Protein AF-A0AAE1CTD1-F1 (afdb_monomer)

pLDDT: mean 84.08, std 19.26, range [23.89, 98.5]

Solvent-accessible surface area (backbone atoms only — not comparable to full-atom values): 28276 Å² total; per-residue (Å²): 136,89,81,87,86,78,93,83,85,94,83,77,92,78,87,76,82,73,85,70,83,92,69,71,84,84,66,64,70,60,66,80,65,58,83,54,72,67,53,49,54,55,51,49,51,62,49,58,56,68,46,86,71,47,72,70,63,34,48,55,36,36,52,50,51,52,53,52,61,71,68,50,53,79,83,51,48,58,60,49,51,47,52,48,40,70,77,32,35,44,50,62,70,61,28,52,52,38,53,61,50,50,77,68,56,92,43,70,73,59,37,52,55,38,51,50,55,32,56,60,32,64,46,35,54,53,55,55,53,56,62,54,25,50,77,40,92,60,24,53,61,48,53,34,51,52,40,31,50,39,56,54,58,40,69,77,49,57,89,87,39,69,68,32,51,43,34,48,51,54,43,51,56,51,49,55,56,48,48,65,66,58,34,72,93,46,48,47,80,43,80,46,44,81,88,46,63,64,72,55,55,50,49,53,53,73,44,44,72,79,67,72,67,86,44,76,68,48,52,48,52,52,26,32,71,54,24,44,23,39,34,31,30,38,77,83,41,76,90,45,63,45,34,42,36,35,31,38,51,30,66,55,85,72,64,39,52,58,58,71,72,77,53,80,84,80,72,90,70,93,71,79,95,74,90,81,76,85,80,75,77,66,76,72,59,70,94,55,37,28,14,43,30,40,57,34,79,28,71,55,48,72,36,51,65,95,51,88,53,58,67,52,51,59,53,53,52,51,50,59,46,39,77,76,32,74,81,44,78,43,40,29,31,42,35,71,42,67,55,46,38,59,49,49,52,51,52,49,51,51,38,62,74,65,72,53,61,66,63,61,90,79,38,50,70,68,54,43,52,54,45,55,74,63,62,90,50,101,80,69,50,45,63,54,51,49,49,50,41,70,71,67,52,60,37,80,79,36,70,72,42,40,66,60,44,48,62,53,52,51,27,50,47,38,40,46,59,72,68,39,59,49,95,71,37,44,52,35,65,60,57,36,51,43,33,61,48,9,20,26,48,44,44,82,24,80,70,13,31,83,48,72,66,29,40,66,26,26,69,9,33,26,32,31,37,32,45,48,80,92,47,18,67,62,35,19,48,36,28,72,78,67,55,42,80,52,60,30,71,73,42,54,56,44,69,109

Mean predicted aligned error: 9.98 Å

Secondary structure (DSSP, 8-state):
------------------------TTSGGGTTT--SHHHHHHHHHHHHTTTTS-HHHHHHHHHHHHHHHHHS-HHHHHHHHHHHHHHSS--HHHHHHHHHHHTT---HHHHHHHHHHHHHHTS-THHHHHHHHTTSTTHHHHHHHHHHHHHHHHHTS-TTSHHHHHHHHHHHHHHHHHHHHT-GGGEEEEEE-TTS-HHHHHHHHHH--SS----HHHHHHHTSTTEEEEEEEETTSTT-EEEEEEEEEESS--S-HHHHHS---------------S-------GGG--EEEEEEEEE--GGGTT---HHHHHHHHHHHHHHH-TT--EEEE-EE-TTHHHHHHHHHHHHHHTT--TTTTTS-HHHHHHHHTT-SSTT--HHHHHHHHHHH-GGGT-HHHHHHHHHHHHHHHHHHHHT-EETTEESSHHHHHHHHTT-EEEEEETTS--SHHHHHHHTT-EEEEE--TTTHHHHHHHHHHH-PPPB-HHHHHTT-

Foldseek 3Di:
DDDDDDDDDPDDDDDDDDDDDDDDPPPLVPLVPPDDLVSLVVLVCCLLVPCPPDLVSVQVSLVVVLSSLVPDDLVVLLSSLLSCLVVQAADPVQLVVLVVVLVPDPDPVVNVVSVVSNVVRRGGRCLSSLVSLLVYQCSLVSLLVSLLSLVVSLVVDDPPDPSNVSSVVSNVSSLVVVLVQLEPVQKDKDKDAPPPPPLLLVLVQVFFDQDHQPDPVQSNLCRAAQKIKMFIDGPSGPSHTQKIWIKGFFLDADQAVCCRRVDVPPDPPPDDDDDDDDDPRPPHDLVSTQEIEGATMTGRGSSCPPNPPQLVPLVVVVVVVCVVRVNHQWYKYFAAQFCLLVVLLVVLVVCVVVVHDCCPPQDPPVLQVLLVVPDPDDDDHSSNSVNVCLVPVVLVVDPSSCVSVVLNLLLSVLCQQAPDDDVLARPGPVSSSLQLNQWAQEDKRAQNDPDPVSSVGRNNIITMTIDRPVRRVVSNCCCVPVVHGHYDPVSVVSND

Sequence (496 aa):
MYILSNARLFQTHFSLHGTRPTWTESKTQGAEKMAGEDDFKDFLRIIFADLDSNLLASEARCEKFINFYGVLAPDKRGPFLCELAETYGFDTKKSQALAAESAKGDNDAALLGIADKLRVSLQPCYRMLFTLIVRVNGGLQFLVNLRADVLGLTRQRSNTDLQAALFQELNVCLRELLTQWFTPGFLDVQRITWDSPCALVQQVCKFEAVHPVASWQDIKRRVGSNRRCFVFTHRSMAGVPVVVLHVGLAPEISSSLHSLLEKPSLCESECDAKGADLAREENEDPSNIHAAVFYSITSTQKGLQAIEMGKHLIKAAVTRLLEEFPDMDQFSSLSPVPGFRDWLLSTIKQKISSGSDPVSPLLRVEEVAALASFKKSGQATPLDTLADLVTSHDWCRSQTLREIMKPILLHLCAHYLYKEKRRNFALNPVANFHLGNGAELWRINFLADTSQQGLDQACSLMVNYRYFLQRKDTNCQNYQQRQQIAASQSVLELLK

Nearest PDB structures (foldseek):
  4f0x-assembly1_C  TM=9.007E-01  e=9.078E-39  Homo sapiens
  4f0x-assembly1_A  TM=8.884E-01  e=1.946E-38  Homo sapiens
  4f0x-assembly2_E  TM=9.022E-01  e=9.834E-38  Homo sapiens
  4f0x-assembly1_D  TM=8.926E-01  e=8.127E-38  Homo sapiens
  4f0x-assembly2_G  TM=8.928E-01  e=2.010E-37  Homo sapiens

Organism: NCBI:txid231223

Structure (mmCIF, N/CA/C/O backbone):
data_AF-A0AAE1CTD1-F1
#
_entry.id   AF-A0AAE1CTD1-F1
#
loop_
_atom_site.group_PDB
_atom_site.id
_atom_site.type_symbol
_atom_site.label_atom_id
_atom_site.label_alt_id
_atom_site.label_comp_id
_atom_site.label_asym_id
_atom_site.label_entity_id
_atom_site.label_seq_id
_atom_site.pdbx_PDB_ins_code
_atom_site.Cartn_x
_atom_site.Cartn_y
_atom_site.Cartn_z
_atom_site.occupancy
_atom_site.B_iso_or_equiv
_atom_site.auth_seq_id
_atom_site.auth_comp_id
_atom_site.auth_asym_id
_atom_site.auth_atom_id
_atom_site.pdbx_PDB_model_num
ATOM 1 N N . MET A 1 1 ? 14.013 -42.740 32.255 1.00 32.53 1 MET A N 1
ATOM 2 C CA . MET A 1 1 ? 15.443 -42.381 32.360 1.00 32.53 1 MET A CA 1
ATOM 3 C C . MET A 1 1 ? 15.542 -40.870 32.318 1.00 32.53 1 MET A C 1
ATOM 5 O O . MET A 1 1 ? 15.296 -40.277 31.280 1.00 32.53 1 MET A O 1
ATOM 9 N N . TYR A 1 2 ? 15.770 -40.267 33.481 1.00 24.11 2 TYR A N 1
ATOM 10 C CA . TYR A 1 2 ? 16.041 -38.840 33.637 1.00 24.11 2 TYR A CA 1
ATOM 11 C C . TYR A 1 2 ? 17.392 -38.485 33.004 1.00 24.11 2 TYR A C 1
ATOM 13 O O . TYR A 1 2 ? 18.324 -39.269 33.139 1.00 24.11 2 TYR A O 1
ATOM 21 N N . ILE A 1 3 ? 17.492 -37.300 32.398 1.00 24.20 3 ILE A N 1
ATOM 22 C CA . ILE A 1 3 ? 18.406 -36.222 32.819 1.00 24.20 3 ILE A CA 1
ATOM 23 C C . ILE A 1 3 ? 17.876 -34.907 32.220 1.00 24.20 3 ILE A C 1
ATOM 25 O O . ILE A 1 3 ? 17.821 -34.713 31.009 1.00 24.20 3 ILE A O 1
ATOM 29 N N . LEU A 1 4 ? 17.452 -34.019 33.119 1.00 26.38 4 LEU A N 1
ATOM 30 C CA . LEU A 1 4 ? 17.341 -32.576 32.920 1.00 26.38 4 LEU A CA 1
ATOM 31 C C . LEU A 1 4 ? 18.751 -31.971 32.989 1.00 26.38 4 LEU A C 1
ATOM 33 O O . LEU A 1 4 ? 19.516 -32.365 33.866 1.00 26.38 4 LEU A O 1
ATOM 37 N N . SER A 1 5 ? 19.072 -30.970 32.165 1.00 24.22 5 SER A N 1
ATOM 38 C CA . SER A 1 5 ? 19.641 -29.687 32.630 1.00 24.22 5 SER A CA 1
ATOM 39 C C . SER A 1 5 ? 20.127 -28.789 31.484 1.00 24.22 5 SER A C 1
ATOM 41 O O . SER A 1 5 ? 20.618 -29.250 30.459 1.00 24.22 5 SER A O 1
ATOM 43 N N . ASN A 1 6 ? 20.036 -27.486 31.762 1.00 23.89 6 ASN A N 1
ATOM 44 C CA . ASN A 1 6 ? 20.754 -26.357 31.164 1.00 23.89 6 ASN A CA 1
ATOM 45 C C . ASN A 1 6 ? 20.127 -25.627 29.969 1.00 23.89 6 ASN A C 1
ATOM 47 O O . ASN A 1 6 ? 20.595 -25.640 28.835 1.00 23.89 6 ASN A O 1
ATOM 51 N N . ALA A 1 7 ? 19.145 -24.801 30.335 1.00 28.42 7 ALA A N 1
ATOM 52 C CA . ALA A 1 7 ? 19.028 -23.444 29.827 1.00 28.42 7 ALA A CA 1
ATOM 53 C C . ALA A 1 7 ? 20.310 -22.633 30.124 1.00 28.42 7 ALA A C 1
ATOM 55 O O . ALA A 1 7 ? 20.646 -22.428 31.288 1.00 28.42 7 ALA A O 1
ATOM 56 N N . ARG A 1 8 ? 20.993 -22.182 29.063 1.00 26.84 8 ARG A N 1
ATOM 57 C CA . ARG A 1 8 ? 21.804 -20.950 28.905 1.00 26.84 8 ARG A CA 1
ATOM 58 C C . ARG A 1 8 ? 22.810 -21.195 27.782 1.00 26.84 8 ARG A C 1
ATOM 60 O O . ARG A 1 8 ? 23.803 -21.863 28.017 1.00 26.84 8 ARG A O 1
ATOM 67 N N . LEU A 1 9 ? 22.532 -20.650 26.596 1.00 24.45 9 LEU A N 1
ATOM 68 C CA . LEU A 1 9 ? 23.496 -20.237 25.559 1.00 24.45 9 LEU A CA 1
ATOM 69 C C . LEU A 1 9 ? 22.692 -19.668 24.371 1.00 24.45 9 LEU A C 1
ATOM 71 O O . LEU A 1 9 ? 22.545 -20.293 23.329 1.00 24.45 9 LEU A O 1
ATOM 75 N N . PHE A 1 10 ? 22.115 -18.478 24.551 1.00 29.08 10 PHE A N 1
ATOM 76 C CA . PHE A 1 10 ? 21.649 -17.637 23.443 1.00 29.08 10 PHE A CA 1
ATOM 77 C C . PHE A 1 10 ? 22.606 -16.454 23.345 1.00 29.08 10 PHE A C 1
ATOM 79 O O . PHE A 1 10 ? 22.368 -15.411 23.941 1.00 29.08 10 PHE A O 1
ATOM 86 N N . GLN A 1 11 ? 23.733 -16.671 22.671 1.00 31.05 11 GLN A N 1
ATOM 87 C CA . GLN A 1 11 ? 24.569 -15.646 22.043 1.00 31.05 11 GLN A CA 1
ATOM 88 C C . GLN A 1 11 ? 25.745 -16.349 21.361 1.00 31.05 11 GLN A C 1
ATOM 90 O O . GLN A 1 11 ? 26.820 -16.483 21.930 1.00 31.05 11 GLN A O 1
ATOM 95 N N . THR A 1 12 ? 25.541 -16.795 20.126 1.00 25.27 12 THR A N 1
ATOM 96 C CA . THR A 1 12 ? 26.642 -17.000 19.182 1.00 25.27 12 THR A CA 1
ATOM 97 C C . THR A 1 12 ? 26.145 -16.733 17.768 1.00 25.27 12 THR A C 1
ATOM 99 O O . THR A 1 12 ? 25.129 -17.258 17.318 1.00 25.27 12 THR A O 1
ATOM 102 N N . HIS A 1 13 ? 26.872 -15.839 17.103 1.00 32.38 13 HIS A N 1
ATOM 103 C CA . HIS A 1 13 ? 26.760 -15.487 15.699 1.00 32.38 13 HIS A CA 1
ATOM 104 C C . HIS A 1 13 ? 26.639 -16.724 14.802 1.00 32.38 13 HIS A C 1
ATOM 106 O O . HIS A 1 13 ? 27.567 -17.522 14.730 1.00 32.38 13 HIS A O 1
ATOM 112 N N . PHE A 1 14 ? 25.551 -16.815 14.039 1.00 24.95 14 PHE A N 1
ATOM 113 C CA . PHE A 1 14 ? 25.498 -17.647 12.840 1.00 24.95 14 PHE A CA 1
ATOM 114 C C . PHE A 1 14 ? 25.217 -16.760 11.630 1.00 24.95 14 PHE A C 1
ATOM 116 O O . PHE A 1 14 ? 24.078 -16.491 11.257 1.00 24.95 14 PHE A O 1
ATOM 123 N N . SER A 1 15 ? 26.311 -16.283 11.034 1.00 30.50 15 SER A N 1
ATOM 124 C CA . SER A 1 15 ? 26.358 -15.955 9.614 1.00 30.50 15 SER A CA 1
ATOM 125 C C . SER A 1 15 ? 26.253 -17.274 8.854 1.00 30.50 15 SER A C 1
ATOM 127 O O . SER A 1 15 ? 27.145 -18.113 8.957 1.00 30.50 15 SER A O 1
ATOM 129 N N . LEU A 1 16 ? 25.161 -17.483 8.122 1.00 27.98 16 LEU A N 1
ATOM 130 C CA . LEU A 1 16 ? 25.068 -18.567 7.152 1.00 27.98 16 LEU A CA 1
ATOM 131 C C . LEU A 1 16 ? 24.878 -17.954 5.771 1.00 27.98 16 LEU A C 1
ATOM 133 O O . LEU A 1 16 ? 23.797 -17.513 5.384 1.00 27.98 16 LEU A O 1
ATOM 137 N N . HIS A 1 17 ? 26.003 -17.907 5.060 1.00 27.61 17 HIS A N 1
ATOM 138 C CA . HIS A 1 17 ? 26.090 -17.712 3.627 1.00 27.61 17 HIS A CA 1
ATOM 139 C C . HIS A 1 17 ? 25.173 -18.707 2.909 1.00 27.61 17 HIS A C 1
ATOM 141 O O . HIS A 1 17 ? 25.478 -19.893 2.809 1.00 27.61 17 HIS A O 1
ATOM 147 N N . GLY A 1 18 ? 24.066 -18.199 2.366 1.00 27.55 18 GLY A N 1
ATOM 148 C CA . GLY A 1 18 ? 23.432 -18.821 1.212 1.00 27.55 18 GLY A CA 1
ATOM 149 C C . GLY A 1 18 ? 24.438 -18.832 0.063 1.00 27.55 18 GLY A C 1
ATOM 150 O O . GLY A 1 18 ? 25.101 -17.826 -0.200 1.00 27.55 18 GLY A O 1
ATOM 151 N N . THR A 1 19 ? 24.589 -19.993 -0.558 1.00 26.52 19 THR A N 1
ATOM 152 C CA . THR A 1 19 ? 25.511 -20.301 -1.650 1.00 26.52 19 THR A CA 1
ATOM 153 C C . THR A 1 19 ? 25.487 -19.229 -2.742 1.00 26.52 19 THR A C 1
ATOM 155 O O . THR A 1 19 ? 24.573 -19.152 -3.562 1.00 26.52 19 THR A O 1
ATOM 158 N N . ARG A 1 20 ? 26.526 -18.384 -2.751 1.00 26.94 20 ARG A N 1
ATOM 159 C CA . ARG A 1 20 ? 26.879 -17.544 -3.899 1.00 26.94 20 ARG A CA 1
ATOM 160 C C . ARG A 1 20 ? 27.285 -18.465 -5.056 1.00 26.94 20 ARG A C 1
ATOM 162 O O . ARG A 1 20 ? 28.003 -19.435 -4.806 1.00 26.94 20 ARG A O 1
ATOM 169 N N . PRO A 1 21 ? 26.897 -18.175 -6.307 1.00 27.89 21 PRO A N 1
ATOM 170 C CA . PRO A 1 21 ? 27.499 -18.853 -7.444 1.00 27.89 2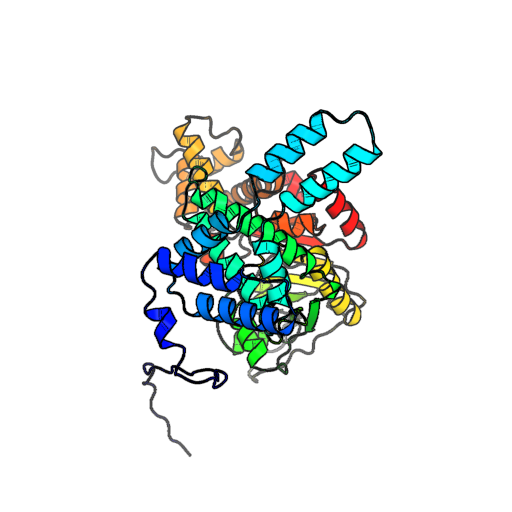1 PRO A CA 1
ATOM 171 C C . PRO A 1 21 ? 28.996 -18.508 -7.456 1.00 27.89 21 PRO A C 1
ATOM 173 O O . PRO A 1 21 ? 29.372 -17.336 -7.408 1.00 27.89 21 PRO A O 1
ATOM 176 N N . THR A 1 22 ? 29.853 -19.526 -7.448 1.00 26.27 22 THR A N 1
ATOM 177 C CA . THR A 1 22 ? 31.312 -19.380 -7.493 1.00 26.27 22 THR A CA 1
ATOM 178 C C . THR A 1 22 ? 31.733 -18.842 -8.858 1.00 26.27 22 THR A C 1
ATOM 180 O O . THR A 1 22 ? 31.973 -19.606 -9.788 1.00 26.27 22 THR A O 1
ATOM 183 N N . TRP A 1 23 ? 31.826 -17.518 -8.972 1.00 31.89 23 TRP A N 1
ATOM 184 C CA . TRP A 1 23 ? 32.475 -16.826 -10.082 1.00 31.89 23 TRP A CA 1
ATOM 185 C C . TRP A 1 23 ? 33.693 -16.077 -9.535 1.00 31.89 23 TRP A C 1
ATOM 187 O O . TRP A 1 23 ? 33.556 -15.110 -8.795 1.00 31.89 23 TRP A O 1
ATOM 197 N N . THR A 1 24 ? 34.875 -16.603 -9.867 1.00 28.61 24 THR A N 1
ATOM 198 C CA . THR A 1 24 ? 36.233 -16.031 -9.754 1.00 28.61 24 THR A CA 1
ATOM 199 C C . THR A 1 24 ? 36.395 -14.729 -8.944 1.00 28.61 24 THR A C 1
ATOM 201 O O . THR A 1 24 ? 36.082 -13.640 -9.427 1.00 28.61 24 THR A O 1
ATOM 204 N N . GLU A 1 25 ? 37.039 -14.837 -7.776 1.00 28.16 25 GLU A N 1
ATOM 205 C CA . GLU A 1 25 ? 37.411 -13.768 -6.819 1.00 28.16 25 GLU A CA 1
ATOM 206 C C . GLU A 1 25 ? 38.335 -12.657 -7.370 1.00 28.16 25 GLU A C 1
ATOM 208 O O . GLU A 1 25 ? 38.674 -11.712 -6.665 1.00 28.16 25 GLU A O 1
ATOM 213 N N . SER A 1 26 ? 38.735 -12.713 -8.642 1.00 30.39 26 SER A N 1
ATOM 214 C CA . SER A 1 26 ? 39.701 -11.775 -9.231 1.00 30.39 26 SER A CA 1
ATOM 215 C C . SER A 1 26 ? 39.088 -10.461 -9.753 1.00 30.39 26 SER A C 1
ATOM 217 O O . SER A 1 26 ? 39.838 -9.522 -10.019 1.00 30.39 26 SER A O 1
ATOM 219 N N . LYS A 1 27 ? 37.756 -10.344 -9.892 1.00 37.94 27 LYS A N 1
ATOM 220 C CA . LYS A 1 27 ? 37.095 -9.128 -10.431 1.00 37.94 27 LYS A CA 1
ATOM 221 C C . LYS A 1 27 ? 36.355 -8.273 -9.395 1.00 37.94 27 LYS A C 1
ATOM 223 O O . LYS A 1 27 ? 35.958 -7.154 -9.710 1.00 37.94 27 LYS A O 1
ATOM 228 N N . THR A 1 28 ? 36.190 -8.754 -8.167 1.00 37.88 28 THR A N 1
ATOM 229 C CA . THR A 1 28 ? 35.447 -8.065 -7.096 1.00 37.88 28 THR A CA 1
ATOM 230 C C . THR A 1 28 ? 36.228 -6.918 -6.442 1.00 37.88 28 THR A C 1
ATOM 232 O O . THR A 1 28 ? 35.611 -5.976 -5.959 1.00 37.88 28 THR A O 1
ATOM 235 N N . GLN A 1 29 ? 37.566 -6.910 -6.509 1.00 37.03 29 GLN A N 1
ATOM 236 C CA . GLN A 1 29 ? 38.399 -5.852 -5.905 1.00 37.03 29 GLN A CA 1
ATOM 237 C C . GLN A 1 29 ? 38.354 -4.488 -6.628 1.00 37.03 29 GLN A C 1
ATOM 239 O O . GLN A 1 29 ? 38.818 -3.493 -6.075 1.00 37.03 29 GLN A O 1
ATOM 244 N N . GLY A 1 30 ? 37.825 -4.416 -7.855 1.00 41.56 30 GLY A N 1
ATOM 245 C CA . GLY A 1 30 ? 37.772 -3.167 -8.629 1.00 41.56 30 GLY A CA 1
ATOM 246 C C . GLY A 1 30 ? 36.621 -2.235 -8.240 1.00 41.56 30 GLY A C 1
ATOM 247 O O . GLY A 1 30 ? 36.783 -1.021 -8.277 1.00 41.56 30 GLY A O 1
ATOM 248 N N . ALA A 1 31 ? 35.474 -2.788 -7.834 1.00 47.50 31 ALA A N 1
ATOM 249 C CA . ALA A 1 31 ? 34.275 -1.998 -7.546 1.00 47.50 31 ALA A CA 1
ATOM 250 C C . ALA A 1 31 ? 34.316 -1.319 -6.165 1.00 47.50 31 ALA A C 1
ATOM 252 O O . ALA A 1 31 ? 33.812 -0.212 -6.022 1.00 47.50 31 ALA A O 1
ATOM 253 N N . GLU A 1 32 ? 34.973 -1.930 -5.172 1.00 44.59 32 GLU A N 1
ATOM 254 C CA . GLU A 1 32 ? 35.181 -1.317 -3.846 1.00 44.59 32 GLU A CA 1
ATOM 255 C C . GLU A 1 32 ? 36.210 -0.170 -3.868 1.00 44.59 32 GLU A C 1
ATOM 257 O O . GLU A 1 32 ? 36.230 0.655 -2.958 1.00 44.59 32 GLU A O 1
ATOM 262 N N . LYS A 1 33 ? 37.057 -0.097 -4.908 1.00 50.09 33 LYS A N 1
ATOM 263 C CA . LYS A 1 33 ? 38.082 0.949 -5.078 1.00 50.09 33 LYS A CA 1
ATOM 264 C C . LYS A 1 33 ? 37.634 2.153 -5.914 1.00 50.09 33 LYS A C 1
ATOM 266 O O . LYS A 1 33 ? 38.376 3.131 -5.955 1.00 50.09 33 LYS A O 1
ATOM 271 N N . MET A 1 34 ? 36.469 2.102 -6.565 1.00 56.03 34 MET A N 1
ATOM 272 C CA . MET A 1 34 ? 35.929 3.246 -7.310 1.00 56.03 34 MET A CA 1
ATOM 273 C C . MET A 1 34 ? 35.340 4.260 -6.326 1.00 56.03 34 MET A C 1
ATOM 275 O O . MET A 1 34 ? 34.353 3.989 -5.641 1.00 56.03 34 MET A O 1
ATOM 279 N N . ALA A 1 35 ? 36.002 5.409 -6.205 1.00 53.19 35 ALA A N 1
ATOM 280 C CA . ALA A 1 35 ? 35.783 6.366 -5.124 1.00 53.19 35 ALA A CA 1
ATOM 281 C C . ALA A 1 35 ? 35.199 7.706 -5.606 1.00 53.19 35 ALA A C 1
ATOM 283 O O . ALA A 1 35 ? 34.620 8.421 -4.776 1.00 53.19 35 ALA A O 1
ATOM 284 N N . GLY A 1 36 ? 35.302 8.027 -6.907 1.00 61.97 36 GLY A N 1
ATOM 285 C CA . GLY A 1 36 ? 34.936 9.330 -7.484 1.00 61.97 36 GLY A CA 1
ATOM 286 C C . GLY A 1 36 ? 33.794 9.302 -8.511 1.00 61.97 36 GLY A C 1
ATOM 287 O O . GLY A 1 36 ? 33.431 8.255 -9.032 1.00 61.97 36 GLY A O 1
ATOM 288 N N . GLU A 1 37 ? 33.224 10.471 -8.821 1.00 63.53 37 GLU A N 1
ATOM 289 C CA . GLU A 1 37 ? 32.177 10.631 -9.852 1.00 63.53 37 GLU A CA 1
ATOM 290 C C . GLU A 1 37 ? 32.676 10.277 -11.264 1.00 63.53 37 GLU A C 1
ATOM 292 O O . GLU A 1 37 ? 31.930 9.709 -12.063 1.00 63.53 37 GLU A O 1
ATOM 297 N N . ASP A 1 38 ? 33.953 10.537 -11.556 1.00 74.06 38 ASP A N 1
ATOM 298 C CA . ASP A 1 38 ? 34.569 10.202 -12.845 1.00 74.06 38 ASP A CA 1
ATOM 299 C C . ASP A 1 38 ? 34.603 8.682 -13.096 1.00 74.06 38 ASP A C 1
ATOM 301 O O . ASP A 1 38 ? 34.408 8.230 -14.226 1.00 74.06 38 ASP A O 1
ATOM 305 N N . ASP A 1 39 ? 34.716 7.882 -12.031 1.00 85.88 39 ASP A N 1
ATOM 306 C CA . ASP A 1 39 ? 34.667 6.420 -12.108 1.00 85.88 39 ASP A CA 1
ATOM 307 C C . ASP A 1 39 ? 33.286 5.919 -12.577 1.00 85.88 39 ASP A C 1
ATOM 309 O O . ASP A 1 39 ? 33.185 4.953 -13.341 1.00 85.88 39 ASP A O 1
ATOM 313 N N . PHE A 1 40 ? 32.203 6.587 -12.156 1.00 93.19 40 PHE A N 1
ATOM 314 C CA . PHE A 1 40 ? 30.839 6.243 -12.573 1.00 93.19 40 PHE A CA 1
ATOM 315 C C . PHE A 1 40 ? 30.579 6.611 -14.029 1.00 93.19 40 PHE A C 1
ATOM 317 O O . PHE A 1 40 ? 29.987 5.810 -14.758 1.00 93.19 40 PHE A O 1
ATOM 324 N N . LYS A 1 41 ? 31.065 7.776 -14.469 1.00 92.44 41 LYS A N 1
ATOM 325 C CA . LYS A 1 41 ? 30.983 8.218 -15.867 1.00 92.44 41 LYS A CA 1
ATOM 326 C C . LYS A 1 41 ? 31.636 7.218 -16.803 1.00 92.44 41 LYS A C 1
ATOM 328 O O . LYS A 1 41 ? 31.011 6.767 -17.766 1.00 92.44 41 LYS A O 1
ATOM 333 N N . ASP A 1 42 ? 32.869 6.826 -16.497 1.00 92.06 42 ASP A N 1
ATOM 334 C CA . ASP A 1 42 ? 33.605 5.860 -17.306 1.00 92.06 42 ASP A CA 1
ATOM 335 C C . ASP A 1 42 ? 32.945 4.484 -17.306 1.00 92.06 42 ASP A C 1
ATOM 337 O O . ASP A 1 42 ? 32.810 3.859 -18.364 1.00 92.06 42 ASP A O 1
ATOM 341 N N . PHE A 1 43 ? 32.466 4.025 -16.148 1.00 94.25 43 PHE A N 1
ATOM 342 C CA . PHE A 1 43 ? 31.730 2.772 -16.060 1.00 94.25 43 PHE A CA 1
ATOM 343 C C . PHE A 1 43 ? 30.475 2.789 -16.938 1.00 94.25 43 PHE A C 1
ATOM 345 O O . PHE A 1 43 ? 30.288 1.894 -17.766 1.00 94.25 43 PHE A O 1
ATOM 352 N N . LEU A 1 44 ? 29.625 3.808 -16.794 1.00 94.50 44 LEU A N 1
ATOM 353 C CA . LEU A 1 44 ? 28.381 3.904 -17.549 1.00 94.50 44 LEU A CA 1
ATOM 354 C C . LEU A 1 44 ? 28.645 4.074 -19.046 1.00 94.50 44 LEU A C 1
ATOM 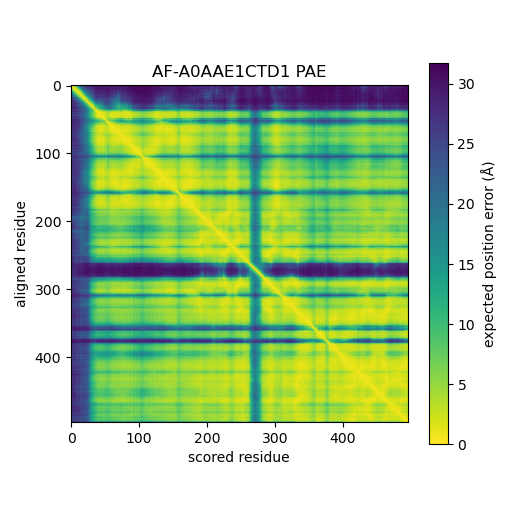356 O O . LEU A 1 44 ? 27.959 3.445 -19.847 1.00 94.50 44 LEU A O 1
ATOM 360 N N . ARG A 1 45 ? 29.693 4.810 -19.438 1.00 93.62 45 ARG A N 1
ATOM 361 C CA . ARG A 1 45 ? 30.124 4.903 -20.841 1.00 93.62 45 ARG A CA 1
ATOM 362 C C . ARG A 1 45 ? 30.398 3.528 -21.441 1.00 93.62 45 ARG A C 1
ATOM 364 O O . ARG A 1 45 ? 29.978 3.261 -22.560 1.00 93.62 45 ARG A O 1
ATOM 371 N N . ILE A 1 46 ? 31.034 2.630 -20.691 1.00 91.25 46 ILE A N 1
ATOM 372 C CA . ILE A 1 46 ? 31.279 1.248 -21.132 1.00 91.25 46 ILE A CA 1
ATOM 373 C C . ILE A 1 46 ? 29.977 0.434 -21.211 1.00 91.25 46 ILE A C 1
ATOM 375 O O . ILE A 1 46 ? 29.836 -0.406 -22.100 1.00 91.25 46 ILE A O 1
ATOM 379 N N . ILE A 1 47 ? 29.035 0.650 -20.287 1.00 93.06 47 ILE A N 1
ATOM 380 C CA . ILE A 1 47 ? 27.740 -0.049 -20.284 1.00 93.06 47 ILE A CA 1
ATOM 381 C C . ILE A 1 47 ? 26.871 0.372 -21.472 1.00 93.06 47 ILE A C 1
ATOM 383 O O . ILE A 1 47 ? 26.230 -0.477 -22.083 1.00 93.06 47 ILE A O 1
ATOM 387 N N . PHE A 1 48 ? 26.850 1.657 -21.812 1.00 91.88 48 PHE A N 1
ATOM 388 C CA . PHE A 1 48 ? 26.000 2.174 -22.882 1.00 91.88 48 PHE A CA 1
ATOM 389 C C . PHE A 1 48 ? 26.663 2.152 -24.264 1.00 91.88 48 PHE A C 1
ATOM 391 O O . PHE A 1 48 ? 25.948 2.203 -25.265 1.00 91.88 48 PHE A O 1
ATOM 398 N N . ALA A 1 49 ? 27.992 2.020 -24.345 1.00 88.00 49 ALA A N 1
ATOM 399 C CA . ALA A 1 49 ? 28.691 1.818 -25.611 1.00 88.00 49 ALA A CA 1
ATOM 400 C C . ALA A 1 49 ? 28.156 0.563 -26.314 1.00 88.00 49 ALA A C 1
ATOM 402 O O . ALA A 1 49 ? 28.322 -0.550 -25.814 1.00 88.00 49 ALA A O 1
ATOM 403 N N . ASP A 1 50 ? 27.517 0.750 -27.470 1.00 74.00 50 ASP A N 1
ATOM 404 C CA . ASP A 1 50 ? 26.943 -0.304 -28.310 1.00 74.00 50 ASP A CA 1
ATOM 405 C C . ASP A 1 50 ? 25.964 -1.238 -27.578 1.00 74.00 50 ASP A C 1
ATOM 407 O O . ASP A 1 50 ? 25.946 -2.450 -27.837 1.00 74.00 50 ASP A O 1
ATOM 411 N N . LEU A 1 51 ? 25.156 -0.697 -26.655 1.00 79.38 51 LEU A N 1
ATOM 412 C CA . LEU A 1 51 ? 24.168 -1.456 -25.871 1.00 79.38 51 LEU A CA 1
ATOM 413 C C . LEU A 1 51 ? 23.219 -2.296 -26.754 1.00 79.38 51 LEU A C 1
ATOM 415 O O . LEU A 1 51 ? 22.829 -3.388 -26.341 1.00 79.38 51 LEU A O 1
ATOM 419 N N . ASP A 1 52 ? 22.958 -1.844 -27.985 1.00 70.88 52 ASP A N 1
ATOM 420 C CA . ASP A 1 52 ? 22.058 -2.475 -28.964 1.00 70.88 52 ASP A CA 1
ATOM 421 C C . ASP A 1 52 ? 22.774 -3.294 -30.065 1.00 70.88 52 ASP A C 1
ATOM 423 O O . ASP A 1 52 ? 22.148 -3.701 -31.041 1.00 70.88 52 ASP A O 1
ATOM 427 N N . SER A 1 53 ? 24.085 -3.548 -29.953 1.00 72.25 53 SER A N 1
ATOM 428 C CA . SER A 1 53 ? 24.865 -4.198 -31.029 1.00 72.25 53 SER A CA 1
ATOM 429 C C . SER A 1 53 ? 24.558 -5.685 -31.252 1.00 72.25 53 SER A C 1
ATOM 431 O O . SER A 1 53 ? 24.274 -6.087 -32.378 1.00 72.25 53 SER A O 1
ATOM 433 N N . ASN A 1 54 ? 24.655 -6.528 -30.217 1.00 76.75 54 ASN A N 1
ATOM 434 C CA . ASN A 1 54 ? 24.326 -7.956 -30.289 1.00 76.75 54 ASN A CA 1
ATOM 435 C C . ASN A 1 54 ? 23.861 -8.505 -28.926 1.00 76.75 54 ASN A C 1
ATOM 437 O O . ASN A 1 54 ? 24.293 -8.026 -27.880 1.00 76.75 54 ASN A O 1
ATOM 441 N N . LEU A 1 55 ? 22.995 -9.530 -28.941 1.00 75.69 55 LEU A N 1
ATOM 442 C CA . LEU A 1 55 ? 22.283 -10.021 -27.750 1.00 75.69 55 LEU A CA 1
ATOM 443 C C . LEU A 1 55 ? 23.216 -10.472 -26.611 1.00 75.69 55 LEU A C 1
ATOM 445 O O . LEU A 1 55 ? 23.003 -10.085 -25.465 1.00 75.69 55 LEU A O 1
ATOM 449 N N . LEU A 1 56 ? 24.264 -11.243 -26.922 1.00 74.50 56 LEU A N 1
ATOM 450 C CA . LEU A 1 56 ? 25.202 -11.766 -25.918 1.00 74.50 56 LEU A CA 1
ATOM 451 C C . LEU A 1 56 ? 26.018 -10.647 -25.254 1.00 74.50 56 LEU A C 1
ATOM 453 O O . LEU A 1 56 ? 26.229 -10.662 -24.041 1.00 74.50 56 LEU A O 1
ATOM 457 N N . ALA A 1 57 ? 26.459 -9.651 -26.027 1.00 80.19 57 ALA A N 1
ATOM 458 C CA . ALA A 1 57 ? 27.146 -8.488 -25.479 1.00 80.19 57 ALA A CA 1
ATOM 459 C C . ALA A 1 57 ? 26.202 -7.647 -24.609 1.00 80.19 57 ALA A C 1
ATOM 461 O O . ALA A 1 57 ? 26.617 -7.160 -23.557 1.00 80.19 57 ALA A O 1
ATOM 462 N N . SER A 1 58 ? 24.933 -7.499 -25.002 1.00 85.31 58 SER A N 1
ATOM 463 C CA . SER A 1 58 ? 23.922 -6.798 -24.205 1.00 85.31 58 SER A CA 1
ATOM 464 C C . SER A 1 58 ? 23.663 -7.488 -22.858 1.00 85.31 58 SER A C 1
ATOM 466 O O . SER A 1 58 ? 23.624 -6.808 -21.832 1.00 85.31 58 SER A O 1
ATOM 468 N N . GLU A 1 59 ? 23.552 -8.820 -22.824 1.00 89.06 59 GLU A N 1
ATOM 469 C CA . GLU A 1 59 ? 23.370 -9.591 -21.582 1.00 89.06 59 GLU A CA 1
ATOM 470 C C . GLU A 1 59 ? 24.578 -9.460 -20.646 1.00 89.06 59 GLU A C 1
ATOM 472 O O . GLU A 1 59 ? 24.413 -9.100 -19.479 1.00 89.06 59 GLU A O 1
ATOM 477 N N . ALA A 1 60 ? 25.798 -9.626 -21.168 1.00 90.12 60 ALA A N 1
ATOM 478 C CA . ALA A 1 60 ? 27.023 -9.469 -20.381 1.00 90.12 60 ALA A CA 1
ATOM 479 C C . ALA A 1 60 ? 27.166 -8.054 -19.786 1.00 90.12 60 ALA A C 1
ATOM 481 O O . ALA A 1 60 ? 27.642 -7.883 -18.659 1.00 90.12 60 ALA A O 1
ATOM 482 N N . ARG A 1 61 ? 26.733 -7.015 -20.515 1.00 91.69 61 ARG A N 1
ATOM 483 C CA . ARG A 1 61 ? 26.696 -5.637 -19.996 1.00 91.69 61 ARG A CA 1
ATOM 484 C C . ARG A 1 61 ? 25.639 -5.464 -18.907 1.00 91.69 61 ARG A C 1
ATOM 486 O O . ARG A 1 61 ? 25.928 -4.826 -17.897 1.00 91.69 61 ARG A O 1
ATOM 493 N N . CYS A 1 62 ? 24.458 -6.055 -19.069 1.00 94.31 62 CYS A N 1
ATOM 494 C CA . CYS A 1 62 ? 23.420 -6.041 -18.038 1.00 94.31 62 CYS A CA 1
ATOM 495 C C . CYS A 1 62 ? 23.905 -6.722 -16.752 1.00 94.31 62 CYS A C 1
ATOM 497 O O . CYS A 1 62 ? 23.782 -6.144 -15.674 1.00 94.31 62 CYS A O 1
ATOM 499 N N . GLU A 1 63 ? 24.536 -7.893 -16.851 1.00 94.25 63 GLU A N 1
ATOM 500 C CA . GLU A 1 63 ? 25.153 -8.574 -15.705 1.00 94.25 63 GLU A CA 1
ATOM 501 C C . GLU A 1 63 ? 26.234 -7.715 -15.047 1.00 94.25 63 GLU A C 1
ATOM 503 O O . GLU A 1 63 ? 26.282 -7.599 -13.822 1.00 94.25 63 GLU A O 1
ATOM 508 N N . LYS A 1 64 ? 27.085 -7.058 -15.846 1.00 94.50 64 LYS A N 1
ATOM 509 C CA . LYS A 1 64 ? 28.105 -6.138 -15.332 1.00 94.50 64 LYS A CA 1
ATOM 510 C C . LYS A 1 64 ? 27.478 -4.967 -14.569 1.00 94.50 64 LYS A C 1
ATOM 512 O O . LYS A 1 64 ? 27.974 -4.631 -13.497 1.00 94.50 64 LYS A O 1
ATOM 517 N N . PHE A 1 65 ? 26.393 -4.381 -15.080 1.00 96.00 65 PHE A N 1
ATOM 518 C CA . PHE A 1 65 ? 25.642 -3.321 -14.401 1.00 96.00 65 PHE A CA 1
ATOM 519 C C . PHE A 1 65 ? 25.036 -3.806 -13.078 1.00 96.00 65 PHE A C 1
ATOM 521 O O . PHE A 1 65 ? 25.233 -3.167 -12.045 1.00 96.00 65 PHE A O 1
ATOM 528 N N . ILE A 1 66 ? 24.353 -4.957 -13.092 1.00 96.25 66 ILE A N 1
ATOM 529 C CA . ILE A 1 66 ? 23.734 -5.566 -11.904 1.00 96.25 66 ILE A CA 1
ATOM 530 C C . ILE A 1 66 ? 24.789 -5.830 -10.826 1.00 96.25 66 ILE A C 1
ATOM 532 O O . ILE A 1 66 ? 24.601 -5.450 -9.671 1.00 96.25 66 ILE A O 1
ATOM 536 N N . ASN A 1 67 ? 25.910 -6.450 -11.205 1.00 95.00 67 ASN A N 1
ATOM 537 C CA . ASN A 1 67 ? 26.991 -6.784 -10.283 1.00 95.00 67 ASN A CA 1
ATOM 538 C C . ASN A 1 67 ? 27.643 -5.532 -9.701 1.00 95.00 67 ASN A C 1
ATOM 540 O O . ASN A 1 67 ? 27.843 -5.468 -8.491 1.00 95.00 67 ASN A O 1
ATOM 544 N N . PHE A 1 68 ? 27.929 -4.532 -10.541 1.00 95.06 68 PHE A N 1
ATOM 545 C CA . PHE A 1 68 ? 28.502 -3.266 -10.095 1.00 95.06 68 PHE A CA 1
ATOM 546 C C . PHE A 1 68 ? 27.587 -2.572 -9.084 1.00 95.06 68 PHE A C 1
ATOM 548 O O . PHE A 1 68 ? 28.011 -2.292 -7.968 1.00 95.06 68 PHE A O 1
ATOM 555 N N . TYR A 1 69 ? 26.308 -2.383 -9.420 1.00 95.94 69 TYR A N 1
ATOM 556 C CA . TYR A 1 69 ? 25.350 -1.756 -8.510 1.00 95.94 69 TYR A CA 1
ATOM 557 C C . TYR A 1 69 ? 25.140 -2.568 -7.223 1.00 95.94 69 TYR A C 1
ATOM 559 O O . TYR A 1 69 ? 25.000 -2.004 -6.139 1.00 95.94 69 TYR A O 1
ATOM 567 N N . GLY A 1 70 ? 25.142 -3.900 -7.325 1.00 93.31 70 GLY A N 1
ATOM 568 C CA . GLY A 1 70 ? 24.938 -4.808 -6.198 1.00 93.31 70 GLY A CA 1
ATOM 569 C C . GLY A 1 70 ? 26.014 -4.713 -5.114 1.00 93.31 70 GLY A C 1
ATOM 570 O O . GLY A 1 70 ? 25.700 -4.924 -3.942 1.00 93.31 70 GLY A O 1
ATOM 571 N N . VAL A 1 71 ? 27.251 -4.365 -5.483 1.00 93.88 71 VAL A N 1
ATOM 572 C CA . VAL A 1 71 ? 28.374 -4.197 -4.542 1.00 93.88 71 VAL A CA 1
ATOM 573 C C . VAL A 1 71 ? 28.608 -2.744 -4.120 1.00 93.88 71 VAL A C 1
ATOM 575 O O . VAL A 1 71 ? 29.401 -2.507 -3.212 1.00 93.88 71 VAL A O 1
ATOM 578 N N . LEU A 1 72 ? 27.913 -1.769 -4.724 1.00 93.69 72 LEU A N 1
ATOM 579 C CA . LEU A 1 72 ? 28.014 -0.369 -4.308 1.00 93.69 72 LEU A CA 1
ATOM 580 C C . LEU A 1 72 ? 27.518 -0.179 -2.871 1.00 93.69 72 LEU A C 1
ATOM 582 O O . LEU A 1 72 ? 26.410 -0.602 -2.504 1.00 93.69 72 LEU A O 1
ATOM 586 N N . ALA A 1 73 ? 28.321 0.550 -2.093 1.00 91.94 73 ALA A N 1
ATOM 587 C CA . ALA A 1 73 ? 27.956 0.999 -0.760 1.00 91.94 73 ALA A CA 1
ATOM 588 C C . ALA A 1 73 ? 26.684 1.880 -0.801 1.00 91.94 73 ALA A C 1
ATOM 590 O O . ALA A 1 73 ? 26.473 2.605 -1.782 1.00 91.94 73 ALA A O 1
ATOM 591 N N . PRO A 1 74 ? 25.813 1.837 0.229 1.00 90.38 74 PRO A N 1
ATOM 592 C CA . PRO A 1 74 ? 24.530 2.547 0.211 1.00 90.38 74 PRO A CA 1
ATOM 593 C C . PRO A 1 74 ? 24.634 4.058 -0.046 1.00 90.38 74 PRO A C 1
ATOM 595 O O . PRO A 1 74 ? 23.787 4.619 -0.736 1.00 90.38 74 PRO A O 1
ATOM 598 N N . ASP A 1 75 ? 25.683 4.708 0.459 1.00 89.56 75 ASP A N 1
ATOM 599 C CA . ASP A 1 75 ? 25.976 6.134 0.270 1.00 89.56 75 ASP A CA 1
ATOM 600 C C . ASP A 1 75 ? 26.382 6.478 -1.174 1.00 89.56 75 ASP A C 1
ATOM 602 O O . ASP A 1 75 ? 26.136 7.590 -1.641 1.00 89.56 75 ASP A O 1
ATOM 606 N N . LYS A 1 76 ? 26.933 5.511 -1.917 1.00 92.31 76 LYS A N 1
ATOM 607 C CA . LYS A 1 76 ? 27.354 5.672 -3.317 1.00 92.31 76 LYS A CA 1
ATOM 608 C C . LYS A 1 76 ? 26.238 5.424 -4.332 1.00 92.31 76 LYS A C 1
ATOM 610 O O . LYS A 1 76 ? 26.343 5.875 -5.472 1.00 92.31 76 LYS A O 1
ATOM 615 N N . ARG A 1 77 ? 25.140 4.768 -3.937 1.00 93.44 77 ARG A N 1
ATOM 616 C CA . ARG A 1 77 ? 24.002 4.484 -4.835 1.00 93.44 77 ARG A CA 1
ATOM 617 C C . ARG A 1 77 ? 23.294 5.747 -5.317 1.00 93.44 77 ARG A C 1
ATOM 619 O O . ARG A 1 77 ? 22.884 5.795 -6.471 1.00 93.44 77 ARG A O 1
ATOM 626 N N . GLY A 1 78 ? 23.158 6.754 -4.454 1.00 93.38 78 GLY A N 1
ATOM 627 C CA . GLY A 1 78 ? 22.544 8.038 -4.807 1.00 93.38 78 GLY A CA 1
ATOM 628 C C . GLY A 1 78 ? 23.308 8.764 -5.919 1.00 93.38 78 GLY A C 1
ATOM 629 O O . GLY A 1 78 ? 22.726 8.973 -6.981 1.00 93.38 78 GLY A O 1
ATOM 630 N N . PRO A 1 79 ? 24.602 9.083 -5.720 1.00 93.62 79 PRO A N 1
ATOM 631 C CA . PRO A 1 79 ? 25.440 9.697 -6.751 1.00 93.62 79 PRO A CA 1
ATOM 632 C C . PRO A 1 79 ? 25.484 8.902 -8.062 1.00 93.62 79 PRO A C 1
ATOM 634 O O . PRO A 1 79 ? 25.328 9.483 -9.130 1.00 93.62 79 PRO A O 1
ATOM 637 N N . PHE A 1 80 ? 25.600 7.570 -7.995 1.00 95.62 80 PHE A N 1
ATOM 638 C CA . PHE A 1 80 ? 25.573 6.720 -9.189 1.00 95.62 80 PHE A CA 1
ATOM 639 C C . PHE A 1 80 ? 24.257 6.836 -9.978 1.00 95.62 80 PHE A C 1
ATOM 641 O O . PHE A 1 80 ? 24.266 6.904 -11.205 1.00 95.62 80 PHE A O 1
ATOM 648 N N . LEU A 1 81 ? 23.112 6.859 -9.285 1.00 96.12 81 LEU A N 1
ATOM 649 C CA . LEU A 1 81 ? 21.804 7.015 -9.924 1.00 96.12 81 LEU A CA 1
ATOM 650 C C . LEU A 1 81 ? 21.585 8.425 -10.485 1.00 96.12 81 LEU A C 1
ATOM 652 O O . LEU A 1 81 ? 20.925 8.546 -11.515 1.00 96.12 81 LEU A O 1
ATOM 656 N N . CYS A 1 82 ? 22.130 9.465 -9.843 1.00 94.31 82 CYS A N 1
ATOM 657 C CA . CYS A 1 82 ? 22.134 10.816 -10.409 1.00 94.31 82 CYS A CA 1
ATOM 658 C C . CYS A 1 82 ? 22.902 10.832 -11.730 1.00 94.31 82 CYS A C 1
ATOM 660 O O . CYS A 1 82 ? 22.345 11.242 -12.739 1.00 94.31 82 CYS A O 1
ATOM 662 N N . GLU A 1 83 ? 24.123 10.294 -11.747 1.00 95.25 83 GLU A N 1
ATOM 663 C CA . GLU A 1 83 ? 24.948 10.227 -12.956 1.00 95.25 83 GLU A CA 1
ATOM 664 C C . GLU A 1 83 ? 24.252 9.438 -14.083 1.00 95.25 83 GLU A C 1
ATOM 666 O O . GLU A 1 83 ? 24.236 9.866 -15.236 1.00 95.25 83 GLU A O 1
ATOM 671 N N . LEU A 1 84 ? 23.598 8.315 -13.755 1.00 96.12 84 LEU A N 1
ATOM 672 C CA . LEU A 1 84 ? 22.791 7.558 -14.717 1.00 96.12 84 LEU A CA 1
ATOM 673 C C . LEU A 1 84 ? 21.656 8.406 -15.312 1.00 96.12 84 LEU A C 1
ATOM 675 O O . LEU A 1 84 ? 21.439 8.366 -16.523 1.00 96.12 84 LEU A O 1
ATOM 679 N N . ALA A 1 85 ? 20.917 9.136 -14.476 1.00 95.12 85 ALA A N 1
ATOM 680 C CA . ALA A 1 85 ? 19.781 9.940 -14.916 1.00 95.12 85 ALA A CA 1
ATOM 681 C C . ALA A 1 85 ? 20.209 11.185 -15.709 1.00 95.12 85 ALA A C 1
ATOM 683 O O . ALA A 1 85 ? 19.575 11.517 -16.705 1.00 95.12 85 ALA A O 1
ATOM 684 N N . GLU A 1 86 ? 21.289 11.851 -15.297 1.00 93.19 86 GLU A N 1
ATOM 685 C CA . GLU A 1 86 ? 21.805 13.060 -15.946 1.00 93.19 86 GLU A CA 1
ATOM 686 C C . GLU A 1 86 ? 22.420 12.747 -17.311 1.00 93.19 86 GLU A C 1
ATOM 688 O O . GLU A 1 86 ? 22.072 13.381 -18.308 1.00 93.19 86 GLU A O 1
ATOM 693 N N . THR A 1 87 ? 23.299 11.745 -17.378 1.00 93.50 87 THR A N 1
ATOM 694 C CA . THR A 1 87 ? 24.061 11.440 -18.597 1.00 93.50 87 THR A CA 1
ATOM 695 C C . THR A 1 87 ? 23.268 10.577 -19.582 1.00 93.50 87 THR A C 1
ATOM 697 O O . THR A 1 87 ? 23.446 10.709 -20.793 1.00 93.50 87 THR A O 1
ATOM 700 N N . TYR A 1 88 ? 22.360 9.721 -19.095 1.00 94.31 88 TYR A N 1
ATOM 701 C CA . TYR A 1 88 ? 21.583 8.779 -19.918 1.00 94.31 88 TYR A CA 1
ATOM 702 C C . TYR A 1 88 ? 20.064 8.986 -19.823 1.00 94.31 88 TYR A C 1
ATOM 704 O O . TYR A 1 88 ? 19.294 8.055 -20.085 1.00 94.31 88 TYR A O 1
ATOM 712 N N . GLY A 1 89 ? 19.634 10.203 -19.475 1.00 92.19 89 GLY A N 1
ATOM 713 C CA . GLY A 1 89 ? 18.255 10.670 -19.626 1.00 92.19 89 GLY A CA 1
ATOM 714 C C . GLY A 1 89 ? 17.840 10.828 -21.096 1.00 92.19 89 GLY A C 1
ATOM 715 O O . GLY A 1 89 ? 18.427 10.226 -21.999 1.00 92.19 89 GLY A O 1
ATOM 716 N N . PHE A 1 90 ? 16.794 11.611 -21.361 1.00 90.81 90 PHE A N 1
ATOM 717 C CA . PHE A 1 90 ? 16.346 11.892 -22.731 1.00 90.81 90 PHE A CA 1
ATOM 718 C C . PHE A 1 90 ? 17.146 13.043 -23.368 1.00 90.81 90 PHE A C 1
ATOM 720 O O . PHE A 1 90 ? 17.578 13.981 -22.692 1.00 90.81 90 PHE A O 1
ATOM 727 N N . ASP A 1 91 ? 17.314 13.018 -24.694 1.00 89.38 91 ASP A N 1
ATOM 728 C CA . ASP A 1 91 ? 18.030 14.079 -25.411 1.00 89.38 91 ASP A CA 1
ATOM 729 C C . ASP A 1 91 ? 17.174 15.351 -25.454 1.00 89.38 91 ASP A C 1
ATOM 731 O O . ASP A 1 91 ? 16.269 15.511 -26.282 1.00 89.38 91 ASP A O 1
ATOM 735 N N . THR A 1 92 ? 17.455 16.273 -24.534 1.00 90.19 92 THR A N 1
ATOM 736 C CA . THR A 1 92 ? 16.695 17.519 -24.388 1.00 90.19 92 THR A CA 1
ATOM 737 C C . THR A 1 92 ? 16.821 18.404 -25.628 1.00 90.19 92 THR A C 1
ATOM 739 O O . THR A 1 92 ? 15.825 18.973 -26.072 1.00 90.19 92 THR A O 1
ATOM 742 N N . LYS A 1 93 ? 18.012 18.490 -26.237 1.00 93.00 93 LYS A N 1
ATOM 743 C CA . LYS A 1 93 ? 18.257 19.350 -27.407 1.00 93.00 93 LYS A CA 1
ATOM 744 C C . LYS A 1 93 ? 17.508 18.829 -28.629 1.00 93.00 93 LYS A C 1
ATOM 746 O O . LYS A 1 93 ? 16.811 19.592 -29.298 1.00 93.00 93 LYS A O 1
ATOM 751 N N . LYS A 1 94 ? 17.604 17.524 -28.892 1.00 92.75 94 LYS A N 1
ATOM 752 C CA . LYS A 1 94 ? 16.887 16.875 -29.995 1.00 92.75 94 LYS A CA 1
ATOM 753 C C . LYS A 1 94 ? 15.374 16.942 -29.802 1.00 92.75 94 LYS A C 1
ATOM 755 O O . LYS A 1 94 ? 14.657 17.257 -30.750 1.00 92.75 94 LYS A O 1
ATOM 760 N N . SER A 1 95 ? 14.889 16.724 -28.579 1.00 92.38 95 SER A N 1
ATOM 761 C CA . SER A 1 95 ? 13.455 16.788 -28.269 1.00 92.38 95 SER A CA 1
ATOM 762 C C . SER A 1 95 ? 12.890 18.200 -28.452 1.00 92.38 95 SER A C 1
ATOM 764 O O . SER A 1 95 ? 11.817 18.358 -29.029 1.00 92.38 95 SER A O 1
ATOM 766 N N . GLN A 1 96 ? 13.624 19.238 -28.036 1.00 94.00 96 GLN A N 1
ATOM 767 C CA . GLN A 1 96 ? 13.233 20.636 -28.253 1.00 94.00 96 GLN A CA 1
ATOM 768 C C . GLN A 1 96 ? 13.189 21.004 -29.741 1.00 94.00 96 GLN A C 1
ATOM 770 O O . GLN A 1 96 ? 12.246 21.664 -30.179 1.00 94.00 96 GLN A O 1
ATOM 775 N N . ALA A 1 97 ? 14.168 20.550 -30.529 1.00 93.19 97 ALA A N 1
ATOM 776 C CA . ALA A 1 97 ? 14.190 20.782 -31.972 1.00 93.19 97 ALA A CA 1
ATOM 777 C C . ALA A 1 97 ? 12.984 20.132 -32.678 1.00 93.19 97 ALA A C 1
ATOM 779 O O . ALA A 1 97 ? 12.294 20.798 -33.448 1.00 93.19 97 ALA A O 1
ATOM 780 N N . LEU A 1 98 ? 12.682 18.867 -32.358 1.00 92.50 98 LEU A N 1
ATOM 781 C CA . LEU A 1 98 ? 11.536 18.138 -32.918 1.00 92.50 98 LEU A CA 1
ATOM 782 C C . LEU A 1 98 ? 10.190 18.742 -32.490 1.00 92.50 98 LEU A C 1
ATOM 784 O O . LEU A 1 98 ? 9.263 18.812 -33.295 1.00 92.50 98 LEU A O 1
ATOM 788 N N . ALA A 1 99 ? 10.075 19.221 -31.248 1.00 91.69 99 ALA A N 1
ATOM 789 C CA . ALA A 1 99 ? 8.875 19.914 -30.780 1.00 91.69 99 ALA A CA 1
ATOM 790 C C . ALA A 1 99 ? 8.637 21.229 -31.547 1.00 91.69 99 ALA A C 1
ATOM 792 O O . ALA A 1 99 ? 7.509 21.519 -31.944 1.00 91.69 99 ALA A O 1
ATOM 793 N N . ALA A 1 100 ? 9.700 22.000 -31.808 1.00 91.94 100 ALA A N 1
ATOM 794 C CA . ALA A 1 100 ? 9.619 23.226 -32.600 1.00 91.94 100 ALA A CA 1
ATOM 795 C C . ALA A 1 100 ? 9.285 22.961 -34.080 1.00 91.94 100 ALA A C 1
ATOM 797 O O . ALA A 1 100 ? 8.603 23.773 -34.704 1.00 91.94 100 ALA A O 1
ATOM 798 N N . GLU A 1 101 ? 9.749 21.841 -34.642 1.00 88.56 101 GLU A N 1
ATOM 799 C CA . GLU A 1 101 ? 9.395 21.390 -35.995 1.00 88.56 101 GLU A CA 1
ATOM 800 C C . GLU A 1 101 ? 7.914 20.992 -36.078 1.00 88.56 101 GLU A C 1
ATOM 802 O O . GLU A 1 101 ? 7.202 21.442 -36.975 1.00 88.56 101 GLU A O 1
ATOM 807 N N . SER A 1 102 ? 7.419 20.233 -35.093 1.00 87.62 102 SER A N 1
ATOM 808 C CA . SER A 1 102 ? 6.017 19.799 -35.032 1.00 87.62 102 SER A CA 1
ATOM 809 C C . SER A 1 102 ? 5.032 20.965 -34.970 1.00 87.62 102 SER A C 1
ATOM 811 O O . SER A 1 102 ? 3.918 20.838 -35.466 1.00 87.62 102 SER A O 1
ATOM 813 N N . ALA A 1 103 ? 5.418 22.094 -34.369 1.00 86.31 103 ALA A N 1
ATOM 814 C CA . ALA A 1 103 ? 4.564 23.276 -34.253 1.00 86.31 103 ALA A CA 1
ATOM 815 C C . ALA A 1 103 ? 4.364 24.031 -35.583 1.00 86.31 103 ALA A C 1
ATOM 817 O O . ALA A 1 103 ? 3.505 24.904 -35.657 1.00 86.31 103 ALA A O 1
ATOM 818 N N . LYS A 1 104 ? 5.166 23.727 -36.613 1.00 86.25 104 LYS A N 1
ATOM 819 C CA . LYS A 1 104 ? 5.151 24.403 -37.923 1.00 86.25 104 LYS A CA 1
ATOM 820 C C . LYS A 1 104 ? 4.530 23.563 -39.044 1.00 86.25 104 LYS A C 1
ATOM 822 O O . LYS A 1 104 ? 4.497 24.021 -40.179 1.00 86.25 104 LYS A O 1
ATOM 827 N N . GLY A 1 105 ? 4.158 22.312 -38.774 1.00 75.38 105 GLY A N 1
ATOM 828 C CA . GLY A 1 105 ? 3.714 21.387 -39.815 1.00 75.38 105 GLY A CA 1
ATOM 829 C C . GLY A 1 105 ? 2.257 21.611 -40.221 1.00 75.38 105 GLY A C 1
ATOM 830 O O . GLY A 1 105 ? 1.377 21.510 -39.376 1.00 75.38 105 GLY A O 1
ATOM 831 N N . ASP A 1 106 ? 2.013 21.816 -41.519 1.00 76.19 106 ASP A N 1
ATOM 832 C CA . ASP A 1 106 ? 0.663 21.958 -42.103 1.00 76.19 106 ASP A CA 1
ATOM 833 C C . ASP A 1 106 ? 0.122 20.646 -42.721 1.00 76.19 106 ASP A C 1
ATOM 835 O O . ASP A 1 106 ? -0.993 20.606 -43.236 1.00 76.19 106 ASP A O 1
ATOM 839 N N . ASN A 1 107 ? 0.914 19.562 -42.711 1.00 87.94 107 ASN A N 1
ATOM 840 C CA . ASN A 1 107 ? 0.565 18.267 -43.310 1.00 87.94 107 ASN A CA 1
ATOM 841 C C . ASN A 1 107 ? 0.525 17.150 -42.259 1.00 87.94 107 ASN A C 1
ATOM 843 O O . ASN A 1 107 ? 1.554 16.815 -41.666 1.00 87.94 107 ASN A O 1
ATOM 847 N N . ASP A 1 108 ? -0.632 16.502 -42.122 1.00 90.06 108 ASP A N 1
ATOM 848 C CA . ASP A 1 108 ? -0.890 15.416 -41.171 1.00 90.06 108 ASP A CA 1
ATOM 849 C C . ASP A 1 108 ? 0.118 14.259 -41.259 1.00 90.06 108 ASP A C 1
ATOM 851 O O . ASP A 1 108 ? 0.578 13.752 -40.234 1.00 90.06 108 ASP A O 1
ATOM 855 N N . ALA A 1 109 ? 0.528 13.853 -42.465 1.00 89.88 109 ALA A N 1
ATOM 856 C CA . ALA A 1 109 ? 1.482 12.752 -42.627 1.00 89.88 109 ALA A CA 1
ATOM 857 C C . ALA A 1 109 ? 2.882 13.117 -42.102 1.00 89.88 109 ALA A C 1
ATOM 859 O O . ALA A 1 109 ? 3.556 12.298 -41.471 1.00 89.88 109 ALA A O 1
ATOM 860 N N . ALA A 1 110 ? 3.310 14.362 -42.327 1.00 88.00 110 ALA A N 1
ATOM 861 C CA . ALA A 1 110 ? 4.575 14.871 -41.809 1.00 88.00 110 ALA A CA 1
ATOM 862 C C . ALA A 1 110 ? 4.516 15.040 -40.282 1.00 88.00 110 ALA A C 1
ATOM 864 O O . ALA A 1 110 ? 5.457 14.653 -39.588 1.00 88.00 110 ALA A O 1
ATOM 865 N N . LEU A 1 111 ? 3.387 15.534 -39.757 1.00 90.50 111 LEU A N 1
ATOM 866 C CA . LEU A 1 111 ? 3.150 15.674 -38.320 1.00 90.50 111 LEU A CA 1
ATOM 867 C C . LEU A 1 111 ? 3.229 14.331 -37.589 1.00 90.50 111 LEU A C 1
ATOM 869 O O . LEU A 1 111 ? 3.892 14.247 -36.558 1.00 90.50 111 LEU A O 1
ATOM 873 N N . LEU A 1 112 ? 2.633 13.264 -38.131 1.00 91.88 112 LEU A N 1
ATOM 874 C CA . LEU A 1 112 ? 2.734 11.924 -37.540 1.00 91.88 112 LEU A CA 1
ATOM 875 C C . LEU A 1 112 ? 4.181 11.405 -37.511 1.00 91.88 112 LEU A C 1
ATOM 877 O O . LEU A 1 112 ? 4.605 10.830 -36.507 1.00 91.88 112 LEU A O 1
ATOM 881 N N . GLY A 1 113 ? 4.959 11.647 -38.571 1.00 92.06 113 GLY A N 1
ATOM 882 C CA . GLY A 1 113 ? 6.378 11.286 -38.617 1.00 92.06 113 GLY A CA 1
ATOM 883 C C . GLY A 1 113 ? 7.232 12.055 -37.600 1.00 92.06 113 GLY A C 1
ATOM 884 O O . GLY A 1 113 ? 8.110 11.470 -36.963 1.00 92.06 113 GLY A O 1
ATOM 885 N N . ILE A 1 114 ? 6.969 13.352 -37.408 1.00 91.44 114 ILE A N 1
ATOM 886 C CA . ILE A 1 114 ? 7.641 14.168 -36.381 1.00 91.44 114 ILE A CA 1
ATOM 887 C C . ILE A 1 114 ? 7.218 13.716 -34.979 1.00 91.44 114 ILE A C 1
ATOM 889 O O . ILE A 1 114 ? 8.072 13.560 -34.106 1.00 91.44 114 ILE A O 1
ATOM 893 N N . ALA A 1 115 ? 5.928 13.446 -34.766 1.00 91.19 115 ALA A N 1
ATOM 894 C CA . ALA A 1 115 ? 5.401 12.978 -33.489 1.00 91.19 115 ALA A CA 1
ATOM 895 C C . ALA A 1 115 ? 6.032 11.646 -33.055 1.00 91.19 115 ALA A C 1
ATOM 897 O O . ALA A 1 115 ? 6.332 11.467 -31.875 1.00 91.19 115 ALA A O 1
ATOM 898 N N . ASP A 1 116 ? 6.278 10.724 -33.990 1.00 93.38 116 ASP A N 1
ATOM 899 C CA . ASP A 1 116 ? 6.970 9.467 -33.698 1.00 93.38 116 ASP A CA 1
ATOM 900 C C . ASP A 1 116 ? 8.434 9.692 -33.287 1.00 93.38 116 ASP A C 1
ATOM 902 O O . ASP A 1 116 ? 8.863 9.229 -32.228 1.00 93.38 116 ASP A O 1
ATOM 906 N N . LYS A 1 117 ? 9.177 10.507 -34.050 1.00 93.81 117 LYS A N 1
ATOM 907 C CA . LYS A 1 117 ? 10.555 10.893 -33.701 1.00 93.81 117 LYS A CA 1
ATOM 908 C C . LYS A 1 117 ? 10.626 11.578 -32.338 1.00 93.81 117 LYS A C 1
ATOM 910 O O . LYS A 1 117 ? 11.542 11.298 -31.566 1.00 93.81 117 LYS A O 1
ATOM 915 N N . LEU A 1 118 ? 9.671 12.460 -32.036 1.00 93.56 118 LEU A N 1
ATOM 916 C CA . LEU A 1 118 ? 9.582 13.146 -30.749 1.00 93.56 118 LEU A CA 1
ATOM 917 C C . LEU A 1 118 ? 9.305 12.151 -29.619 1.00 93.56 118 LEU A C 1
ATOM 919 O O . LEU A 1 118 ? 9.975 12.201 -28.591 1.00 93.56 118 LEU A O 1
ATOM 923 N N . ARG A 1 119 ? 8.380 11.203 -29.821 1.00 92.69 119 ARG A N 1
ATOM 924 C CA . ARG A 1 119 ? 8.084 10.144 -28.846 1.00 92.69 119 ARG A CA 1
ATOM 925 C C . ARG A 1 119 ? 9.324 9.318 -28.515 1.00 92.69 119 ARG A C 1
ATOM 927 O O . ARG A 1 119 ? 9.569 9.064 -27.342 1.00 92.69 119 ARG A O 1
ATOM 934 N N . VAL A 1 120 ? 10.101 8.923 -29.525 1.00 91.69 120 VAL A N 1
ATOM 935 C CA . VAL A 1 120 ? 11.359 8.182 -29.335 1.00 91.69 120 VAL A CA 1
ATOM 936 C C . VAL A 1 120 ? 12.408 9.051 -28.634 1.00 91.69 120 VAL A C 1
ATOM 938 O O . VAL A 1 120 ? 13.069 8.582 -27.717 1.00 91.69 120 VAL A O 1
ATOM 941 N N . SER A 1 121 ? 12.534 10.326 -29.015 1.00 93.44 121 SER A N 1
ATOM 942 C CA . SER A 1 121 ? 13.509 11.262 -28.433 1.00 93.44 121 SER A CA 1
ATOM 943 C C . SER A 1 121 ? 13.249 11.589 -26.958 1.00 93.44 121 SER A C 1
ATOM 945 O O . SER A 1 121 ? 14.193 11.898 -26.237 1.00 93.44 121 SER A O 1
ATOM 947 N N . LEU A 1 122 ? 11.989 11.522 -26.515 1.00 93.62 122 LEU A N 1
ATOM 948 C CA . LEU A 1 122 ? 11.583 11.743 -25.123 1.00 93.62 122 LEU A CA 1
ATOM 949 C C . LEU A 1 122 ? 11.781 10.514 -24.224 1.00 93.62 122 LEU A C 1
ATOM 951 O O . LEU A 1 122 ? 11.574 10.612 -23.016 1.00 93.62 122 LEU A O 1
ATOM 955 N N . GLN A 1 123 ? 12.149 9.355 -24.777 1.00 92.12 123 GLN A N 1
ATOM 956 C CA . GLN A 1 123 ? 12.474 8.193 -23.956 1.00 92.12 123 GLN A CA 1
ATOM 957 C C . GLN A 1 123 ? 13.913 8.300 -23.438 1.00 92.12 123 GLN A C 1
ATOM 959 O O . GLN A 1 123 ? 14.828 8.500 -24.238 1.00 92.12 123 GLN A O 1
ATOM 964 N N . PRO A 1 124 ? 14.146 8.128 -22.126 1.00 94.50 124 PRO A N 1
ATOM 965 C CA . PRO A 1 124 ? 15.499 8.125 -21.594 1.00 94.50 124 PRO A CA 1
ATOM 966 C C . PRO A 1 124 ? 16.265 6.877 -22.040 1.00 94.50 124 PRO A C 1
ATOM 968 O O . PRO A 1 124 ? 15.703 5.777 -22.090 1.00 94.50 124 PRO A O 1
ATOM 971 N N . CYS A 1 125 ? 17.565 7.016 -22.303 1.00 92.50 125 CYS A N 1
ATOM 972 C CA . CYS A 1 125 ? 18.419 5.919 -22.771 1.00 92.50 125 CYS A CA 1
ATOM 973 C C . CYS A 1 125 ? 18.442 4.737 -21.788 1.00 92.50 125 CYS A C 1
ATOM 975 O O . CYS A 1 125 ? 18.421 3.573 -22.197 1.00 92.50 125 CYS A O 1
ATOM 977 N N . TYR A 1 126 ? 18.408 5.007 -20.478 1.00 95.19 126 TYR A N 1
ATOM 978 C CA . TYR A 1 126 ? 18.364 3.956 -19.457 1.00 95.19 126 TYR A CA 1
ATOM 979 C C . TYR A 1 126 ? 17.090 3.086 -19.507 1.00 95.19 126 TYR A C 1
ATOM 981 O O . TYR A 1 126 ? 17.081 1.987 -18.951 1.00 95.19 126 TYR A O 1
ATOM 989 N N . ARG A 1 127 ? 16.022 3.504 -20.209 1.00 95.50 127 ARG A N 1
ATOM 990 C CA . ARG A 1 127 ? 14.831 2.663 -20.440 1.00 95.50 127 ARG A CA 1
ATOM 991 C C . ARG A 1 127 ? 15.179 1.397 -21.226 1.00 95.50 127 ARG A C 1
ATOM 993 O O . ARG A 1 127 ? 14.658 0.321 -20.917 1.00 95.50 127 ARG A O 1
ATOM 1000 N N . MET A 1 128 ? 16.067 1.516 -22.218 1.00 92.25 128 MET A N 1
ATOM 1001 C CA . MET A 1 128 ? 16.549 0.373 -22.996 1.00 92.25 128 MET A CA 1
ATOM 1002 C C . MET A 1 128 ? 17.323 -0.590 -22.097 1.00 92.25 128 MET A C 1
ATOM 1004 O O . MET A 1 128 ? 17.019 -1.781 -22.059 1.00 92.25 128 MET A O 1
ATOM 1008 N N . LEU A 1 129 ? 18.243 -0.056 -21.287 1.00 95.06 129 LEU A N 1
ATOM 1009 C CA . LEU A 1 129 ? 18.999 -0.838 -20.310 1.00 95.06 129 LEU A CA 1
ATOM 1010 C C . LEU A 1 129 ? 18.068 -1.622 -19.375 1.00 95.06 129 LEU A C 1
ATOM 1012 O O . LEU A 1 129 ? 18.234 -2.828 -19.225 1.00 95.06 129 LEU A O 1
ATOM 1016 N N . PHE A 1 130 ? 17.053 -0.981 -18.789 1.00 96.56 130 PHE A N 1
ATOM 1017 C CA . PHE A 1 130 ? 16.096 -1.670 -17.914 1.00 96.56 130 PHE A CA 1
ATOM 1018 C C . PHE A 1 130 ? 15.317 -2.769 -18.647 1.00 96.56 130 PHE A C 1
ATOM 1020 O O . PHE A 1 130 ? 15.084 -3.838 -18.088 1.00 96.56 130 PHE A O 1
ATOM 1027 N N . THR A 1 131 ? 14.956 -2.544 -19.910 1.00 94.75 131 THR A N 1
ATOM 1028 C CA . THR A 1 131 ? 14.265 -3.546 -20.737 1.00 94.75 131 THR A CA 1
ATOM 1029 C C . THR A 1 131 ? 15.153 -4.759 -21.030 1.00 94.75 131 THR A C 1
ATOM 1031 O O . THR A 1 131 ? 14.669 -5.891 -21.046 1.00 94.75 131 THR A O 1
ATOM 1034 N N . LEU A 1 132 ? 16.455 -4.544 -21.225 1.00 94.12 132 LEU A N 1
ATOM 1035 C CA . LEU A 1 132 ? 17.433 -5.612 -21.427 1.00 94.12 132 LEU A CA 1
ATOM 1036 C C . LEU A 1 132 ? 17.748 -6.358 -20.126 1.00 94.12 132 LEU A C 1
ATOM 1038 O O . LEU A 1 132 ? 17.829 -7.583 -20.141 1.00 94.12 132 LEU A O 1
ATOM 1042 N N . ILE A 1 133 ? 17.828 -5.653 -18.992 1.00 95.62 133 ILE A N 1
ATOM 1043 C CA . ILE A 1 133 ? 18.085 -6.255 -17.677 1.00 95.62 133 ILE A CA 1
ATOM 1044 C C . ILE A 1 133 ? 17.057 -7.341 -17.347 1.00 95.62 133 ILE A C 1
ATOM 1046 O O . ILE A 1 133 ? 17.439 -8.382 -16.825 1.00 95.62 133 ILE A O 1
ATOM 1050 N N . VAL A 1 134 ? 15.775 -7.162 -17.689 1.00 93.88 134 VAL A N 1
ATOM 1051 C CA . VAL A 1 134 ? 14.733 -8.181 -17.434 1.00 93.88 134 VAL A CA 1
ATOM 1052 C C . VAL A 1 134 ? 15.018 -9.526 -18.106 1.00 93.88 134 VAL A C 1
ATOM 1054 O O . VAL A 1 134 ? 14.542 -10.550 -17.620 1.00 93.88 134 VAL A O 1
ATOM 1057 N N . ARG A 1 135 ? 15.792 -9.545 -19.196 1.00 91.31 135 ARG A N 1
ATOM 1058 C CA . ARG A 1 135 ? 16.139 -10.774 -19.926 1.00 91.31 135 ARG A CA 1
ATOM 1059 C C . ARG A 1 135 ? 17.165 -11.630 -19.185 1.00 91.31 135 ARG A C 1
ATOM 1061 O O . ARG A 1 135 ? 17.227 -12.832 -19.412 1.00 91.31 135 ARG A O 1
ATOM 1068 N N . VAL A 1 136 ? 17.942 -11.022 -18.292 1.00 92.31 136 VAL A N 1
ATOM 1069 C CA . VAL A 1 136 ? 18.980 -11.698 -17.513 1.00 92.31 136 VAL A CA 1
ATOM 1070 C C . VAL A 1 136 ? 18.376 -12.358 -16.272 1.00 92.31 136 VAL A C 1
ATOM 1072 O O . VAL A 1 136 ? 17.442 -11.840 -15.650 1.00 92.31 136 VAL A O 1
ATOM 1075 N N . ASN A 1 137 ? 18.943 -13.495 -15.866 1.00 90.19 137 ASN A N 1
ATOM 1076 C CA . ASN A 1 137 ? 18.555 -14.195 -14.642 1.00 90.19 137 ASN A CA 1
ATOM 1077 C C . ASN A 1 137 ? 18.624 -13.271 -13.415 1.00 90.19 137 ASN A C 1
ATOM 1079 O O . ASN A 1 137 ? 19.648 -12.659 -13.125 1.00 90.19 137 ASN A O 1
ATOM 1083 N N . GLY A 1 138 ? 17.515 -13.167 -12.677 1.00 92.31 138 GLY A N 1
ATOM 1084 C CA . GLY A 1 138 ? 17.404 -12.284 -11.510 1.00 92.31 138 GLY A CA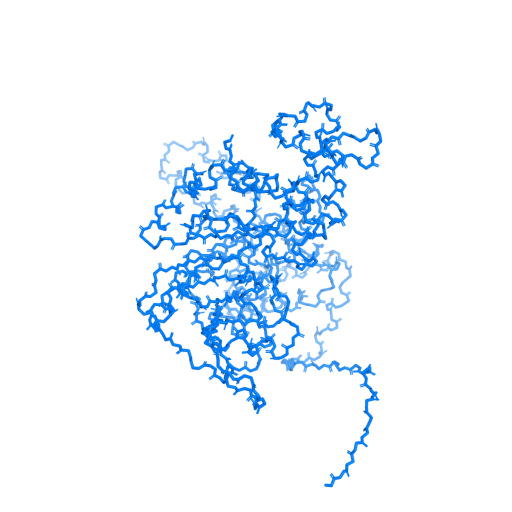 1
ATOM 1085 C C . GLY A 1 138 ? 17.242 -10.792 -11.835 1.00 92.31 138 GLY A C 1
ATOM 1086 O O . GLY A 1 138 ? 17.057 -9.992 -10.916 1.00 92.31 138 GLY A O 1
ATOM 1087 N N . GLY A 1 139 ? 17.233 -10.402 -13.113 1.00 95.31 139 GLY A N 1
ATOM 1088 C CA . GLY A 1 139 ? 17.138 -9.006 -13.537 1.00 95.31 139 GLY A CA 1
ATOM 1089 C C . GLY A 1 139 ? 15.840 -8.314 -13.119 1.00 95.31 139 GLY A C 1
ATOM 1090 O O . GLY A 1 139 ? 15.865 -7.173 -12.661 1.00 95.31 139 GLY A O 1
ATOM 1091 N N . LEU A 1 140 ? 14.700 -9.014 -13.168 1.00 95.62 140 LEU A N 1
ATOM 1092 C CA . LEU A 1 140 ? 13.426 -8.453 -12.701 1.00 95.62 140 LEU A CA 1
ATOM 1093 C C . LEU A 1 140 ? 13.461 -8.115 -11.200 1.00 95.62 140 LEU A C 1
ATOM 1095 O O . LEU A 1 140 ? 13.074 -7.017 -10.804 1.00 95.62 140 LEU A O 1
ATOM 1099 N N . GLN A 1 141 ? 13.977 -9.025 -10.365 1.00 95.00 141 GLN A N 1
ATOM 1100 C CA . GLN A 1 141 ? 14.145 -8.781 -8.926 1.00 95.00 141 GLN A CA 1
ATOM 1101 C C . GLN A 1 141 ? 15.116 -7.622 -8.668 1.00 95.00 141 GLN A C 1
ATOM 1103 O O . GLN A 1 141 ? 14.880 -6.813 -7.767 1.00 95.00 141 GLN A O 1
ATOM 1108 N N . PHE A 1 142 ? 16.186 -7.520 -9.459 1.00 96.38 142 PHE A N 1
ATOM 1109 C CA . PHE A 1 142 ? 17.109 -6.394 -9.390 1.00 96.38 142 PHE A CA 1
ATOM 1110 C C . PHE A 1 142 ? 16.396 -5.063 -9.656 1.00 96.38 142 PHE A C 1
ATOM 1112 O O . PHE A 1 142 ? 16.537 -4.151 -8.850 1.00 96.38 142 PHE A O 1
ATOM 1119 N N . LEU A 1 143 ? 15.578 -4.952 -10.708 1.00 97.56 143 LEU A N 1
ATOM 1120 C CA . LEU A 1 143 ? 14.855 -3.708 -11.020 1.00 97.56 143 LEU A CA 1
ATOM 1121 C C . LEU A 1 143 ? 13.823 -3.333 -9.953 1.00 97.56 143 LEU A C 1
ATOM 1123 O O . LEU A 1 143 ? 13.634 -2.152 -9.661 1.00 97.56 143 LEU A O 1
ATOM 1127 N N . VAL A 1 144 ? 13.185 -4.326 -9.327 1.00 96.38 144 VAL A N 1
ATOM 1128 C CA . VAL A 1 144 ? 12.329 -4.095 -8.157 1.00 96.38 144 VAL A CA 1
ATOM 1129 C C . VAL A 1 144 ? 13.147 -3.491 -7.011 1.00 96.38 144 VAL A C 1
ATOM 1131 O O . VAL A 1 144 ? 12.743 -2.483 -6.433 1.00 96.38 144 VAL A O 1
ATOM 1134 N N . ASN A 1 145 ? 14.319 -4.046 -6.703 1.00 95.94 145 ASN A N 1
ATOM 1135 C CA . ASN A 1 145 ? 15.187 -3.518 -5.647 1.00 95.94 145 ASN A CA 1
ATOM 1136 C C . ASN A 1 145 ? 15.740 -2.126 -5.996 1.00 95.94 145 ASN A C 1
ATOM 1138 O O . ASN A 1 145 ? 15.703 -1.231 -5.157 1.00 95.94 145 ASN A O 1
ATOM 1142 N N . LEU A 1 146 ? 16.146 -1.913 -7.249 1.00 97.81 146 LEU A N 1
ATOM 1143 C CA . LEU A 1 146 ? 16.595 -0.625 -7.775 1.00 97.81 146 LEU A CA 1
ATOM 1144 C C . LEU A 1 146 ? 15.523 0.452 -7.578 1.00 97.81 146 LEU A C 1
ATOM 1146 O O . LEU A 1 146 ? 15.803 1.535 -7.069 1.00 97.81 146 LEU A O 1
ATOM 1150 N N . ARG A 1 147 ? 14.261 0.143 -7.908 1.00 97.62 147 ARG A N 1
ATOM 1151 C CA . ARG A 1 147 ? 13.147 1.066 -7.670 1.00 97.62 147 ARG A CA 1
ATOM 1152 C C . ARG A 1 147 ? 12.922 1.326 -6.180 1.00 97.62 147 ARG A C 1
ATOM 1154 O O . ARG A 1 147 ? 12.560 2.443 -5.816 1.00 97.62 147 ARG A O 1
ATOM 1161 N N . ALA A 1 148 ? 13.120 0.332 -5.312 1.00 96.00 148 ALA A N 1
ATOM 1162 C CA . ALA A 1 148 ? 13.029 0.534 -3.866 1.00 96.00 148 ALA A CA 1
ATOM 1163 C C . ALA A 1 148 ? 14.073 1.549 -3.367 1.00 96.00 148 ALA A C 1
ATOM 1165 O O . ALA A 1 148 ? 13.727 2.422 -2.569 1.00 96.00 148 ALA A O 1
ATOM 1166 N N . ASP A 1 149 ? 15.301 1.479 -3.887 1.00 95.81 149 ASP A N 1
ATOM 1167 C CA . ASP A 1 149 ? 16.372 2.430 -3.576 1.00 95.81 149 ASP A CA 1
ATOM 1168 C C . ASP A 1 149 ? 16.027 3.839 -4.085 1.00 95.81 149 ASP A C 1
ATOM 1170 O O . ASP A 1 149 ? 16.074 4.798 -3.313 1.00 95.81 149 ASP A O 1
ATOM 1174 N N . VAL A 1 150 ? 15.559 3.968 -5.336 1.00 95.88 150 VAL A N 1
ATOM 1175 C CA . VAL A 1 150 ? 15.099 5.250 -5.912 1.00 95.88 150 VAL A CA 1
ATOM 1176 C C . VAL A 1 150 ? 13.981 5.874 -5.065 1.00 95.88 150 VAL A C 1
ATOM 1178 O O . VAL A 1 150 ? 14.022 7.067 -4.756 1.00 95.88 150 VAL A O 1
ATOM 1181 N N . LEU A 1 151 ? 12.993 5.081 -4.633 1.00 93.81 151 LEU A N 1
ATOM 1182 C CA . LEU A 1 151 ? 11.912 5.551 -3.757 1.00 93.81 151 LEU A CA 1
ATOM 1183 C C . LEU A 1 151 ? 12.433 6.015 -2.390 1.00 93.81 151 LEU A C 1
ATOM 1185 O O . LEU A 1 151 ? 11.915 6.989 -1.842 1.00 93.81 151 LEU A O 1
ATOM 1189 N N . GLY A 1 152 ? 13.431 5.324 -1.833 1.00 92.56 152 GLY A N 1
ATOM 1190 C CA . GLY A 1 152 ? 14.081 5.701 -0.579 1.00 92.56 152 GLY A CA 1
ATOM 1191 C C . GLY A 1 152 ? 14.801 7.045 -0.686 1.00 92.56 152 GLY A C 1
ATOM 1192 O O . GLY A 1 152 ? 14.547 7.939 0.119 1.00 92.56 152 GLY A O 1
ATOM 1193 N N . LEU A 1 153 ? 15.621 7.208 -1.725 1.00 91.12 153 LEU A N 1
ATOM 1194 C CA . LEU A 1 153 ? 16.390 8.427 -1.997 1.00 91.12 153 LEU A CA 1
ATOM 1195 C C . LEU A 1 153 ? 15.490 9.634 -2.289 1.00 91.12 153 LEU A C 1
ATOM 1197 O O . LEU A 1 153 ? 15.741 10.737 -1.812 1.00 91.12 153 LEU A O 1
ATOM 1201 N N . THR A 1 154 ? 14.386 9.412 -3.004 1.00 88.50 154 THR A N 1
ATOM 1202 C CA . THR A 1 154 ? 13.392 10.451 -3.305 1.00 88.50 154 THR A CA 1
ATOM 1203 C C . THR A 1 154 ? 12.764 11.042 -2.036 1.00 88.50 154 THR A C 1
ATOM 1205 O O . THR A 1 154 ? 12.500 12.238 -1.975 1.00 88.50 154 THR A O 1
ATOM 1208 N N . ARG A 1 155 ? 12.514 10.225 -1.001 1.00 84.75 155 ARG A N 1
ATOM 1209 C CA . ARG A 1 155 ? 11.871 10.680 0.250 1.00 84.75 155 ARG A CA 1
ATOM 1210 C C . ARG A 1 155 ? 12.768 11.546 1.125 1.00 84.75 155 ARG A C 1
ATOM 1212 O O . ARG A 1 155 ? 12.257 12.260 1.978 1.00 84.75 155 ARG A O 1
ATOM 1219 N N . GLN A 1 156 ? 14.081 11.450 0.949 1.00 81.38 156 GLN A N 1
ATOM 1220 C CA . GLN A 1 156 ? 15.062 12.153 1.775 1.00 81.38 156 GLN A CA 1
ATOM 1221 C C . GLN A 1 156 ? 15.298 13.598 1.312 1.00 81.38 156 GLN A C 1
ATOM 1223 O O . GLN A 1 156 ? 16.112 14.298 1.908 1.00 81.38 156 GLN A O 1
ATOM 1228 N N . ARG A 1 157 ? 14.626 14.048 0.242 1.00 79.38 157 ARG A N 1
ATOM 1229 C CA . ARG A 1 157 ? 14.954 15.293 -0.463 1.00 79.38 157 ARG A CA 1
ATOM 1230 C C . ARG A 1 157 ? 13.744 16.191 -0.684 1.00 79.38 157 ARG A C 1
ATOM 1232 O O . ARG A 1 157 ? 12.606 15.731 -0.743 1.00 79.38 157 ARG A O 1
ATOM 1239 N N . SER A 1 158 ? 14.014 17.491 -0.803 1.00 73.56 158 SER A N 1
ATOM 1240 C CA . SER A 1 158 ? 13.016 18.497 -1.176 1.00 73.56 158 SER A CA 1
ATOM 1241 C C . SER A 1 158 ? 12.624 18.349 -2.648 1.00 73.56 158 SER A C 1
ATOM 1243 O O . SER A 1 158 ? 13.469 18.067 -3.491 1.00 73.56 158 SER A O 1
ATOM 1245 N N . ASN A 1 159 ? 11.363 18.636 -2.980 1.00 65.38 159 ASN A N 1
ATOM 1246 C CA . ASN A 1 159 ? 10.858 18.611 -4.359 1.00 65.38 159 ASN A CA 1
ATOM 1247 C C . ASN A 1 159 ? 11.481 19.681 -5.281 1.00 65.38 159 ASN A C 1
ATOM 1249 O O . ASN A 1 159 ? 11.239 19.648 -6.482 1.00 65.38 159 ASN A O 1
ATOM 1253 N N . THR A 1 160 ? 12.232 20.643 -4.738 1.00 68.69 160 THR A N 1
ATOM 1254 C CA . THR A 1 160 ? 12.909 21.708 -5.504 1.00 68.69 160 THR A CA 1
ATOM 1255 C C . THR A 1 160 ? 14.353 21.367 -5.880 1.00 68.69 160 THR A C 1
ATOM 1257 O O . THR A 1 160 ? 15.005 22.157 -6.554 1.00 68.69 160 THR A O 1
ATOM 1260 N N . ASP A 1 161 ? 14.869 20.230 -5.418 1.00 84.44 161 ASP A N 1
ATOM 1261 C CA . ASP A 1 161 ? 16.217 19.755 -5.726 1.00 84.44 161 ASP A CA 1
ATOM 1262 C C . ASP A 1 161 ? 16.243 19.099 -7.119 1.00 84.44 161 ASP A C 1
ATOM 1264 O O . ASP A 1 161 ? 15.408 18.240 -7.419 1.00 84.44 161 ASP A O 1
ATOM 1268 N N . LEU A 1 162 ? 17.213 19.472 -7.964 1.00 85.44 162 LEU A N 1
ATOM 1269 C CA . LEU A 1 162 ? 17.434 18.849 -9.275 1.00 85.44 162 LEU A CA 1
ATOM 1270 C C . LEU A 1 162 ? 17.550 17.327 -9.140 1.00 85.44 162 LEU A C 1
ATOM 1272 O O . LEU A 1 162 ? 16.955 16.580 -9.915 1.00 85.44 162 LEU A O 1
ATOM 1276 N N . GLN A 1 163 ? 18.238 16.856 -8.100 1.00 88.50 163 GLN A N 1
ATOM 1277 C CA . GLN A 1 163 ? 18.420 15.427 -7.888 1.00 88.50 163 GLN A CA 1
ATOM 1278 C C . GLN A 1 163 ? 17.112 14.718 -7.504 1.00 88.50 163 GLN A C 1
ATOM 1280 O O . GLN A 1 163 ? 16.910 13.556 -7.854 1.00 88.50 163 GLN A O 1
ATOM 1285 N N . ALA A 1 164 ? 16.181 15.408 -6.837 1.00 87.88 164 ALA A N 1
ATOM 1286 C CA . ALA A 1 164 ? 14.848 14.863 -6.594 1.00 87.88 164 ALA A CA 1
ATOM 1287 C C . ALA A 1 164 ? 14.058 14.713 -7.904 1.00 87.88 164 ALA A C 1
ATOM 1289 O O . ALA A 1 164 ? 13.376 13.704 -8.082 1.00 87.88 164 ALA A O 1
ATOM 1290 N N . ALA A 1 165 ? 14.178 15.663 -8.838 1.00 90.06 165 ALA A N 1
ATOM 1291 C CA . ALA A 1 165 ? 13.546 15.562 -10.155 1.00 90.06 165 ALA A CA 1
ATOM 1292 C C . ALA A 1 165 ? 14.099 14.380 -10.975 1.00 90.06 165 ALA A C 1
ATOM 1294 O O . ALA A 1 165 ? 13.318 13.616 -11.541 1.00 90.06 165 ALA A O 1
ATOM 1295 N N . LEU A 1 166 ? 15.418 14.170 -10.958 1.00 93.25 166 LEU A N 1
ATOM 1296 C CA . LEU A 1 166 ? 16.081 13.040 -11.623 1.00 93.25 166 LEU A CA 1
ATOM 1297 C C . LEU A 1 166 ? 15.617 11.684 -11.070 1.00 93.25 166 LEU A C 1
ATOM 1299 O O . LEU A 1 166 ? 15.256 10.778 -11.822 1.00 93.25 166 LEU A O 1
ATOM 1303 N N . PHE A 1 167 ? 15.542 11.541 -9.743 1.00 94.12 167 PHE A N 1
ATOM 1304 C CA . PHE A 1 167 ? 15.020 10.315 -9.131 1.00 94.12 167 PHE A CA 1
ATOM 1305 C C . PHE A 1 167 ? 13.536 10.091 -9.421 1.00 94.12 167 PHE A C 1
ATOM 1307 O O . PHE A 1 167 ? 13.106 8.945 -9.576 1.00 94.12 167 PHE A O 1
ATOM 1314 N N . GLN A 1 168 ? 12.741 11.158 -9.525 1.00 92.50 168 GLN A N 1
ATOM 1315 C CA . GLN A 1 168 ? 11.346 11.033 -9.941 1.00 92.50 168 GLN A CA 1
ATOM 1316 C C . GLN A 1 168 ? 11.229 10.535 -11.380 1.00 92.50 168 GLN A C 1
ATOM 1318 O O . GLN A 1 168 ? 10.391 9.672 -11.636 1.00 92.50 168 GLN A O 1
ATOM 1323 N N . GLU A 1 169 ? 12.073 11.012 -12.294 1.00 93.56 169 GLU A N 1
ATOM 1324 C CA . GLU A 1 169 ? 12.097 10.541 -13.682 1.00 93.56 169 GLU A CA 1
ATOM 1325 C C . GLU A 1 169 ? 12.434 9.039 -13.757 1.00 93.56 169 GLU A C 1
ATOM 1327 O O . GLU A 1 169 ? 11.655 8.253 -14.309 1.00 93.56 169 GLU A O 1
ATOM 1332 N N . LEU A 1 170 ? 13.501 8.609 -13.067 1.00 96.19 170 LEU A N 1
ATOM 1333 C CA . LEU A 1 170 ? 13.862 7.192 -12.924 1.00 96.19 170 LEU A CA 1
ATOM 1334 C C . LEU A 1 170 ? 12.709 6.357 -12.350 1.00 96.19 170 LEU A C 1
ATOM 1336 O O . LEU A 1 170 ? 12.388 5.284 -12.866 1.00 96.19 170 LEU A O 1
ATOM 1340 N N . ASN A 1 171 ? 12.063 6.840 -11.284 1.00 96.25 171 ASN A N 1
ATOM 1341 C CA . ASN A 1 171 ? 10.931 6.157 -10.660 1.00 96.25 171 ASN A CA 1
ATOM 1342 C C . ASN A 1 171 ? 9.738 6.037 -11.614 1.00 96.25 171 ASN A C 1
ATOM 1344 O O . ASN A 1 171 ? 9.092 4.991 -11.628 1.00 96.25 171 ASN A O 1
ATOM 1348 N N . VAL A 1 172 ? 9.431 7.075 -12.398 1.00 94.94 172 VAL A N 1
ATOM 1349 C CA . VAL A 1 172 ? 8.350 7.034 -13.393 1.00 94.94 172 VAL A CA 1
ATOM 1350 C C . VAL A 1 172 ? 8.654 5.977 -14.450 1.00 94.94 172 VAL A C 1
ATOM 1352 O O . VAL A 1 172 ? 7.815 5.099 -14.655 1.00 94.94 172 VAL A O 1
ATOM 1355 N N . CYS A 1 173 ? 9.859 5.986 -15.025 1.00 96.25 173 CYS A N 1
ATOM 1356 C CA . CYS A 1 173 ? 10.280 5.006 -16.026 1.00 96.25 173 CYS A CA 1
ATOM 1357 C C . CYS A 1 173 ? 10.224 3.564 -15.482 1.00 96.25 173 CYS A C 1
ATOM 1359 O O . CYS A 1 173 ? 9.580 2.695 -16.074 1.00 96.25 173 CYS A O 1
ATOM 1361 N N . LEU A 1 174 ? 10.813 3.310 -14.306 1.00 97.12 174 LEU A N 1
ATOM 1362 C CA . LEU A 1 174 ? 10.775 1.991 -13.661 1.00 97.12 174 LEU A CA 1
ATOM 1363 C C . LEU A 1 174 ? 9.345 1.559 -13.323 1.00 97.12 174 LEU A C 1
ATOM 1365 O O . LEU A 1 174 ? 8.991 0.400 -13.526 1.00 97.12 174 LEU A O 1
ATOM 1369 N N . ARG A 1 175 ? 8.505 2.469 -12.815 1.00 96.06 175 ARG A N 1
ATOM 1370 C CA . ARG A 1 175 ? 7.107 2.168 -12.483 1.00 96.06 175 ARG A CA 1
ATOM 1371 C C . ARG A 1 175 ? 6.320 1.759 -13.722 1.00 96.06 175 ARG A C 1
ATOM 1373 O O . ARG A 1 175 ? 5.554 0.806 -13.631 1.00 96.06 175 ARG A O 1
ATOM 1380 N N . GLU A 1 176 ? 6.477 2.452 -14.847 1.00 94.56 176 GLU A N 1
ATOM 1381 C CA . GLU A 1 176 ? 5.796 2.099 -16.099 1.00 94.56 176 GLU A CA 1
ATOM 1382 C C . GLU A 1 176 ? 6.176 0.698 -16.572 1.00 94.56 176 GLU A C 1
ATOM 1384 O O . GLU A 1 176 ? 5.296 -0.123 -16.826 1.00 94.56 176 GLU A O 1
ATOM 1389 N N . LEU A 1 177 ? 7.479 0.412 -16.633 1.00 95.50 177 LEU A N 1
ATOM 1390 C CA . LEU A 1 177 ? 7.989 -0.888 -17.059 1.00 95.50 177 LEU A CA 1
ATOM 1391 C C . LEU A 1 177 ? 7.517 -2.011 -16.124 1.00 95.50 177 LEU A C 1
ATOM 1393 O O . LEU A 1 177 ? 6.933 -2.998 -16.568 1.00 95.50 177 LEU A O 1
ATOM 1397 N N . LEU A 1 178 ? 7.673 -1.828 -14.810 1.00 95.56 178 LEU A N 1
ATOM 1398 C CA . LEU A 1 178 ? 7.220 -2.805 -13.820 1.00 95.56 178 LEU A CA 1
ATOM 1399 C C . LEU A 1 178 ? 5.692 -2.971 -13.827 1.00 95.56 178 LEU A C 1
ATOM 1401 O O . LEU A 1 178 ? 5.212 -4.067 -13.575 1.00 95.56 178 LEU A O 1
ATOM 1405 N N . THR A 1 179 ? 4.913 -1.938 -14.157 1.00 92.75 179 THR A N 1
ATOM 1406 C CA . THR A 1 179 ? 3.450 -2.073 -14.302 1.00 92.75 179 THR A CA 1
ATOM 1407 C C . THR A 1 179 ? 3.084 -3.004 -15.458 1.00 92.75 179 THR A C 1
ATOM 1409 O O . THR A 1 179 ? 2.135 -3.772 -15.340 1.00 92.75 179 THR A O 1
ATOM 1412 N N . GLN A 1 180 ? 3.850 -2.985 -16.553 1.00 91.94 180 GLN A N 1
ATOM 1413 C CA . GLN A 1 180 ? 3.648 -3.906 -17.674 1.00 91.94 180 GLN A CA 1
ATOM 1414 C C . GLN A 1 180 ? 4.059 -5.338 -17.304 1.00 91.94 180 GLN A C 1
ATOM 1416 O O . GLN A 1 180 ? 3.341 -6.290 -17.617 1.00 91.94 180 GLN A O 1
ATOM 1421 N N . TRP A 1 181 ? 5.182 -5.501 -16.600 1.00 93.19 181 TRP A N 1
ATOM 1422 C CA . TRP A 1 181 ? 5.717 -6.820 -16.248 1.00 93.19 181 TRP A CA 1
ATOM 1423 C C . TRP A 1 181 ? 4.967 -7.501 -15.094 1.00 93.19 181 TRP A C 1
ATOM 1425 O O . TRP A 1 181 ? 4.773 -8.709 -15.133 1.00 93.19 181 TRP A O 1
ATOM 1435 N N . PHE A 1 182 ? 4.439 -6.752 -14.122 1.00 91.38 182 PHE A N 1
ATOM 1436 C CA . PHE A 1 182 ? 3.624 -7.284 -13.017 1.00 91.38 182 PHE A CA 1
ATOM 1437 C C . PHE A 1 182 ? 2.126 -7.321 -13.354 1.00 91.38 182 PHE A C 1
ATOM 1439 O O . PHE A 1 182 ? 1.259 -6.987 -12.543 1.00 91.38 182 PHE A O 1
ATOM 1446 N N . THR A 1 183 ? 1.817 -7.758 -14.573 1.00 87.25 183 THR A N 1
ATOM 1447 C CA . THR A 1 183 ? 0.444 -8.014 -15.014 1.00 87.25 183 THR A CA 1
ATOM 1448 C C . THR A 1 183 ? -0.049 -9.349 -14.428 1.00 87.25 183 THR A C 1
ATOM 1450 O O . THR A 1 183 ? 0.723 -10.304 -14.353 1.00 87.25 183 THR A O 1
ATOM 1453 N N . PRO A 1 184 ? -1.339 -9.479 -14.059 1.00 83.62 184 PRO A N 1
ATOM 1454 C CA . PRO A 1 184 ? -1.907 -10.695 -13.465 1.00 83.62 184 PRO A CA 1
ATOM 1455 C C . PRO A 1 184 ? -1.613 -12.006 -14.198 1.00 83.62 184 PRO A C 1
ATOM 1457 O O . PRO A 1 184 ? -1.500 -13.035 -13.549 1.00 83.62 184 PRO A O 1
ATOM 1460 N N . GLY A 1 185 ? -1.464 -11.984 -15.527 1.00 86.38 185 GLY A N 1
ATOM 1461 C CA . GLY A 1 185 ? -1.147 -13.182 -16.315 1.00 86.38 185 GLY A CA 1
ATOM 1462 C C . GLY A 1 185 ? 0.231 -13.796 -16.026 1.00 86.38 185 GLY A C 1
ATOM 1463 O O . GLY A 1 185 ? 0.462 -14.950 -16.378 1.00 86.38 185 GLY A O 1
ATOM 1464 N N . PHE A 1 186 ? 1.133 -13.052 -15.378 1.00 89.88 186 PHE A N 1
ATOM 1465 C CA . PHE A 1 186 ? 2.454 -13.530 -14.955 1.00 89.88 186 PHE A CA 1
ATOM 1466 C C . PHE A 1 186 ? 2.524 -13.907 -13.472 1.00 89.88 186 PHE A C 1
ATOM 1468 O O . PHE A 1 186 ? 3.584 -14.322 -12.994 1.00 89.88 186 PHE A O 1
ATOM 1475 N N . LEU A 1 187 ? 1.417 -13.737 -12.745 1.00 90.25 187 LEU A N 1
ATOM 1476 C CA . LEU A 1 187 ? 1.332 -14.025 -11.324 1.00 90.25 187 LEU A CA 1
ATOM 1477 C C . LEU A 1 187 ? 0.625 -15.355 -11.104 1.00 90.25 187 LEU A C 1
ATOM 1479 O O . LEU A 1 187 ? -0.510 -15.545 -11.538 1.00 90.25 187 LEU A O 1
ATOM 1483 N N . ASP A 1 188 ? 1.278 -16.240 -10.366 1.00 90.75 188 ASP A N 1
ATOM 14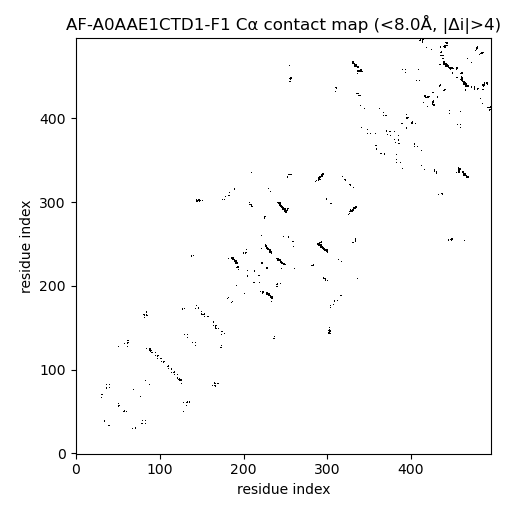84 C CA . ASP A 1 188 ? 0.693 -17.501 -9.944 1.00 90.75 188 ASP A CA 1
ATOM 1485 C C . ASP A 1 188 ? 0.240 -17.387 -8.485 1.00 90.75 188 ASP A C 1
ATOM 1487 O O . ASP A 1 188 ? 0.895 -16.752 -7.654 1.00 90.75 188 ASP A O 1
ATOM 1491 N N . VAL A 1 189 ? -0.907 -17.992 -8.175 1.00 91.81 189 VAL A N 1
ATOM 1492 C CA . VAL A 1 189 ? -1.477 -18.019 -6.821 1.00 91.81 189 VAL A CA 1
ATOM 1493 C C . VAL A 1 189 ? -1.271 -19.400 -6.231 1.00 91.81 189 VAL A C 1
ATOM 1495 O O . VAL A 1 189 ? -1.711 -20.393 -6.811 1.00 91.81 189 VAL A O 1
ATOM 1498 N N . GLN A 1 190 ? -0.628 -19.455 -5.071 1.00 91.81 190 GLN A N 1
ATOM 1499 C CA . GLN A 1 190 ? -0.331 -20.688 -4.352 1.00 91.81 190 GLN A CA 1
ATOM 1500 C C . GLN A 1 190 ? -0.946 -20.631 -2.956 1.00 91.81 190 GLN A C 1
ATOM 1502 O O . GLN A 1 190 ? -0.829 -19.622 -2.259 1.00 91.81 190 GLN A O 1
ATOM 1507 N N . ARG A 1 191 ? -1.606 -21.716 -2.540 1.00 94.81 191 ARG A N 1
ATOM 1508 C CA . ARG A 1 191 ? -2.048 -21.890 -1.154 1.00 94.81 191 ARG A CA 1
ATOM 1509 C C . ARG A 1 191 ? -0.860 -22.364 -0.321 1.00 94.81 191 ARG A C 1
ATOM 1511 O O . ARG A 1 191 ? -0.228 -23.355 -0.673 1.00 94.81 191 ARG A O 1
ATOM 1518 N N . ILE A 1 192 ? -0.598 -21.673 0.782 1.00 94.75 192 ILE A N 1
ATOM 1519 C CA . ILE A 1 192 ? 0.364 -22.083 1.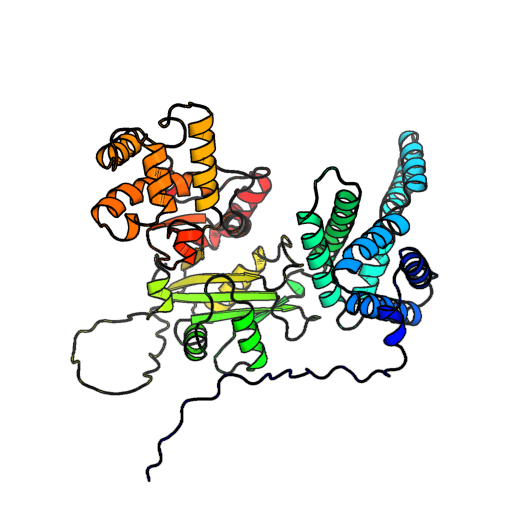802 1.00 94.75 192 ILE A CA 1
ATOM 1520 C C . ILE A 1 192 ? -0.373 -22.862 2.883 1.00 94.75 192 ILE A C 1
ATOM 1522 O O . ILE A 1 192 ? -1.406 -22.433 3.399 1.00 94.75 192 ILE A O 1
ATOM 1526 N N . THR A 1 193 ? 0.190 -24.012 3.211 1.00 94.81 193 THR A N 1
ATOM 1527 C CA . THR A 1 193 ? -0.268 -24.966 4.222 1.00 94.81 193 THR A CA 1
ATOM 1528 C C . THR A 1 193 ? 0.904 -25.350 5.118 1.00 94.81 193 THR A C 1
ATOM 1530 O O . THR A 1 193 ? 2.048 -24.967 4.859 1.00 94.81 193 THR A O 1
ATOM 1533 N N . TRP A 1 194 ? 0.641 -26.132 6.165 1.00 93.06 194 TRP A N 1
ATOM 1534 C CA . TRP A 1 194 ? 1.708 -26.643 7.027 1.00 93.06 194 TRP A CA 1
ATOM 1535 C C . TRP A 1 194 ? 2.706 -27.553 6.295 1.00 93.06 194 TRP A C 1
ATOM 1537 O O . TRP A 1 194 ? 3.879 -27.587 6.656 1.00 93.06 194 TRP A O 1
ATOM 1547 N N . ASP A 1 195 ? 2.262 -28.210 5.222 1.00 92.88 195 ASP A N 1
ATOM 1548 C CA . ASP A 1 195 ? 3.084 -29.111 4.404 1.00 92.88 195 ASP A CA 1
ATOM 1549 C C . ASP A 1 195 ? 3.884 -28.381 3.314 1.00 92.88 195 ASP A C 1
ATOM 1551 O O . ASP A 1 195 ? 4.641 -28.989 2.556 1.00 92.88 195 ASP A O 1
ATOM 1555 N N . SER A 1 196 ? 3.715 -27.062 3.200 1.00 93.69 196 SER A N 1
ATOM 1556 C CA . SER A 1 196 ? 4.442 -26.256 2.222 1.00 93.69 196 SER A CA 1
ATOM 1557 C C . SER A 1 196 ? 5.943 -26.192 2.549 1.00 93.69 196 SER A C 1
ATOM 1559 O O . SER A 1 196 ? 6.326 -26.257 3.720 1.00 93.69 196 SER A O 1
ATOM 1561 N N . PRO A 1 197 ? 6.828 -26.002 1.546 1.00 92.88 197 PRO A N 1
ATOM 1562 C CA . PRO A 1 197 ? 8.266 -25.925 1.784 1.00 92.88 197 PRO A CA 1
ATOM 1563 C C . PRO A 1 197 ? 8.621 -24.885 2.852 1.00 92.88 197 PRO A C 1
ATOM 1565 O O . PRO A 1 197 ? 8.222 -23.722 2.753 1.00 92.88 197 PRO A O 1
ATOM 1568 N N . CYS A 1 198 ? 9.434 -25.284 3.837 1.00 92.00 198 CYS A N 1
ATOM 1569 C CA . CYS A 1 198 ? 9.823 -24.430 4.967 1.00 92.00 198 CYS A CA 1
ATOM 1570 C C . CYS A 1 198 ? 10.403 -23.078 4.515 1.00 92.00 198 CYS A C 1
ATOM 1572 O O . CYS A 1 198 ? 10.097 -22.045 5.105 1.00 92.00 198 CYS A O 1
ATOM 1574 N N . ALA A 1 199 ? 11.157 -23.059 3.409 1.00 90.44 199 ALA A N 1
ATOM 1575 C CA . ALA A 1 199 ? 11.691 -21.831 2.825 1.00 90.44 199 ALA A CA 1
ATOM 1576 C C . ALA A 1 199 ? 10.595 -20.805 2.475 1.00 90.44 199 ALA A C 1
ATOM 1578 O O . ALA A 1 199 ? 10.776 -19.614 2.713 1.00 90.44 199 ALA A O 1
ATOM 1579 N N . LEU A 1 200 ? 9.447 -21.251 1.953 1.00 88.12 200 LEU A N 1
ATOM 1580 C CA . LEU A 1 200 ? 8.331 -20.379 1.580 1.00 88.12 200 LEU A CA 1
ATOM 1581 C C . LEU A 1 200 ? 7.579 -19.877 2.819 1.00 88.12 200 LEU A C 1
ATOM 1583 O O . LEU A 1 200 ? 7.295 -18.684 2.923 1.00 88.12 200 LEU A O 1
ATOM 1587 N N . VAL A 1 201 ? 7.345 -20.759 3.795 1.00 91.69 201 VAL A N 1
ATOM 1588 C CA . VAL A 1 201 ? 6.757 -20.400 5.099 1.00 91.69 201 VAL A CA 1
ATOM 1589 C C . VAL A 1 201 ? 7.639 -19.382 5.829 1.00 91.69 201 VAL A C 1
ATOM 1591 O O . VAL A 1 201 ? 7.143 -18.400 6.376 1.00 91.69 201 VAL A O 1
ATOM 1594 N N . GLN A 1 202 ? 8.963 -19.543 5.770 1.00 90.44 202 GLN A N 1
ATOM 1595 C CA . GLN A 1 202 ? 9.911 -18.588 6.336 1.00 90.44 202 GLN A CA 1
ATOM 1596 C C . GLN A 1 202 ? 9.808 -17.208 5.669 1.00 90.44 202 GLN A C 1
ATOM 1598 O O . GLN A 1 202 ? 9.870 -16.196 6.369 1.00 90.44 202 GLN A O 1
ATOM 1603 N N . GLN A 1 203 ? 9.619 -17.139 4.343 1.00 89.00 203 GLN A N 1
ATOM 1604 C CA . GLN A 1 203 ? 9.376 -15.857 3.670 1.00 89.00 203 GLN A CA 1
ATOM 1605 C C . GLN A 1 203 ? 8.053 -15.228 4.122 1.00 89.00 203 GLN A C 1
ATOM 1607 O O . GLN A 1 203 ? 8.023 -14.029 4.389 1.00 89.00 203 GLN A O 1
ATOM 1612 N N . VAL A 1 204 ? 6.982 -16.017 4.266 1.00 90.38 204 VAL A N 1
ATOM 1613 C CA . VAL A 1 204 ? 5.693 -15.536 4.798 1.00 90.38 204 VAL A CA 1
ATOM 1614 C C . VAL A 1 204 ? 5.875 -14.915 6.186 1.00 90.38 204 VAL A C 1
ATOM 1616 O O . VAL A 1 204 ? 5.464 -13.776 6.396 1.00 90.38 204 VAL A O 1
ATOM 1619 N N . CYS A 1 205 ? 6.572 -15.599 7.099 1.00 89.50 205 CYS A N 1
ATOM 1620 C CA . CYS A 1 205 ? 6.871 -15.067 8.432 1.00 89.50 205 CYS A CA 1
ATOM 1621 C C . CYS A 1 205 ? 7.708 -13.781 8.379 1.00 89.50 205 CYS A C 1
ATOM 1623 O O . CYS A 1 205 ? 7.432 -12.836 9.111 1.00 89.50 205 CYS A O 1
ATOM 1625 N N . LYS A 1 206 ? 8.729 -13.738 7.514 1.00 88.75 206 LYS A N 1
ATOM 1626 C CA . LYS A 1 206 ? 9.636 -12.589 7.375 1.00 88.75 206 LYS A CA 1
ATOM 1627 C C . LYS A 1 206 ? 8.920 -11.334 6.879 1.00 88.75 206 LYS A C 1
ATOM 1629 O O . LYS A 1 206 ? 9.304 -10.230 7.258 1.00 88.75 206 LYS A O 1
ATOM 1634 N N . PHE A 1 207 ? 7.949 -11.499 5.985 1.00 85.69 207 PHE A N 1
ATOM 1635 C CA . PHE A 1 207 ? 7.298 -10.380 5.315 1.00 85.69 207 PHE A CA 1
ATOM 1636 C C . PHE A 1 207 ? 5.963 -9.973 5.926 1.00 85.69 207 PHE A C 1
ATOM 1638 O O . PHE A 1 207 ? 5.408 -8.994 5.453 1.00 85.69 207 PHE A O 1
ATOM 1645 N N . GLU A 1 208 ? 5.445 -10.657 6.945 1.00 86.25 208 GLU A N 1
ATOM 1646 C CA . GLU A 1 208 ? 4.195 -10.263 7.600 1.00 86.25 208 GLU A CA 1
ATOM 1647 C C . GLU A 1 208 ? 4.316 -8.866 8.238 1.00 86.25 208 GLU A C 1
ATOM 1649 O O . GLU A 1 208 ? 5.049 -8.672 9.208 1.00 86.25 208 GLU A O 1
ATOM 1654 N N . ALA A 1 209 ? 3.601 -7.885 7.675 1.00 79.38 209 ALA A N 1
ATOM 1655 C CA . ALA A 1 209 ? 3.716 -6.475 8.056 1.00 79.38 209 ALA A CA 1
ATOM 1656 C C .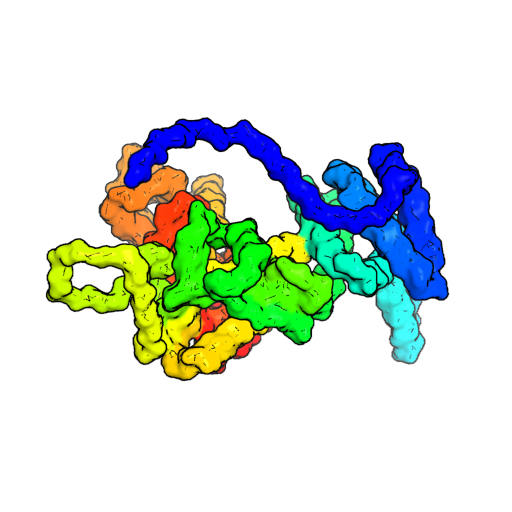 ALA A 1 209 ? 2.515 -5.947 8.850 1.00 79.38 209 ALA A C 1
ATOM 1658 O O . ALA A 1 209 ? 2.607 -4.868 9.437 1.00 79.38 209 ALA A O 1
ATOM 1659 N N . VAL A 1 210 ? 1.386 -6.663 8.844 1.00 77.06 210 VAL A N 1
ATOM 1660 C CA . VAL A 1 210 ? 0.171 -6.215 9.532 1.00 77.06 210 VAL A CA 1
ATOM 1661 C C . VAL A 1 210 ? 0.187 -6.718 10.971 1.00 77.06 210 VAL A C 1
ATOM 1663 O O . VAL A 1 210 ? 0.051 -5.918 11.892 1.00 77.06 210 VAL A O 1
ATOM 1666 N N . HIS A 1 211 ? 0.438 -8.017 11.164 1.00 80.50 211 HIS A N 1
ATOM 1667 C CA . HIS A 1 211 ? 0.453 -8.648 12.486 1.00 80.50 211 HIS A CA 1
ATOM 1668 C C . HIS A 1 211 ? 1.666 -9.568 12.638 1.00 80.50 211 HIS A C 1
ATOM 1670 O O . HIS A 1 211 ? 1.582 -10.724 12.212 1.00 80.50 211 HIS A O 1
ATOM 1676 N N . PRO A 1 212 ? 2.779 -9.108 13.242 1.00 83.25 212 PRO A N 1
ATOM 1677 C CA . PRO A 1 212 ? 4.011 -9.888 13.348 1.00 83.25 212 PRO A CA 1
ATOM 1678 C C . PRO A 1 212 ? 3.771 -11.318 13.849 1.00 83.25 212 PRO A C 1
ATOM 1680 O O . PRO A 1 212 ? 2.992 -11.541 14.777 1.00 83.25 212 PRO A O 1
ATOM 1683 N N . VAL A 1 213 ? 4.417 -12.298 13.214 1.00 83.69 213 VAL A N 1
ATOM 1684 C CA . VAL A 1 213 ? 4.315 -13.706 13.622 1.00 83.69 213 VAL A CA 1
ATOM 1685 C C . VAL A 1 213 ? 5.150 -13.917 14.881 1.00 83.69 213 VAL A C 1
ATOM 1687 O O . VAL A 1 213 ? 6.364 -13.722 14.860 1.00 83.69 213 VAL A O 1
ATOM 1690 N N . ALA A 1 214 ? 4.513 -14.332 15.975 1.00 83.31 214 ALA A N 1
ATOM 1691 C CA . ALA A 1 214 ? 5.182 -14.437 17.272 1.00 83.31 214 ALA A CA 1
ATOM 1692 C C . ALA A 1 214 ? 6.032 -15.712 17.414 1.00 83.31 214 ALA A C 1
ATOM 1694 O O . ALA A 1 214 ? 7.041 -15.716 18.120 1.00 83.31 214 ALA A O 1
ATOM 1695 N N . SER A 1 215 ? 5.619 -16.819 16.786 1.00 87.12 215 SER A N 1
ATOM 1696 C CA . SER A 1 215 ? 6.280 -18.121 16.937 1.00 87.12 215 SER A CA 1
ATOM 1697 C C . SER A 1 215 ? 5.950 -19.103 15.807 1.00 87.12 215 SER A C 1
ATOM 1699 O O . SER A 1 215 ? 5.035 -18.888 15.013 1.00 87.12 215 SER A O 1
ATOM 1701 N N . TRP A 1 216 ? 6.653 -20.241 15.763 1.00 86.31 216 TRP A N 1
ATOM 1702 C CA . TRP A 1 216 ? 6.348 -21.319 14.811 1.00 86.31 216 TRP A CA 1
ATOM 1703 C C . TRP A 1 216 ? 4.952 -21.936 15.038 1.00 86.31 216 TRP A C 1
ATOM 1705 O O . TRP A 1 216 ? 4.289 -22.390 14.108 1.00 86.31 216 TRP A O 1
ATOM 1715 N N . GLN A 1 217 ? 4.470 -21.909 16.283 1.00 87.94 217 GLN A N 1
ATOM 1716 C CA . GLN A 1 217 ? 3.108 -22.330 16.617 1.00 87.94 217 GLN A CA 1
ATOM 1717 C C . GLN A 1 217 ? 2.064 -21.329 16.105 1.00 87.94 217 GLN A C 1
ATOM 1719 O O . GLN A 1 217 ? 0.975 -21.742 15.719 1.00 87.94 217 GLN A O 1
ATOM 1724 N N . ASP A 1 218 ? 2.386 -20.032 16.087 1.00 88.12 218 ASP A N 1
ATOM 1725 C CA . ASP A 1 218 ? 1.522 -18.995 15.513 1.00 88.12 218 ASP A CA 1
ATOM 1726 C C . ASP A 1 218 ? 1.337 -19.204 14.008 1.00 88.12 218 ASP A C 1
ATOM 1728 O O . ASP A 1 218 ? 0.207 -19.331 13.542 1.00 88.12 218 ASP A O 1
ATOM 1732 N N . ILE A 1 219 ? 2.425 -19.381 13.252 1.00 90.56 219 ILE A N 1
ATOM 1733 C CA . ILE A 1 219 ? 2.299 -19.660 11.816 1.00 90.56 219 ILE A CA 1
ATOM 1734 C C . ILE A 1 219 ? 1.561 -20.977 11.545 1.00 90.56 219 ILE A C 1
ATOM 1736 O O . ILE A 1 219 ? 0.720 -20.995 10.651 1.00 90.56 219 ILE A O 1
ATOM 1740 N N . LYS A 1 220 ? 1.762 -22.031 12.359 1.00 90.19 220 LYS A N 1
ATOM 1741 C CA . LYS A 1 220 ? 0.980 -23.277 12.248 1.00 90.19 220 LYS A CA 1
ATOM 1742 C C . LYS A 1 220 ? -0.523 -23.019 12.341 1.00 90.19 220 LYS A C 1
ATOM 1744 O O . LYS A 1 220 ? -1.282 -23.580 11.560 1.00 90.19 220 LYS A O 1
ATOM 1749 N N . ARG A 1 221 ? -0.955 -22.147 13.260 1.00 88.69 221 ARG A N 1
ATOM 1750 C CA . ARG A 1 221 ? -2.367 -21.751 13.379 1.00 88.69 221 ARG A CA 1
ATOM 1751 C C . ARG A 1 221 ? -2.837 -20.952 12.165 1.00 88.69 221 ARG A C 1
ATOM 1753 O O . ARG A 1 221 ? -3.903 -21.237 11.639 1.00 88.69 221 ARG A O 1
ATOM 1760 N N . ARG A 1 222 ? -2.043 -19.989 11.684 1.00 90.62 222 ARG A N 1
ATOM 1761 C CA . ARG A 1 222 ? -2.399 -19.110 10.548 1.00 90.62 222 ARG A CA 1
ATOM 1762 C C . ARG A 1 222 ? -2.503 -19.823 9.194 1.00 90.62 222 ARG A C 1
ATOM 1764 O O . ARG A 1 222 ? -3.063 -19.248 8.264 1.00 90.62 222 ARG A O 1
ATOM 1771 N N . VAL A 1 223 ? -1.974 -21.041 9.075 1.00 92.50 223 VAL A N 1
ATOM 1772 C CA . VAL A 1 223 ? -2.075 -21.882 7.865 1.00 92.50 223 VAL A CA 1
ATOM 1773 C C . VAL A 1 223 ? -2.865 -23.181 8.093 1.00 92.50 223 VAL A C 1
ATOM 1775 O O . VAL A 1 223 ? -2.861 -24.051 7.221 1.00 92.50 223 VAL A O 1
ATOM 1778 N N . GLY A 1 224 ? -3.487 -23.332 9.269 1.00 89.19 224 GLY A N 1
ATOM 1779 C CA . GLY A 1 224 ? -4.248 -24.516 9.684 1.00 89.19 224 GLY A CA 1
ATOM 1780 C C . GLY A 1 224 ? -5.754 -24.410 9.416 1.00 89.19 224 GLY A C 1
ATOM 1781 O O . GLY A 1 224 ? -6.190 -23.639 8.564 1.00 89.19 224 GLY A O 1
ATOM 1782 N N . SER A 1 225 ? -6.562 -25.181 10.149 1.00 88.81 225 SER A N 1
ATOM 1783 C CA . SER A 1 225 ? -8.029 -25.188 10.019 1.00 88.81 225 SER A CA 1
ATOM 1784 C C . SER A 1 225 ? -8.639 -23.793 10.180 1.00 88.81 225 SER A C 1
ATOM 1786 O O . SER A 1 225 ? -8.169 -22.986 10.988 1.00 88.81 225 SER A O 1
ATOM 1788 N N . ASN A 1 226 ? -9.699 -23.497 9.423 1.00 91.44 226 ASN A N 1
ATOM 1789 C CA . ASN A 1 226 ? -10.375 -22.197 9.389 1.00 91.44 226 ASN A CA 1
ATOM 1790 C C . ASN A 1 226 ? -9.464 -21.019 8.983 1.00 91.44 226 ASN A C 1
ATOM 1792 O O . ASN A 1 226 ? -9.831 -19.852 9.157 1.00 91.44 226 ASN A O 1
ATOM 1796 N N . ARG A 1 227 ? -8.250 -21.269 8.478 1.00 93.44 227 ARG A N 1
ATOM 1797 C CA . ARG A 1 227 ? -7.289 -20.232 8.087 1.00 93.44 227 ARG A CA 1
ATOM 1798 C C . ARG A 1 227 ? -6.673 -20.570 6.742 1.00 93.44 227 ARG A C 1
ATOM 1800 O O . ARG A 1 227 ? -6.169 -21.665 6.529 1.00 93.44 227 ARG A O 1
ATOM 1807 N N . ARG A 1 228 ? -6.673 -19.612 5.818 1.00 95.06 228 ARG A N 1
ATOM 1808 C CA . ARG A 1 228 ? -6.054 -19.779 4.498 1.00 95.06 228 ARG A CA 1
ATOM 1809 C C . ARG A 1 228 ? -5.000 -18.717 4.285 1.00 95.06 228 ARG A C 1
ATOM 1811 O O . ARG A 1 228 ? -5.238 -17.537 4.517 1.00 95.06 228 ARG A O 1
ATOM 1818 N N . CYS A 1 229 ? -3.833 -19.147 3.828 1.00 95.31 229 CYS A N 1
ATOM 1819 C CA . CYS A 1 229 ? -2.759 -18.259 3.429 1.00 95.31 229 CYS A CA 1
ATOM 1820 C C . CYS A 1 229 ? -2.527 -18.436 1.928 1.00 95.31 229 CYS A C 1
ATOM 1822 O O . CYS A 1 229 ? -2.284 -19.549 1.463 1.00 95.31 229 CYS A O 1
ATOM 1824 N N . PHE A 1 230 ? -2.636 -17.354 1.164 1.00 94.88 230 PHE A N 1
ATOM 1825 C CA . PHE A 1 230 ? -2.347 -17.347 -0.266 1.00 94.88 230 PHE A CA 1
ATOM 1826 C C . PHE A 1 230 ? -1.130 -16.480 -0.540 1.00 94.88 230 PHE A C 1
ATOM 1828 O O . PHE A 1 230 ? -1.025 -15.355 -0.055 1.00 94.88 230 PHE A O 1
ATOM 1835 N N . VAL A 1 231 ? -0.230 -16.989 -1.368 1.00 93.62 231 VAL A N 1
ATOM 1836 C CA . VAL A 1 231 ? 0.945 -16.268 -1.835 1.00 93.62 231 VAL A CA 1
ATOM 1837 C C . VAL A 1 231 ? 0.851 -16.087 -3.339 1.00 93.62 231 VAL A C 1
ATOM 1839 O O . VAL A 1 231 ? 0.555 -17.026 -4.074 1.00 93.62 231 VAL A O 1
ATOM 1842 N N . PHE A 1 232 ? 1.134 -14.870 -3.790 1.00 92.25 232 PHE A N 1
ATOM 1843 C CA . PHE A 1 232 ? 1.297 -14.544 -5.199 1.00 92.25 232 PHE A CA 1
ATOM 1844 C C . PHE A 1 232 ? 2.779 -14.529 -5.522 1.00 92.25 232 PHE A C 1
ATOM 1846 O O . PHE A 1 232 ? 3.526 -13.767 -4.909 1.00 92.25 232 PHE A O 1
ATOM 1853 N N . THR A 1 233 ? 3.204 -15.338 -6.482 1.00 92.25 233 THR A N 1
ATOM 1854 C CA . THR A 1 233 ? 4.579 -15.359 -6.990 1.00 92.25 233 THR A CA 1
ATOM 1855 C C . THR A 1 233 ? 4.595 -14.909 -8.442 1.00 92.25 233 THR A C 1
ATOM 1857 O O . THR A 1 233 ? 3.613 -15.060 -9.163 1.00 92.25 233 THR A O 1
ATOM 1860 N N . HIS A 1 234 ? 5.704 -14.318 -8.876 1.00 92.62 234 HIS A N 1
ATOM 1861 C CA . HIS A 1 234 ? 5.919 -14.010 -10.286 1.00 92.62 234 HIS A CA 1
ATOM 1862 C C . HIS A 1 234 ? 6.763 -15.122 -10.913 1.00 92.62 234 HIS A C 1
ATOM 1864 O O . HIS A 1 234 ? 7.760 -15.539 -10.323 1.00 92.62 234 HIS A O 1
ATOM 1870 N N . ARG A 1 235 ? 6.418 -15.567 -12.126 1.00 90.31 235 ARG A N 1
ATOM 1871 C CA . ARG A 1 235 ? 7.096 -16.692 -12.809 1.00 90.31 235 ARG A CA 1
ATOM 1872 C C . ARG A 1 235 ? 8.610 -16.519 -12.941 1.00 90.31 235 ARG A C 1
ATOM 1874 O O . ARG A 1 235 ? 9.362 -17.464 -12.748 1.00 90.31 235 ARG A O 1
ATOM 1881 N N . SER A 1 236 ? 9.059 -15.293 -13.204 1.00 90.19 236 SER A N 1
ATOM 1882 C CA . SER A 1 236 ? 10.486 -14.937 -13.295 1.00 90.19 236 SER A CA 1
ATOM 1883 C C . SER A 1 236 ? 11.161 -14.624 -11.945 1.00 90.19 236 SER A C 1
ATOM 1885 O O . SER A 1 236 ? 12.326 -14.239 -11.926 1.00 90.19 236 SER A O 1
ATOM 1887 N N . MET A 1 237 ? 10.448 -14.739 -10.817 1.00 88.62 237 MET A N 1
ATOM 1888 C CA . MET A 1 237 ? 10.960 -14.504 -9.456 1.00 88.62 237 MET A CA 1
ATOM 1889 C C . MET A 1 237 ? 10.627 -15.701 -8.557 1.00 88.62 237 MET A C 1
ATOM 1891 O O . MET A 1 237 ? 9.835 -15.612 -7.616 1.00 88.62 237 MET A O 1
ATOM 1895 N N . ALA A 1 238 ? 11.224 -16.850 -8.875 1.00 79.25 238 ALA A N 1
ATOM 1896 C CA . ALA A 1 238 ? 10.986 -18.089 -8.147 1.00 79.25 238 ALA A CA 1
ATOM 1897 C C . ALA A 1 238 ? 11.332 -17.953 -6.651 1.00 79.25 238 ALA A C 1
ATOM 1899 O O . ALA A 1 238 ? 12.370 -17.407 -6.280 1.00 79.25 238 ALA A O 1
ATOM 1900 N N . GLY A 1 239 ? 10.449 -18.464 -5.788 1.00 79.75 239 GLY A N 1
ATOM 1901 C CA . GLY A 1 239 ? 10.652 -18.497 -4.336 1.00 79.75 239 GLY A CA 1
ATOM 1902 C C . GLY A 1 239 ? 10.492 -17.156 -3.612 1.00 79.75 239 GLY A C 1
ATOM 1903 O O . GLY A 1 239 ? 10.585 -17.128 -2.385 1.00 79.75 239 GLY A O 1
ATOM 1904 N N . VAL A 1 240 ? 10.219 -16.059 -4.328 1.00 86.75 240 VAL A N 1
ATOM 1905 C CA . VAL A 1 240 ? 9.975 -14.747 -3.719 1.00 86.75 240 VAL A CA 1
ATOM 1906 C C . VAL A 1 240 ? 8.474 -14.442 -3.756 1.00 86.75 240 VAL A C 1
ATOM 1908 O O . VAL A 1 240 ? 7.931 -14.180 -4.834 1.00 86.75 240 VAL A O 1
ATOM 1911 N N . PRO A 1 241 ? 7.772 -14.461 -2.605 1.00 91.44 241 PRO A N 1
ATOM 1912 C CA . PRO A 1 241 ? 6.386 -14.014 -2.555 1.00 91.44 241 PRO A CA 1
ATOM 1913 C C . PRO A 1 241 ? 6.337 -12.535 -2.922 1.00 91.44 241 PRO A C 1
ATOM 1915 O O . PRO A 1 241 ? 7.124 -11.762 -2.391 1.00 91.44 241 PRO A O 1
ATOM 1918 N N . VAL A 1 242 ? 5.420 -12.128 -3.791 1.00 91.94 242 VAL A N 1
ATOM 1919 C CA . VAL A 1 242 ? 5.153 -10.725 -4.139 1.00 91.94 242 VAL A CA 1
ATOM 1920 C C . VAL A 1 242 ? 4.083 -10.151 -3.214 1.00 91.94 242 VAL A C 1
ATOM 1922 O O . VAL A 1 242 ? 4.241 -9.057 -2.668 1.00 91.94 242 VAL A O 1
ATOM 1925 N N . VAL A 1 243 ? 3.013 -10.919 -3.000 1.00 91.69 243 VAL A N 1
ATOM 1926 C CA . VAL A 1 243 ? 1.942 -10.599 -2.051 1.00 91.69 243 VAL A CA 1
ATOM 1927 C C . VAL A 1 243 ? 1.623 -11.823 -1.210 1.00 91.69 243 VAL A C 1
ATOM 1929 O O . VAL A 1 243 ? 1.561 -12.933 -1.733 1.00 91.69 243 VAL A O 1
ATOM 1932 N N . VAL A 1 244 ? 1.392 -11.600 0.079 1.00 93.06 244 VAL A N 1
ATOM 1933 C CA . VAL A 1 244 ? 0.898 -12.594 1.034 1.00 93.06 244 VAL A CA 1
ATOM 1934 C C . VAL A 1 244 ? -0.482 -12.151 1.517 1.00 93.06 244 VAL A C 1
ATOM 1936 O O . VAL A 1 244 ? -0.651 -11.003 1.931 1.00 93.06 244 VAL A O 1
ATOM 1939 N N . LEU A 1 245 ? -1.464 -13.047 1.451 1.00 94.00 245 LEU A N 1
ATOM 1940 C CA . LEU A 1 245 ? -2.820 -12.849 1.956 1.00 94.00 245 LEU A CA 1
ATOM 1941 C C . LEU A 1 245 ? -3.097 -13.861 3.061 1.00 94.00 245 LEU A C 1
ATOM 1943 O O . LEU A 1 245 ? -3.037 -15.061 2.804 1.00 94.00 245 LEU A O 1
ATOM 1947 N N . HIS A 1 246 ? -3.478 -13.390 4.241 1.00 94.81 246 HIS A N 1
ATOM 1948 C CA . HIS A 1 246 ? -4.050 -14.237 5.279 1.00 94.81 246 HIS A CA 1
ATOM 1949 C C . HIS A 1 246 ? -5.561 -14.023 5.377 1.00 94.81 246 HIS A C 1
ATOM 1951 O O . HIS A 1 246 ? -6.050 -12.888 5.416 1.00 94.81 246 HIS A O 1
ATOM 1957 N N . VAL A 1 247 ? -6.291 -15.133 5.422 1.00 95.75 247 VAL A N 1
ATOM 1958 C CA . VAL A 1 247 ? -7.751 -15.196 5.409 1.00 95.75 247 VAL A CA 1
ATOM 1959 C C . VAL A 1 247 ? -8.228 -16.007 6.606 1.00 95.75 247 VAL A C 1
ATOM 1961 O O . VAL A 1 247 ? -7.775 -17.129 6.827 1.00 95.75 247 VAL A O 1
ATOM 1964 N N . GLY A 1 248 ? -9.145 -15.433 7.377 1.00 94.94 248 GLY A N 1
ATOM 1965 C CA . GLY A 1 248 ? -9.913 -16.134 8.396 1.00 94.94 248 GLY A CA 1
ATOM 1966 C C . GLY A 1 248 ? -11.235 -16.610 7.816 1.00 94.94 248 GLY A C 1
ATOM 1967 O O . GLY A 1 248 ? -11.936 -15.825 7.181 1.00 94.94 248 GLY A O 1
ATOM 1968 N N . LEU A 1 249 ? -11.553 -17.881 8.022 1.00 94.31 249 LEU A N 1
ATOM 1969 C CA . LEU A 1 249 ? -12.836 -18.477 7.675 1.00 94.31 249 LEU A CA 1
ATOM 1970 C C . LEU A 1 249 ? -13.726 -18.480 8.918 1.00 94.31 249 LEU A C 1
ATOM 1972 O O . LEU A 1 249 ? -13.255 -18.800 10.014 1.00 94.31 249 LEU A O 1
ATOM 1976 N N . ALA A 1 250 ? -14.975 -18.054 8.752 1.00 92.19 250 ALA A N 1
ATOM 1977 C CA . ALA A 1 250 ? -15.936 -17.912 9.837 1.00 92.19 250 ALA A CA 1
ATOM 1978 C C . ALA A 1 250 ? -17.385 -18.044 9.327 1.00 92.19 250 ALA A C 1
ATOM 1980 O O . ALA A 1 250 ? -17.625 -17.896 8.125 1.00 92.19 250 ALA A O 1
ATOM 1981 N N . PRO A 1 251 ? -18.365 -18.240 10.225 1.00 91.88 251 PRO A N 1
ATOM 1982 C CA . PRO A 1 251 ? -19.784 -18.197 9.866 1.00 91.88 251 PRO A CA 1
ATOM 1983 C C . PRO A 1 251 ? -20.256 -16.794 9.446 1.00 91.88 251 PRO A C 1
ATOM 1985 O O . PRO A 1 251 ? -21.199 -16.654 8.674 1.00 91.88 251 PRO A O 1
ATOM 1988 N N . GLU A 1 252 ? -19.598 -15.738 9.935 1.00 94.38 252 GLU A N 1
ATOM 1989 C CA . GLU A 1 252 ? -19.975 -14.342 9.684 1.00 94.38 252 GLU A CA 1
ATOM 1990 C C . GLU A 1 252 ? -18.768 -13.386 9.670 1.00 94.38 252 GLU A C 1
ATOM 1992 O O . GLU A 1 252 ? -17.673 -13.706 10.145 1.00 94.38 252 GLU A O 1
ATOM 1997 N N . ILE A 1 253 ? -18.956 -12.175 9.125 1.00 95.19 253 ILE A N 1
ATOM 1998 C CA . ILE A 1 253 ? -17.903 -11.147 9.049 1.00 95.19 253 ILE A CA 1
ATOM 1999 C C . ILE A 1 253 ? -17.489 -10.668 10.449 1.00 95.19 253 ILE A C 1
ATOM 2001 O O . ILE A 1 253 ? -18.184 -9.880 11.104 1.00 95.19 253 ILE A O 1
ATOM 2005 N N . SER A 1 254 ? -16.276 -11.041 10.854 1.00 92.12 254 SER A N 1
ATOM 2006 C CA . SER A 1 254 ? -15.691 -10.668 12.142 1.00 92.12 254 SER A CA 1
ATOM 2007 C C . SER A 1 254 ? -15.441 -9.160 12.292 1.00 92.12 254 SER A C 1
ATOM 2009 O O . SER A 1 254 ? -15.071 -8.457 11.343 1.00 92.12 254 SER A O 1
ATOM 2011 N N . SER A 1 255 ? -15.615 -8.664 13.520 1.00 89.62 255 SER A N 1
ATOM 2012 C CA . SER A 1 255 ? -15.372 -7.269 13.923 1.00 89.62 255 SER A CA 1
ATOM 2013 C C . SER A 1 255 ? -14.077 -7.071 14.720 1.00 89.62 255 SER A C 1
ATOM 2015 O O . SER A 1 255 ? -13.631 -5.936 14.861 1.00 89.62 255 SER A O 1
ATOM 2017 N N . SER A 1 256 ? -13.466 -8.147 15.225 1.00 88.31 256 SER A N 1
ATOM 2018 C CA . SER A 1 256 ? -12.269 -8.102 16.070 1.00 88.31 256 SER A CA 1
ATOM 2019 C C . SER A 1 256 ? -11.185 -9.033 15.546 1.00 88.31 256 SER A C 1
ATOM 2021 O O . SER A 1 256 ? -11.458 -10.169 15.150 1.00 88.31 256 SER A O 1
ATOM 2023 N N . LEU A 1 257 ? -9.943 -8.552 15.577 1.00 84.00 257 LEU A N 1
ATOM 2024 C CA . LEU A 1 257 ? -8.778 -9.342 15.207 1.00 84.00 257 LEU A CA 1
ATOM 2025 C C . LEU A 1 257 ? -8.509 -10.448 16.230 1.00 84.00 257 LEU A C 1
ATOM 2027 O O . LEU A 1 257 ? -8.108 -11.547 15.861 1.00 84.00 257 LEU A O 1
ATOM 2031 N N . HIS A 1 258 ? -8.770 -10.177 17.509 1.00 80.81 258 HIS A N 1
ATOM 2032 C CA . HIS A 1 258 ? -8.577 -11.142 18.586 1.00 80.81 258 HIS A CA 1
ATOM 2033 C C . HIS A 1 258 ? -9.414 -12.407 18.357 1.00 80.81 258 HIS A C 1
ATOM 2035 O O . HIS A 1 258 ? -8.892 -13.517 18.424 1.00 80.81 258 HIS A O 1
ATOM 2041 N N . SER A 1 259 ? -10.685 -12.249 17.973 1.00 79.06 259 SER A N 1
ATOM 2042 C CA . SER A 1 259 ? -11.566 -13.367 17.600 1.00 79.06 259 SER A CA 1
ATOM 2043 C C . SER A 1 259 ? -11.022 -14.184 16.417 1.00 79.06 259 SER A C 1
ATOM 2045 O O . SER A 1 259 ? -11.253 -15.386 16.331 1.00 79.06 259 SER A O 1
ATOM 2047 N N . LEU A 1 260 ? -10.258 -13.557 15.515 1.00 80.44 260 LEU A N 1
ATOM 2048 C CA . LEU A 1 260 ? -9.617 -14.223 14.377 1.00 80.44 260 LEU A CA 1
ATOM 2049 C C . LEU A 1 260 ? -8.248 -14.836 14.702 1.00 80.44 260 LEU A C 1
ATOM 2051 O O . LEU A 1 260 ? -7.808 -15.729 13.981 1.00 80.44 260 LEU A O 1
ATOM 2055 N N . LEU A 1 261 ? -7.541 -14.403 15.742 1.00 77.25 261 LEU A N 1
ATOM 2056 C CA . LEU A 1 261 ? -6.200 -14.917 16.051 1.00 77.25 261 LEU A CA 1
ATOM 2057 C C . LEU A 1 261 ? -6.176 -15.897 17.230 1.00 77.25 261 LEU A C 1
ATOM 2059 O O . LEU A 1 261 ? -5.353 -16.813 17.219 1.00 77.25 261 LEU A O 1
ATOM 2063 N N . GLU A 1 262 ? -7.064 -15.747 18.219 1.00 66.00 262 GLU A N 1
ATOM 2064 C CA . GLU A 1 262 ? -6.919 -16.445 19.505 1.00 66.00 262 GLU A CA 1
ATOM 2065 C C . GLU A 1 262 ? -7.761 -17.715 19.687 1.00 66.00 262 GLU A C 1
ATOM 2067 O O . GLU A 1 262 ? -7.408 -18.503 20.560 1.00 66.00 262 GLU A O 1
ATOM 2072 N N . LYS A 1 263 ? -8.784 -17.967 18.852 1.00 54.53 263 LYS A N 1
ATOM 2073 C CA . LYS A 1 263 ? -9.480 -19.259 18.599 1.00 54.53 263 LYS A CA 1
ATOM 2074 C C . LYS A 1 263 ? -10.819 -18.974 17.897 1.00 54.53 263 LYS A C 1
ATOM 2076 O O . LYS A 1 263 ? -11.515 -18.058 18.329 1.00 54.53 263 LYS A O 1
ATOM 2081 N N . PRO A 1 264 ? -11.235 -19.741 16.873 1.00 43.09 264 PRO A N 1
ATOM 2082 C CA . PRO A 1 264 ? -12.646 -19.819 16.535 1.00 43.09 264 PRO A CA 1
ATOM 2083 C C . PRO A 1 264 ? -13.309 -20.700 17.600 1.00 43.09 264 PRO A C 1
ATOM 2085 O O . PRO A 1 264 ? -13.146 -21.911 17.581 1.00 43.09 264 PRO A O 1
ATOM 2088 N N . SER A 1 265 ? -14.011 -20.114 18.566 1.00 37.41 265 SER A N 1
ATOM 2089 C CA . SER A 1 265 ? -14.929 -20.888 19.406 1.00 37.41 265 SER A CA 1
ATOM 2090 C C . SER A 1 265 ? -16.104 -21.325 18.529 1.00 37.41 265 SER A C 1
ATOM 2092 O O . SER A 1 265 ? -17.138 -20.662 18.494 1.00 37.41 265 SER A O 1
ATOM 2094 N N . LEU A 1 266 ? -15.937 -22.387 17.744 1.00 40.12 266 LEU A N 1
ATOM 2095 C CA . LEU A 1 266 ? -17.073 -23.069 17.144 1.00 40.12 266 LEU A CA 1
ATOM 2096 C C . LEU A 1 266 ? -17.612 -24.032 18.206 1.00 40.12 266 LEU A C 1
ATOM 2098 O O . LEU A 1 266 ? -16.983 -25.031 18.532 1.00 40.12 266 LEU A O 1
ATOM 2102 N N . CYS A 1 267 ? -18.774 -23.664 18.751 1.00 31.56 267 CYS A N 1
ATOM 2103 C CA . CYS A 1 267 ? -19.599 -24.415 19.701 1.00 31.56 267 CYS A CA 1
ATOM 2104 C C . CYS A 1 267 ? -19.076 -24.499 21.149 1.00 31.56 267 CYS A C 1
ATOM 2106 O O . CYS A 1 267 ? -18.472 -25.482 21.570 1.00 31.56 267 CYS A O 1
ATOM 2108 N N . GLU A 1 268 ? -19.475 -23.525 21.973 1.00 33.84 268 GLU A N 1
ATOM 2109 C CA . GLU A 1 268 ? -19.727 -23.773 23.398 1.00 33.84 268 GLU A CA 1
ATOM 2110 C C . GLU A 1 268 ? -21.017 -24.601 23.528 1.00 33.84 268 GLU A C 1
ATOM 2112 O O . GLU A 1 268 ? -22.110 -24.078 23.728 1.00 33.84 268 GLU A O 1
ATOM 2117 N N . SER A 1 269 ? -20.901 -25.919 23.368 1.00 30.33 269 SER A N 1
ATOM 2118 C CA . SER A 1 269 ? -21.769 -26.831 24.109 1.00 30.33 269 SER A CA 1
ATOM 2119 C C . SER A 1 269 ? -21.079 -27.063 25.442 1.00 30.33 269 SER A C 1
ATOM 2121 O O . SER A 1 269 ? -20.080 -27.778 25.511 1.00 30.33 269 SER A O 1
ATOM 2123 N N . GLU A 1 270 ? -21.586 -26.420 26.488 1.00 35.44 270 GLU A N 1
ATOM 2124 C CA . GLU A 1 270 ? -21.216 -26.703 27.870 1.00 35.44 270 GLU A CA 1
ATOM 2125 C C . GLU A 1 270 ? -21.567 -28.160 28.211 1.00 35.44 270 GLU A C 1
ATOM 2127 O O . GLU A 1 270 ? -22.658 -28.473 28.680 1.00 35.44 270 GLU A O 1
ATOM 2132 N N . CYS A 1 271 ? -20.632 -29.075 27.985 1.00 30.39 271 CYS A N 1
ATOM 2133 C CA . CYS A 1 271 ? -20.588 -30.335 28.706 1.00 30.39 271 CYS A CA 1
ATOM 2134 C C . CYS A 1 271 ? -19.132 -30.773 28.915 1.00 30.39 271 CYS A C 1
ATOM 2136 O O . CYS A 1 271 ? -18.397 -31.115 27.994 1.00 30.39 271 CYS A O 1
ATOM 2138 N N . ASP A 1 272 ? -18.753 -30.738 30.191 1.00 32.31 272 ASP A N 1
ATOM 2139 C CA . ASP A 1 272 ? -17.678 -31.498 30.819 1.00 32.31 272 ASP A CA 1
ATOM 2140 C C . ASP A 1 272 ? -16.229 -31.100 30.511 1.00 32.31 272 ASP A C 1
ATOM 2142 O O . ASP A 1 272 ? -15.453 -31.763 29.822 1.00 32.31 272 ASP A O 1
ATOM 2146 N N . ALA A 1 273 ? -15.802 -30.059 31.225 1.00 41.84 273 ALA A N 1
ATOM 2147 C CA . ALA A 1 273 ? -14.415 -29.910 31.624 1.00 41.84 273 ALA A CA 1
ATOM 2148 C C . ALA A 1 273 ? -13.975 -31.104 32.493 1.00 41.84 273 ALA A C 1
ATOM 2150 O O . ALA A 1 273 ? -14.418 -31.231 33.636 1.00 41.84 273 ALA A O 1
ATOM 2151 N N . LYS A 1 274 ? -13.044 -31.920 31.982 1.00 32.31 274 LYS A N 1
ATOM 2152 C CA . LYS A 1 274 ? -11.936 -32.528 32.748 1.00 32.31 274 LYS A CA 1
ATOM 2153 C C . LYS A 1 274 ? -10.940 -33.232 31.817 1.00 32.31 274 LYS A C 1
ATOM 2155 O O . LYS A 1 274 ? -11.207 -34.310 31.314 1.00 32.31 274 LYS A O 1
ATOM 2160 N N . GLY A 1 275 ? -9.779 -32.594 31.655 1.00 34.47 275 GLY A N 1
ATOM 2161 C CA . GLY A 1 275 ? -8.482 -33.195 31.324 1.00 34.47 275 GLY A CA 1
ATOM 2162 C C . GLY A 1 275 ? -8.415 -34.194 30.166 1.00 34.47 275 GLY A C 1
ATOM 2163 O O . GLY A 1 275 ? -8.537 -35.385 30.406 1.00 34.47 275 GLY A O 1
ATOM 2164 N N . ALA A 1 276 ? -8.067 -33.723 28.965 1.00 30.94 276 ALA A N 1
ATOM 2165 C CA . ALA A 1 276 ? -7.300 -34.492 27.981 1.00 30.94 276 ALA A CA 1
ATOM 2166 C C . ALA A 1 276 ? -6.805 -33.584 26.837 1.00 30.94 276 ALA A C 1
ATOM 2168 O O . ALA A 1 276 ? -7.588 -32.893 26.195 1.00 30.94 276 ALA A O 1
ATOM 2169 N N . ASP A 1 277 ? -5.496 -33.646 26.614 1.00 31.28 277 ASP A N 1
ATOM 2170 C CA . ASP A 1 277 ? -4.813 -33.666 25.320 1.00 31.28 277 ASP A CA 1
ATOM 2171 C C . ASP A 1 277 ? -4.722 -32.432 24.400 1.00 31.28 277 ASP A C 1
ATOM 2173 O O . ASP A 1 277 ? -5.669 -31.889 23.837 1.00 31.28 277 ASP A O 1
ATOM 2177 N N . LEU A 1 278 ? -3.449 -32.077 24.197 1.00 36.75 278 LEU A N 1
ATOM 2178 C CA . LEU A 1 278 ? -2.816 -31.651 22.952 1.00 36.75 278 LEU A CA 1
ATOM 2179 C C . LEU A 1 278 ? -3.659 -31.917 21.688 1.00 36.75 278 LEU A C 1
ATOM 2181 O O . LEU A 1 278 ? -3.970 -33.058 21.373 1.00 36.75 278 LEU A O 1
ATOM 2185 N N . ALA A 1 279 ? -3.885 -30.858 20.907 1.00 37.66 279 ALA A N 1
ATOM 2186 C CA . ALA A 1 279 ? -4.189 -30.929 19.477 1.00 37.66 279 ALA A CA 1
ATOM 2187 C C . ALA A 1 279 ? -5.352 -31.862 19.085 1.00 37.66 279 ALA A C 1
ATOM 2189 O O . ALA A 1 279 ? -5.174 -32.791 18.302 1.00 37.66 279 ALA A O 1
ATOM 2190 N N . ARG A 1 280 ? -6.578 -31.551 19.518 1.00 42.53 280 ARG A N 1
ATOM 2191 C CA . ARG A 1 280 ? -7.710 -31.819 18.623 1.00 42.53 280 ARG A CA 1
ATOM 2192 C C . ARG A 1 280 ? -7.595 -30.825 17.473 1.00 42.53 280 ARG A C 1
ATOM 2194 O O . ARG A 1 280 ? -7.831 -29.635 17.656 1.00 42.53 280 ARG A O 1
ATOM 2201 N N . GLU A 1 281 ? -7.131 -31.299 16.320 1.00 47.88 281 GLU A N 1
ATOM 2202 C CA . GLU A 1 281 ? -7.458 -30.651 15.054 1.00 47.88 281 GLU A CA 1
ATOM 2203 C C . GLU A 1 281 ? -8.985 -30.648 14.991 1.00 47.88 281 GLU A C 1
ATOM 2205 O O . GLU A 1 281 ? -9.609 -31.682 14.764 1.00 47.88 281 GLU A O 1
ATOM 2210 N N . GLU A 1 282 ? -9.601 -29.519 15.346 1.00 56.69 282 GLU A N 1
ATOM 2211 C CA . GLU A 1 282 ? -11.017 -29.314 15.081 1.00 56.69 282 GLU A CA 1
ATOM 2212 C C . GLU A 1 282 ? -11.192 -29.507 13.576 1.00 56.69 282 GLU A C 1
ATOM 2214 O O . GLU A 1 282 ? -10.616 -28.766 12.769 1.00 56.69 282 GLU A O 1
ATOM 2219 N N . ASN A 1 283 ? -11.903 -30.576 13.213 1.00 68.25 283 ASN A N 1
ATOM 2220 C CA . ASN A 1 283 ? -12.267 -30.829 11.833 1.00 68.25 283 ASN A CA 1
ATOM 2221 C C . ASN A 1 283 ? -13.047 -29.608 11.346 1.00 68.25 283 ASN A C 1
ATOM 2223 O O . ASN A 1 283 ? -14.047 -29.218 11.946 1.00 68.25 283 ASN A O 1
ATOM 2227 N N . GLU A 1 284 ? -12.536 -28.983 10.291 1.00 81.94 284 GLU A N 1
ATOM 2228 C CA . GLU A 1 284 ? -13.168 -27.846 9.638 1.00 81.94 284 GLU A CA 1
ATOM 2229 C C . GLU A 1 284 ? -14.523 -28.312 9.091 1.00 81.94 284 GLU A C 1
ATOM 2231 O O . GLU A 1 284 ? -14.554 -29.214 8.256 1.00 81.94 284 GLU A O 1
ATOM 2236 N N . ASP A 1 285 ? -15.627 -27.755 9.596 1.00 85.25 285 ASP A N 1
ATOM 2237 C CA . ASP A 1 285 ? -16.973 -28.035 9.091 1.00 85.25 285 ASP A CA 1
ATOM 2238 C C . ASP A 1 285 ? -17.286 -27.067 7.940 1.00 85.25 285 ASP A C 1
ATOM 2240 O O . ASP A 1 285 ? -17.545 -25.885 8.196 1.00 85.25 285 ASP A O 1
ATOM 2244 N N . PRO A 1 286 ? -17.280 -27.529 6.674 1.00 86.44 286 PRO A N 1
ATOM 2245 C CA . PRO A 1 286 ? -17.507 -26.656 5.528 1.00 86.44 286 PRO A CA 1
ATOM 2246 C C . PRO A 1 286 ? -18.897 -26.018 5.534 1.00 86.44 286 PRO A C 1
ATOM 2248 O O . PRO A 1 286 ? -19.066 -24.943 4.966 1.00 86.44 286 PRO A O 1
ATOM 2251 N N . SER A 1 287 ? -19.880 -26.651 6.187 1.00 86.62 287 SER A N 1
ATOM 2252 C CA . SER A 1 287 ? -21.259 -26.156 6.229 1.00 86.62 287 SER A CA 1
ATOM 2253 C C . SER A 1 287 ? -21.423 -24.895 7.079 1.00 86.62 287 SER A C 1
ATOM 2255 O O . SER A 1 287 ? -22.396 -24.169 6.908 1.00 86.62 287 SER A O 1
ATOM 2257 N N . ASN A 1 288 ? -20.456 -24.604 7.954 1.00 88.62 288 ASN A N 1
ATOM 2258 C CA . ASN A 1 288 ? -20.469 -23.448 8.848 1.00 88.62 288 ASN A CA 1
ATOM 2259 C C . ASN A 1 288 ? -19.557 -22.302 8.361 1.00 88.62 288 ASN A C 1
ATOM 2261 O O . ASN A 1 288 ? -19.264 -21.360 9.101 1.00 88.62 288 ASN A O 1
ATOM 2265 N N . ILE A 1 289 ? -19.051 -22.381 7.126 1.00 92.62 289 ILE A N 1
ATOM 2266 C CA . ILE A 1 289 ? -18.111 -21.407 6.558 1.00 92.62 289 ILE A CA 1
ATOM 2267 C C . ILE A 1 289 ? -18.818 -20.593 5.475 1.00 92.62 289 ILE A C 1
ATOM 2269 O O . ILE A 1 289 ? -18.855 -20.967 4.305 1.00 92.62 289 ILE A O 1
ATOM 2273 N N . HIS A 1 290 ? -19.336 -19.429 5.867 1.00 94.88 290 HIS A N 1
ATOM 2274 C CA . HIS A 1 290 ? -20.013 -18.503 4.950 1.00 94.88 290 HIS A CA 1
ATOM 2275 C C . HIS A 1 290 ? -19.220 -17.218 4.693 1.00 94.88 290 HIS A C 1
ATOM 2277 O O . HIS A 1 290 ? -19.450 -16.540 3.689 1.00 94.88 290 HIS A O 1
ATOM 2283 N N . ALA A 1 291 ? -18.259 -16.886 5.563 1.00 95.81 291 ALA A N 1
ATOM 2284 C CA . ALA A 1 291 ? -17.470 -15.666 5.490 1.00 95.81 291 ALA A CA 1
ATOM 2285 C C . ALA A 1 291 ? -15.962 -15.917 5.363 1.00 95.81 291 ALA A C 1
ATOM 2287 O O . ALA A 1 291 ? -15.355 -16.646 6.147 1.00 95.81 291 ALA A O 1
ATOM 2288 N N . ALA A 1 292 ? -15.339 -15.211 4.419 1.00 97.00 292 ALA A N 1
ATOM 2289 C CA . ALA A 1 292 ? -13.895 -15.069 4.297 1.00 97.00 292 ALA A CA 1
ATOM 2290 C C . ALA A 1 292 ? -13.458 -13.646 4.665 1.00 97.00 292 ALA A C 1
ATOM 2292 O O . ALA A 1 292 ? -13.821 -12.663 4.005 1.00 97.00 292 ALA A O 1
ATOM 2293 N N . VAL A 1 293 ? -12.637 -13.548 5.714 1.00 96.81 293 VAL A N 1
ATOM 2294 C CA . VAL A 1 293 ? -12.115 -12.293 6.257 1.00 96.81 293 VAL A CA 1
ATOM 2295 C C . VAL A 1 293 ? -10.623 -12.148 5.953 1.00 96.81 293 VAL A C 1
ATOM 2297 O O . VAL A 1 293 ? -9.783 -12.782 6.587 1.00 96.81 293 VAL A O 1
ATOM 2300 N N . PHE A 1 294 ? -10.271 -11.284 5.000 1.00 95.56 294 PHE A N 1
ATOM 2301 C CA . PHE A 1 294 ? -8.884 -10.922 4.687 1.00 95.56 294 PHE A CA 1
ATOM 2302 C C . PHE A 1 294 ? -8.323 -10.014 5.792 1.00 95.56 294 PHE A C 1
ATOM 2304 O O . PHE A 1 294 ? -8.550 -8.802 5.773 1.00 95.56 294 PHE A O 1
ATOM 2311 N N . TYR A 1 295 ? -7.622 -10.591 6.767 1.00 94.06 295 TYR A N 1
ATOM 2312 C CA . TYR A 1 295 ? -7.127 -9.860 7.942 1.00 94.06 295 TYR A CA 1
ATOM 2313 C C . TYR A 1 295 ? -5.666 -9.406 7.812 1.00 94.06 295 TYR A C 1
ATOM 2315 O O . TYR A 1 295 ? -5.229 -8.524 8.540 1.00 94.06 295 TYR A O 1
ATOM 2323 N N . SER A 1 296 ? -4.902 -9.965 6.867 1.00 92.88 296 SER A N 1
ATOM 2324 C CA . SER A 1 296 ? -3.594 -9.420 6.486 1.00 92.88 296 SER A CA 1
ATOM 2325 C C . SER A 1 296 ? -3.395 -9.499 4.976 1.00 92.88 296 SER A C 1
ATOM 2327 O O . SER A 1 296 ? -3.621 -10.536 4.353 1.00 92.88 296 SER A O 1
ATOM 2329 N N . ILE A 1 297 ? -2.981 -8.376 4.389 1.00 91.44 297 ILE A N 1
ATOM 2330 C CA . ILE A 1 297 ? -2.616 -8.237 2.979 1.00 91.44 297 ILE A CA 1
ATOM 2331 C C . ILE A 1 297 ? -1.275 -7.523 2.950 1.00 91.44 297 ILE A C 1
ATOM 2333 O O . ILE A 1 297 ? -1.208 -6.316 3.186 1.00 91.44 297 ILE A O 1
ATOM 2337 N N . THR A 1 298 ? -0.209 -8.257 2.647 1.00 89.81 298 THR A N 1
ATOM 2338 C CA . THR A 1 298 ? 1.140 -7.699 2.675 1.00 89.81 298 THR A CA 1
ATOM 2339 C C . THR A 1 298 ? 1.809 -7.764 1.310 1.00 89.81 298 THR A C 1
ATOM 2341 O O . THR A 1 298 ? 2.014 -8.841 0.755 1.00 89.81 298 THR A O 1
ATOM 2344 N N . SER A 1 299 ? 2.197 -6.598 0.787 1.00 89.06 299 SER A N 1
ATOM 2345 C CA . SER A 1 299 ? 3.147 -6.489 -0.324 1.00 89.06 299 SER A CA 1
ATOM 2346 C C . SER A 1 299 ? 4.565 -6.612 0.222 1.00 89.06 299 SER A C 1
ATOM 2348 O O . SER A 1 299 ? 5.010 -5.762 0.992 1.00 89.06 299 SER A O 1
ATOM 2350 N N . THR A 1 300 ? 5.291 -7.644 -0.189 1.00 89.44 300 THR A N 1
ATOM 2351 C CA . THR A 1 300 ? 6.622 -7.961 0.360 1.00 89.44 300 THR A CA 1
ATOM 2352 C C . THR A 1 300 ? 7.725 -7.083 -0.244 1.00 89.44 300 THR A C 1
ATOM 2354 O O . THR A 1 300 ? 8.758 -6.835 0.380 1.00 89.44 300 THR A O 1
ATOM 2357 N N . GLN A 1 301 ? 7.501 -6.589 -1.467 1.00 90.38 301 GLN A N 1
ATOM 2358 C CA . GLN A 1 301 ? 8.483 -5.850 -2.251 1.00 90.38 301 GLN A CA 1
ATOM 2359 C C . GLN A 1 301 ? 8.209 -4.344 -2.193 1.00 90.38 301 GLN A C 1
ATOM 2361 O O . GLN A 1 301 ? 7.250 -3.844 -2.784 1.00 90.38 301 GLN A O 1
ATOM 2366 N N . LYS A 1 302 ? 9.094 -3.585 -1.535 1.00 90.88 302 LYS A N 1
ATOM 2367 C CA . LYS A 1 302 ? 8.993 -2.112 -1.448 1.00 90.88 302 LYS A CA 1
ATOM 2368 C C . LYS A 1 302 ? 9.017 -1.442 -2.824 1.00 90.88 302 LYS A C 1
ATOM 2370 O O . LYS A 1 302 ? 8.305 -0.468 -3.054 1.00 90.88 302 LYS A O 1
ATOM 2375 N N . GLY A 1 303 ? 9.792 -1.998 -3.753 1.00 92.62 303 GLY A N 1
ATOM 2376 C CA . GLY A 1 303 ? 9.903 -1.515 -5.126 1.00 92.62 303 GLY A CA 1
ATOM 2377 C C . GLY A 1 303 ? 8.648 -1.689 -5.973 1.00 92.62 303 GLY A C 1
ATOM 2378 O O . GLY A 1 303 ? 8.586 -1.127 -7.058 1.00 92.62 303 GLY A O 1
ATOM 2379 N N . LEU A 1 304 ? 7.638 -2.422 -5.496 1.00 91.38 304 LEU A N 1
ATOM 2380 C CA . LEU A 1 304 ? 6.340 -2.562 -6.162 1.00 91.38 304 LEU A CA 1
ATOM 2381 C C . LEU A 1 304 ? 5.270 -1.638 -5.578 1.00 91.38 304 LEU A C 1
ATOM 2383 O O . LEU A 1 304 ? 4.107 -1.700 -5.971 1.00 91.38 304 LEU A O 1
ATOM 2387 N N . GLN A 1 305 ? 5.647 -0.727 -4.677 1.00 86.12 305 GLN A N 1
ATOM 2388 C CA . GLN A 1 305 ? 4.712 0.249 -4.136 1.00 86.12 305 GLN A CA 1
ATOM 2389 C C . GLN A 1 305 ? 4.016 1.030 -5.263 1.00 86.12 305 GLN A C 1
ATOM 2391 O O . GLN A 1 305 ? 4.659 1.510 -6.203 1.00 86.12 305 GLN A O 1
ATOM 2396 N N . ALA A 1 306 ? 2.694 1.172 -5.140 1.00 80.19 306 ALA A N 1
ATOM 2397 C CA . ALA A 1 306 ? 1.827 1.838 -6.114 1.00 80.19 306 ALA A CA 1
ATOM 2398 C C . ALA A 1 306 ? 1.831 1.212 -7.525 1.00 80.19 306 ALA A C 1
ATOM 2400 O O . ALA A 1 306 ? 1.499 1.898 -8.489 1.00 80.19 306 ALA A O 1
ATOM 2401 N N . ILE A 1 307 ? 2.198 -0.067 -7.654 1.00 84.06 307 ILE A N 1
ATOM 2402 C CA . ILE A 1 307 ? 1.898 -0.870 -8.844 1.00 84.06 307 ILE A CA 1
ATOM 2403 C C . ILE A 1 307 ? 0.616 -1.647 -8.562 1.00 84.06 307 ILE A C 1
ATOM 2405 O O . ILE A 1 307 ? 0.527 -2.416 -7.603 1.00 84.06 307 ILE A O 1
ATOM 2409 N N . GLU A 1 308 ? -0.410 -1.396 -9.370 1.00 71.69 308 GLU A N 1
ATOM 2410 C CA . GLU A 1 308 ? -1.742 -1.953 -9.156 1.00 71.69 308 GLU A CA 1
ATOM 2411 C C . GLU A 1 308 ? -1.822 -3.424 -9.571 1.00 71.69 308 GLU A C 1
ATOM 2413 O O . GLU A 1 308 ? -2.224 -3.772 -10.677 1.00 71.69 308 GLU A O 1
ATOM 2418 N N . MET A 1 309 ? -1.513 -4.311 -8.631 1.00 70.38 309 MET A N 1
ATOM 2419 C CA . MET A 1 309 ? -1.813 -5.740 -8.763 1.00 70.38 309 MET A CA 1
ATOM 2420 C C . MET A 1 309 ? -3.217 -6.092 -8.228 1.00 70.38 309 MET A C 1
ATOM 2422 O O . MET A 1 309 ? -3.817 -7.093 -8.622 1.00 70.38 309 MET A O 1
ATOM 2426 N N . GLY A 1 310 ? -3.760 -5.240 -7.346 1.00 58.78 310 GLY A N 1
ATOM 2427 C CA . GLY A 1 310 ? -4.849 -5.536 -6.405 1.00 58.78 310 GLY A CA 1
ATOM 2428 C C . GLY A 1 310 ? -6.126 -6.139 -6.989 1.00 58.78 310 GLY A C 1
ATOM 2429 O O . GLY A 1 310 ? -6.664 -7.084 -6.405 1.00 58.78 310 GLY A O 1
ATOM 2430 N N . LYS A 1 311 ? -6.605 -5.640 -8.141 1.00 67.69 311 LYS A N 1
ATOM 2431 C CA . LYS A 1 311 ? -7.965 -5.966 -8.626 1.00 67.69 311 LYS A CA 1
ATOM 2432 C C . LYS A 1 311 ? -8.149 -7.458 -8.897 1.00 67.69 311 LYS A C 1
ATOM 2434 O O . LYS A 1 311 ? -9.243 -8.004 -8.701 1.00 67.69 311 LYS A O 1
ATOM 2439 N N . HIS A 1 312 ? -7.050 -8.116 -9.264 1.00 76.44 312 HIS A N 1
ATOM 2440 C CA . HIS A 1 312 ? -6.982 -9.544 -9.542 1.00 76.44 312 HIS A CA 1
ATOM 2441 C C . HIS A 1 312 ? -6.587 -10.377 -8.324 1.00 76.44 312 HIS A C 1
ATOM 2443 O O . HIS A 1 312 ? -7.029 -11.516 -8.244 1.00 76.44 312 HIS A O 1
ATOM 2449 N N . LEU A 1 313 ? -5.839 -9.825 -7.357 1.00 84.56 313 LEU A N 1
ATOM 2450 C CA . LEU A 1 313 ? -5.387 -10.575 -6.176 1.00 84.56 313 LEU A CA 1
ATOM 2451 C C . LEU A 1 313 ? -6.573 -11.102 -5.370 1.00 84.56 313 LEU A C 1
ATOM 2453 O O . LEU A 1 313 ? -6.716 -12.305 -5.167 1.00 84.56 313 LEU A O 1
ATOM 2457 N N . ILE A 1 314 ? -7.476 -10.198 -4.979 1.00 88.50 314 ILE A N 1
ATOM 2458 C CA . ILE A 1 314 ? -8.654 -10.573 -4.192 1.00 88.50 314 ILE A CA 1
ATOM 2459 C C . ILE A 1 314 ? -9.572 -11.475 -5.013 1.00 88.50 314 ILE A C 1
ATOM 2461 O O . ILE A 1 314 ? -10.073 -12.461 -4.495 1.00 88.50 314 ILE A O 1
ATOM 2465 N N . LYS A 1 315 ? -9.746 -11.194 -6.314 1.00 89.62 315 LYS A N 1
ATOM 2466 C CA . LYS A 1 315 ? -10.576 -12.033 -7.194 1.00 89.62 315 LYS A CA 1
ATOM 2467 C C . LYS A 1 315 ? -10.045 -13.466 -7.270 1.00 89.62 315 LYS A C 1
ATOM 2469 O O . LYS A 1 315 ? -10.829 -14.401 -7.161 1.00 89.62 315 LYS A O 1
ATOM 2474 N N . ALA A 1 316 ? -8.738 -13.632 -7.447 1.00 91.25 316 ALA A N 1
ATOM 2475 C CA . ALA A 1 316 ? -8.115 -14.942 -7.554 1.00 91.25 316 ALA A CA 1
ATOM 2476 C C . ALA A 1 316 ? -8.214 -15.715 -6.233 1.00 91.25 316 ALA A C 1
ATOM 2478 O O . ALA A 1 316 ? -8.605 -16.875 -6.249 1.00 91.25 316 ALA A O 1
ATOM 2479 N N . ALA A 1 317 ? -7.953 -15.062 -5.094 1.00 92.81 317 ALA A N 1
ATOM 2480 C CA . ALA A 1 317 ? -8.122 -15.683 -3.781 1.00 92.81 317 ALA A CA 1
ATOM 2481 C C . ALA A 1 317 ? -9.582 -16.091 -3.517 1.00 92.81 317 ALA A C 1
ATOM 2483 O O . ALA A 1 317 ? -9.831 -17.221 -3.119 1.00 92.81 317 ALA A O 1
ATOM 2484 N N . VAL A 1 318 ? -10.548 -15.214 -3.815 1.00 94.06 318 VAL A N 1
ATOM 2485 C CA . VAL A 1 318 ? -11.987 -15.522 -3.725 1.00 94.06 318 VAL A CA 1
ATOM 2486 C C . VAL A 1 318 ? -12.365 -16.704 -4.616 1.00 94.06 318 VAL A C 1
ATOM 2488 O O . VAL A 1 318 ? -13.103 -17.573 -4.178 1.00 94.06 318 VAL A O 1
ATOM 2491 N N . THR A 1 319 ? -11.833 -16.773 -5.839 1.00 93.94 319 THR A N 1
ATOM 2492 C CA . THR A 1 319 ? -12.105 -17.895 -6.755 1.00 93.94 319 THR A CA 1
ATOM 2493 C C . THR A 1 319 ? -11.631 -19.217 -6.149 1.00 93.94 319 THR A C 1
ATOM 2495 O O . THR A 1 319 ? -12.399 -20.168 -6.109 1.00 93.94 319 THR A O 1
ATOM 2498 N N . ARG A 1 320 ? -10.413 -19.257 -5.586 1.00 95.12 320 ARG A N 1
ATOM 2499 C CA . ARG A 1 320 ? -9.891 -20.451 -4.897 1.00 95.12 320 ARG A CA 1
ATOM 2500 C C . ARG A 1 320 ? -10.695 -20.830 -3.655 1.00 95.12 320 ARG A C 1
ATOM 2502 O O . ARG A 1 320 ? -10.806 -22.008 -3.350 1.00 95.12 320 ARG A O 1
ATOM 2509 N N . LEU A 1 321 ? -11.224 -19.845 -2.932 1.00 95.50 321 LEU A N 1
ATOM 2510 C CA . LEU A 1 321 ? -12.081 -20.094 -1.774 1.00 95.50 321 LEU A CA 1
ATOM 2511 C C . LEU A 1 321 ? -13.432 -20.676 -2.194 1.00 95.50 321 LEU A C 1
ATOM 2513 O O . LEU A 1 321 ? -13.881 -21.621 -1.568 1.00 95.50 321 LEU A O 1
ATOM 2517 N N . LEU A 1 322 ? -14.041 -20.168 -3.267 1.00 95.62 322 LEU A N 1
ATOM 2518 C CA . LEU A 1 322 ? -15.312 -20.675 -3.800 1.00 95.62 322 LEU A CA 1
ATOM 2519 C C . LEU A 1 322 ? -15.192 -22.073 -4.424 1.00 95.62 322 LEU A C 1
ATOM 2521 O O . LEU A 1 322 ? -16.151 -22.835 -4.388 1.00 95.62 322 LEU A O 1
ATOM 2525 N N . GLU A 1 323 ? -14.027 -22.421 -4.982 1.00 95.06 323 GLU A N 1
ATOM 2526 C CA . GLU A 1 323 ? -13.729 -23.791 -5.434 1.00 95.06 323 GLU A CA 1
ATOM 2527 C C . GLU A 1 323 ? -13.791 -24.804 -4.280 1.00 95.06 323 GLU A C 1
ATOM 2529 O O . GLU A 1 323 ? -14.118 -25.967 -4.498 1.00 95.06 323 GLU A O 1
ATOM 2534 N N . GLU A 1 324 ? -13.474 -24.365 -3.062 1.00 93.75 324 GLU A N 1
ATOM 2535 C CA . GLU A 1 324 ? -13.431 -25.211 -1.872 1.00 93.75 324 GLU A CA 1
ATOM 2536 C C . GLU A 1 324 ? -14.692 -25.108 -1.004 1.00 93.75 324 GLU A C 1
ATOM 2538 O O . GLU A 1 324 ? -15.128 -26.106 -0.437 1.00 93.75 324 GLU A O 1
ATOM 2543 N N . PHE A 1 325 ? -15.296 -23.921 -0.935 1.00 94.81 325 PHE A N 1
ATOM 2544 C CA . PHE A 1 325 ? -16.492 -23.606 -0.157 1.00 94.81 325 PHE A CA 1
ATOM 2545 C C . PHE A 1 325 ? -17.538 -22.941 -1.069 1.00 94.81 325 PHE A C 1
ATOM 2547 O O . PHE A 1 325 ? -17.629 -21.709 -1.110 1.00 94.81 325 PHE A O 1
ATOM 2554 N N . PRO A 1 326 ? -18.326 -23.728 -1.827 1.00 93.81 326 PRO A N 1
ATOM 2555 C CA . PRO A 1 326 ? -19.270 -23.189 -2.810 1.00 93.81 326 PRO A CA 1
ATOM 2556 C C . PRO A 1 326 ? -20.390 -22.328 -2.208 1.00 93.81 326 PRO A C 1
ATOM 2558 O O . PRO A 1 326 ? -20.869 -21.412 -2.872 1.00 93.81 326 PRO A O 1
ATOM 2561 N N . ASP A 1 327 ? -20.773 -22.595 -0.955 1.00 93.00 327 ASP A N 1
ATOM 2562 C CA . ASP A 1 327 ? -21.850 -21.893 -0.237 1.00 93.00 327 ASP A CA 1
ATOM 2563 C C . ASP A 1 327 ? -21.387 -20.587 0.445 1.00 93.00 327 ASP A C 1
ATOM 2565 O O . ASP A 1 327 ? -22.161 -19.925 1.140 1.00 93.00 327 ASP A O 1
ATOM 2569 N N . MET A 1 328 ? -20.119 -20.197 0.268 1.00 95.44 328 MET A N 1
ATOM 2570 C CA . MET A 1 328 ? -19.560 -18.964 0.822 1.00 95.44 328 MET A CA 1
ATOM 2571 C C . MET A 1 328 ? -20.036 -17.731 0.042 1.00 95.44 328 MET A C 1
ATOM 2573 O O . MET A 1 328 ? -19.784 -17.596 -1.156 1.00 95.44 328 MET A O 1
ATOM 2577 N N . ASP A 1 329 ? -20.649 -16.768 0.729 1.00 95.25 329 ASP A N 1
ATOM 2578 C CA . ASP A 1 329 ? -21.245 -15.575 0.113 1.00 95.25 329 ASP A CA 1
ATOM 2579 C C . ASP A 1 329 ? -20.740 -14.243 0.707 1.00 95.25 329 ASP A C 1
ATOM 2581 O O . ASP A 1 329 ? -20.966 -13.163 0.141 1.00 95.25 329 ASP A O 1
ATOM 2585 N N . GLN A 1 330 ? -20.009 -14.289 1.824 1.00 96.88 330 GLN A N 1
ATOM 2586 C CA . GLN A 1 330 ? -19.503 -13.109 2.517 1.00 96.88 330 GLN A CA 1
ATOM 2587 C C . GLN A 1 330 ? -17.990 -12.956 2.349 1.00 96.88 330 GLN A C 1
ATOM 2589 O O . GLN A 1 330 ? -17.187 -13.720 2.870 1.00 96.88 330 GLN A O 1
ATOM 2594 N N . PHE A 1 331 ? -17.578 -11.875 1.689 1.00 97.38 331 PHE A N 1
ATOM 2595 C CA . PHE A 1 331 ? -16.167 -11.533 1.514 1.00 97.38 331 PHE A CA 1
ATOM 2596 C C . PHE A 1 331 ? -15.903 -10.157 2.104 1.00 97.38 331 PHE A C 1
ATOM 2598 O O . PHE A 1 331 ? -16.491 -9.163 1.674 1.00 97.38 331 PHE A O 1
ATOM 2605 N N . SER A 1 332 ? -15.010 -10.070 3.081 1.00 97.38 332 SER A N 1
ATOM 2606 C CA . SER A 1 332 ? -14.646 -8.800 3.707 1.00 97.38 332 SER A CA 1
ATOM 2607 C C . SER A 1 332 ? -13.175 -8.786 4.061 1.00 97.38 332 SER A C 1
ATOM 2609 O O . SER A 1 332 ? -12.574 -9.827 4.273 1.00 97.38 332 SER A O 1
ATOM 2611 N N . SER A 1 333 ? -12.568 -7.614 4.169 1.00 96.62 333 SER A N 1
ATOM 2612 C CA . SER A 1 333 ? -11.331 -7.490 4.936 1.00 96.62 333 SER A CA 1
ATOM 2613 C C . SER A 1 333 ? -11.622 -7.175 6.402 1.00 96.62 333 SER A C 1
ATOM 2615 O O . SER A 1 333 ? -12.746 -6.796 6.744 1.00 96.62 333 SER A O 1
ATOM 2617 N N . LEU A 1 334 ? -10.612 -7.309 7.255 1.00 96.81 334 LEU A N 1
ATOM 2618 C CA . LEU A 1 334 ? -10.519 -6.618 8.537 1.00 96.81 334 LEU A CA 1
ATOM 2619 C C . LEU A 1 334 ? -9.194 -5.856 8.514 1.00 96.81 334 LEU A C 1
ATOM 2621 O O . LEU A 1 334 ? -8.134 -6.428 8.741 1.00 96.81 334 LEU A O 1
ATOM 2625 N N . SER A 1 335 ? -9.257 -4.584 8.133 1.00 95.94 335 SER A N 1
ATOM 2626 C CA . SER A 1 335 ? -8.086 -3.807 7.733 1.00 95.94 335 SER A CA 1
ATOM 2627 C C . SER A 1 335 ? -7.710 -2.750 8.774 1.00 95.94 335 SER A C 1
ATOM 2629 O O . SER A 1 335 ? -8.607 -2.122 9.348 1.00 95.94 335 SER A O 1
ATOM 2631 N N . PRO A 1 336 ? -6.408 -2.484 8.985 1.00 95.44 336 PRO A N 1
ATOM 2632 C CA . PRO A 1 336 ? -5.960 -1.373 9.819 1.00 95.44 336 PRO A CA 1
ATOM 2633 C C . PRO A 1 336 ? -6.245 -0.021 9.148 1.00 95.44 336 PRO A C 1
ATOM 2635 O O . PRO A 1 336 ? -6.467 0.060 7.935 1.00 95.44 336 PRO A O 1
ATOM 2638 N N . VAL A 1 337 ? -6.166 1.062 9.928 1.00 96.81 337 VAL A N 1
ATOM 2639 C CA . VAL A 1 337 ? -6.330 2.444 9.442 1.00 96.81 337 VAL A CA 1
ATOM 2640 C C . VAL A 1 337 ? -5.050 3.262 9.678 1.00 96.81 337 VAL A C 1
ATOM 2642 O O . VAL A 1 337 ? -5.043 4.202 10.475 1.00 96.81 337 VAL A O 1
ATOM 2645 N N . PRO A 1 338 ? -3.929 2.923 9.011 1.00 94.62 338 PRO A N 1
ATOM 2646 C CA . PRO A 1 338 ? -2.648 3.569 9.281 1.00 94.62 338 PRO A CA 1
ATOM 2647 C C . PRO A 1 338 ? -2.697 5.070 8.978 1.00 94.62 338 PRO A C 1
ATOM 2649 O O . PRO A 1 338 ? -3.202 5.486 7.933 1.00 94.62 338 PRO A O 1
ATOM 2652 N N . GLY A 1 339 ? -2.137 5.874 9.883 1.00 95.12 339 GLY A N 1
ATOM 2653 C CA . GLY A 1 339 ? -2.065 7.332 9.755 1.00 95.12 339 GLY A CA 1
ATOM 2654 C C . GLY A 1 339 ? -3.298 8.084 10.261 1.00 95.12 339 GLY A C 1
ATOM 2655 O O . GLY A 1 339 ? -3.305 9.311 10.191 1.00 95.12 339 GLY A O 1
ATOM 2656 N N . PHE A 1 340 ? -4.318 7.396 10.789 1.00 97.81 340 PHE A N 1
ATOM 2657 C CA . PHE A 1 340 ? -5.479 8.060 11.390 1.00 97.81 340 PHE A CA 1
ATOM 2658 C C . PHE A 1 340 ? -5.097 8.858 12.640 1.00 97.81 340 PHE A C 1
ATOM 2660 O O . PHE A 1 340 ? -5.467 10.025 12.745 1.00 97.81 340 PHE A O 1
ATOM 2667 N N . ARG A 1 341 ? -4.320 8.267 13.560 1.00 96.62 341 ARG A N 1
ATOM 2668 C CA . ARG A 1 341 ? -3.890 8.952 14.792 1.00 96.62 341 ARG A CA 1
ATOM 2669 C C . ARG A 1 341 ? -3.073 10.209 14.485 1.00 96.62 341 ARG A C 1
ATOM 2671 O O . ARG A 1 341 ? -3.359 11.275 15.024 1.00 96.62 341 ARG A O 1
ATOM 2678 N N . ASP A 1 342 ? -2.103 10.096 13.580 1.00 96.25 342 ASP A N 1
ATOM 2679 C CA . ASP A 1 342 ? -1.249 11.219 13.176 1.00 96.25 342 ASP A CA 1
ATOM 2680 C C . ASP A 1 342 ? -2.048 12.327 12.485 1.00 96.25 342 ASP A C 1
ATOM 2682 O O . ASP A 1 342 ? -1.845 13.510 12.769 1.00 96.25 342 ASP A O 1
ATOM 2686 N N . TRP A 1 343 ? -2.985 11.953 11.606 1.00 96.75 343 TRP A N 1
ATOM 2687 C CA . TRP A 1 343 ? -3.916 12.897 10.989 1.00 96.75 343 TRP A CA 1
ATOM 2688 C C . TRP A 1 343 ? -4.759 13.614 12.046 1.00 96.75 343 TRP A C 1
ATOM 2690 O O . TRP A 1 343 ? -4.866 14.840 12.002 1.00 96.75 343 TRP A O 1
ATOM 2700 N N . LEU A 1 344 ? -5.308 12.879 13.016 1.00 95.81 344 LEU A N 1
ATOM 2701 C CA . LEU A 1 344 ? -6.160 13.436 14.060 1.00 95.81 344 LEU A CA 1
ATOM 2702 C C . LEU A 1 344 ? -5.392 14.445 14.920 1.00 95.81 344 LEU A C 1
ATOM 2704 O O . LEU A 1 344 ? -5.822 15.589 15.054 1.00 95.81 344 LEU A O 1
ATOM 2708 N N . LEU A 1 345 ? -4.222 14.062 15.437 1.00 95.56 345 LEU A N 1
ATOM 2709 C CA . LEU A 1 345 ? -3.380 14.946 16.249 1.00 95.56 345 LEU A CA 1
ATOM 2710 C C . LEU A 1 345 ? -2.922 16.186 15.466 1.00 95.56 345 LEU A C 1
ATOM 2712 O O . LEU A 1 345 ? -2.942 17.298 15.997 1.00 95.56 345 LEU A O 1
ATOM 2716 N N . SER A 1 346 ? -2.560 16.021 14.190 1.00 94.50 346 SER A N 1
ATOM 2717 C CA . SER A 1 346 ? -2.168 17.140 13.321 1.00 94.50 346 SER A CA 1
ATOM 2718 C C . SER A 1 346 ? -3.330 18.103 13.074 1.00 94.50 346 SER A C 1
ATOM 2720 O O . SER A 1 346 ? -3.151 19.320 13.140 1.00 94.50 346 SER A O 1
ATOM 2722 N N . THR A 1 347 ? -4.529 17.563 12.849 1.00 92.94 347 THR A N 1
ATOM 2723 C CA . THR A 1 347 ? -5.753 18.341 12.620 1.00 92.94 347 THR A CA 1
ATOM 2724 C C . THR A 1 347 ? -6.162 19.107 13.877 1.00 92.94 347 THR A C 1
ATOM 2726 O O . THR A 1 347 ? -6.462 20.299 13.797 1.00 92.94 347 THR A O 1
ATOM 2729 N N . ILE A 1 348 ? -6.098 18.466 15.051 1.00 91.94 348 ILE A N 1
ATOM 2730 C CA . ILE A 1 348 ? -6.344 19.117 16.345 1.00 91.94 348 ILE A CA 1
ATOM 2731 C C . ILE A 1 348 ? -5.351 20.265 16.559 1.00 91.94 348 ILE A C 1
ATOM 2733 O O . ILE A 1 348 ? -5.762 21.394 16.829 1.00 91.94 348 ILE A O 1
ATOM 2737 N N . LYS A 1 349 ? -4.050 20.017 16.362 1.00 91.38 349 LYS A N 1
ATOM 2738 C CA . LYS A 1 349 ? -3.005 21.038 16.515 1.00 91.38 349 LYS A CA 1
ATOM 2739 C C . LYS A 1 349 ? -3.231 22.237 15.592 1.00 91.38 349 LYS A C 1
ATOM 2741 O O . LYS A 1 349 ? -3.147 23.379 16.042 1.00 91.38 349 LYS A O 1
ATOM 2746 N N . GLN A 1 350 ? -3.550 21.989 14.320 1.00 89.69 350 GLN A N 1
ATOM 2747 C CA . GLN A 1 350 ? -3.857 23.044 13.353 1.00 89.69 350 GLN A CA 1
ATOM 2748 C C . GLN A 1 350 ? -5.067 23.877 13.797 1.00 89.69 350 GLN A C 1
ATOM 2750 O O . GLN A 1 350 ? -5.030 25.106 13.725 1.00 89.69 350 GLN A O 1
ATOM 2755 N N . LYS A 1 351 ? -6.124 23.223 14.295 1.00 87.31 351 LYS A N 1
ATOM 2756 C CA . LYS A 1 351 ? -7.335 23.894 14.779 1.00 87.31 351 LYS A CA 1
ATOM 2757 C C . LYS A 1 351 ? -7.066 24.769 15.998 1.00 87.31 351 LYS A C 1
ATOM 2759 O O . LYS A 1 351 ? -7.435 25.943 15.959 1.00 87.31 351 LYS A O 1
ATOM 2764 N N . ILE A 1 352 ? -6.340 24.252 16.990 1.00 85.81 352 ILE A N 1
ATOM 2765 C CA . ILE A 1 352 ? -5.920 25.009 18.179 1.00 85.81 352 ILE A CA 1
ATOM 2766 C C . ILE A 1 352 ? -5.090 26.236 17.773 1.00 85.81 352 ILE A C 1
ATOM 2768 O O . ILE A 1 352 ? -5.394 27.348 18.191 1.00 85.81 352 ILE A O 1
ATOM 2772 N N . SER A 1 353 ? -4.086 26.068 16.901 1.00 86.19 353 SER A N 1
ATOM 2773 C CA . SER A 1 353 ? -3.233 27.184 16.452 1.00 86.19 353 SER A CA 1
ATOM 2774 C C . SER A 1 353 ? -3.988 28.246 15.648 1.00 86.19 353 SER A C 1
ATOM 2776 O O . SER A 1 353 ? -3.622 29.415 15.682 1.00 86.19 353 SER A O 1
ATOM 2778 N N . SER A 1 354 ? -5.040 27.857 14.925 1.00 84.12 354 SER A N 1
ATOM 2779 C CA . SER A 1 354 ? -5.864 28.789 14.145 1.00 84.12 354 SER A CA 1
ATOM 2780 C C . SER A 1 354 ? -6.888 29.576 14.973 1.00 84.12 354 SER A C 1
ATOM 2782 O O . SER A 1 354 ? -7.542 30.454 14.419 1.00 84.12 354 SER A O 1
ATOM 2784 N N . GLY A 1 355 ? -7.082 29.243 16.257 1.00 75.69 355 GLY A N 1
ATOM 2785 C CA . GLY A 1 355 ? -8.135 29.837 17.093 1.00 75.69 355 GLY A CA 1
ATOM 2786 C C . GLY A 1 355 ? -9.562 29.566 16.594 1.00 75.69 355 GLY A C 1
ATOM 2787 O O . GLY A 1 355 ? -10.486 30.284 16.966 1.00 75.69 355 GLY A O 1
ATOM 2788 N N . SER A 1 356 ? -9.745 28.565 15.723 1.00 71.31 356 SER A N 1
ATOM 2789 C CA . SER A 1 356 ? -11.055 28.202 15.169 1.00 71.31 356 SER A CA 1
ATOM 2790 C C . SER A 1 356 ? -11.960 27.588 16.238 1.00 71.31 356 SER A C 1
ATOM 2792 O O . SER A 1 356 ? -11.483 26.855 17.104 1.00 71.31 356 SER A O 1
ATOM 2794 N N . ASP A 1 357 ? -13.271 27.799 16.106 1.00 71.19 357 ASP A N 1
ATOM 2795 C CA . ASP A 1 357 ? -14.281 27.118 16.921 1.00 71.19 357 ASP A CA 1
ATOM 2796 C C . ASP A 1 357 ? -14.129 25.579 16.814 1.00 71.19 357 ASP A C 1
ATOM 2798 O O . ASP A 1 357 ? -14.135 25.042 15.697 1.00 71.19 357 ASP A O 1
ATOM 2802 N N . PRO A 1 358 ? -13.974 24.846 17.936 1.00 63.31 358 PRO A N 1
ATOM 2803 C CA . PRO A 1 358 ? -13.876 23.386 17.937 1.00 63.31 358 PRO A CA 1
ATOM 2804 C C . PRO A 1 358 ? -15.118 22.676 17.375 1.00 63.31 358 PRO A C 1
ATOM 2806 O O . PRO A 1 358 ? -14.990 21.552 16.885 1.00 63.31 358 PRO A O 1
ATOM 2809 N N . VAL A 1 359 ? -16.291 23.323 17.410 1.00 64.31 359 VAL A N 1
ATOM 2810 C CA . VAL A 1 359 ? -17.579 22.769 16.951 1.00 64.31 359 VAL A CA 1
ATOM 2811 C C . VAL A 1 359 ? -17.671 22.697 15.417 1.00 64.31 359 VAL A C 1
ATOM 2813 O O . VAL A 1 359 ? -18.546 22.029 14.872 1.00 64.31 359 VAL A O 1
ATOM 2816 N N . SER A 1 360 ? -16.772 23.359 14.674 1.00 62.84 360 SER A N 1
ATOM 2817 C CA . SER A 1 360 ? -16.836 23.350 13.207 1.00 62.84 360 SER A CA 1
ATOM 2818 C C . SER A 1 360 ? -15.457 23.355 12.526 1.00 62.84 360 SER A C 1
ATOM 2820 O O . SER A 1 360 ? -14.649 24.274 12.721 1.00 62.84 360 SER A O 1
ATOM 2822 N N . PRO A 1 361 ? -15.115 22.359 11.676 1.00 66.50 361 PRO A N 1
ATOM 2823 C CA . PRO A 1 361 ? -15.867 21.181 11.228 1.00 66.50 361 PRO A CA 1
ATOM 2824 C C . PRO A 1 361 ? -15.391 19.860 11.875 1.00 66.50 361 PRO A C 1
ATOM 2826 O O . PRO A 1 361 ? -15.559 18.810 11.264 1.00 66.50 361 PRO A O 1
ATOM 2829 N N . LEU A 1 362 ? -14.714 19.892 13.033 1.00 83.75 362 LEU A N 1
ATOM 2830 C CA . LEU A 1 362 ? -14.049 18.694 13.572 1.00 83.75 362 LEU A CA 1
ATOM 2831 C C . LEU A 1 362 ? -14.916 17.897 14.557 1.00 83.75 362 LEU A C 1
ATOM 2833 O O . LEU A 1 362 ? -15.012 16.684 14.409 1.00 83.75 362 LEU A O 1
ATOM 2837 N N . LEU A 1 363 ? -15.521 18.552 15.551 1.00 88.75 363 LEU A N 1
ATOM 2838 C CA . LEU A 1 363 ? -16.339 17.898 16.579 1.00 88.75 36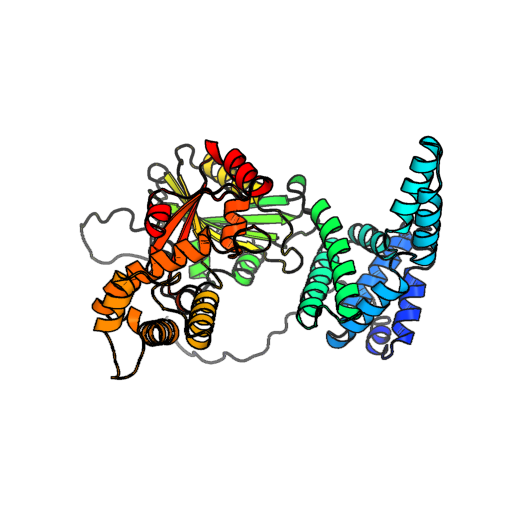3 LEU A CA 1
ATOM 2839 C C . LEU A 1 363 ? -17.780 18.401 16.549 1.00 88.75 363 LEU A C 1
ATOM 2841 O O . LEU A 1 363 ? -18.034 19.558 16.235 1.00 88.75 363 LEU A O 1
ATOM 2845 N N . ARG A 1 364 ? -18.724 17.550 16.942 1.00 90.50 364 ARG A N 1
ATOM 2846 C CA . ARG A 1 364 ? -20.137 17.904 17.134 1.00 90.50 364 ARG A CA 1
ATOM 2847 C C . ARG A 1 364 ? -20.350 18.558 18.496 1.00 90.50 364 ARG A C 1
ATOM 2849 O O . ARG A 1 364 ? -19.584 18.342 19.433 1.00 90.50 364 ARG A O 1
ATOM 2856 N N . VAL A 1 365 ? -21.455 19.288 18.642 1.00 89.06 365 VAL A N 1
ATOM 2857 C CA . VAL A 1 365 ? -21.841 19.937 19.912 1.00 89.06 365 VAL A CA 1
ATOM 2858 C C . VAL A 1 365 ? -21.904 18.928 21.068 1.00 89.06 365 VAL A C 1
ATOM 2860 O O . VAL A 1 365 ? -21.379 19.186 22.149 1.00 89.06 365 VAL A O 1
ATOM 2863 N N . GLU A 1 366 ? -22.492 17.757 20.824 1.00 90.38 366 GLU A N 1
ATOM 2864 C CA . GLU A 1 366 ? -22.624 16.681 21.815 1.00 90.38 366 GLU A CA 1
ATOM 2865 C C . GLU A 1 366 ? -21.264 16.091 22.221 1.00 90.38 366 GLU A C 1
ATOM 2867 O O . GLU A 1 366 ? -21.024 15.820 23.396 1.00 90.38 366 GLU A O 1
ATOM 2872 N N . GLU A 1 367 ? -20.342 15.954 21.267 1.00 91.50 367 GLU A N 1
ATOM 2873 C CA . GLU A 1 367 ? -18.985 15.442 21.495 1.00 91.50 367 GLU A CA 1
ATOM 2874 C C . GLU A 1 367 ? -18.154 16.427 22.322 1.00 91.50 367 GLU A C 1
ATOM 2876 O O . GLU A 1 367 ? -17.438 16.036 23.246 1.00 91.50 367 GLU A O 1
ATOM 2881 N N . VAL A 1 368 ? -18.295 17.723 22.035 1.00 89.50 368 VAL A N 1
ATOM 2882 C CA . VAL A 1 368 ? -17.680 18.802 22.812 1.00 89.50 368 VAL A CA 1
ATOM 2883 C C . VAL A 1 368 ? -18.205 18.805 24.248 1.00 89.50 368 VAL A C 1
ATOM 2885 O O . VAL A 1 368 ? -17.409 18.902 25.184 1.00 89.50 368 VAL A O 1
ATOM 2888 N N . ALA A 1 369 ? -19.520 18.659 24.437 1.00 89.00 369 ALA A N 1
ATOM 2889 C CA . ALA A 1 369 ? -20.131 18.571 25.761 1.00 89.00 369 ALA A CA 1
ATOM 2890 C C . ALA A 1 369 ? -19.643 17.334 26.537 1.00 89.00 369 ALA A C 1
ATOM 2892 O O . ALA A 1 369 ? -19.282 17.444 27.712 1.00 89.00 369 ALA A O 1
ATOM 2893 N N . ALA A 1 370 ? -19.551 16.178 25.871 1.00 89.31 370 ALA A N 1
ATOM 2894 C CA . ALA A 1 370 ? -19.039 14.947 26.466 1.00 89.31 370 ALA A CA 1
ATOM 2895 C C . ALA A 1 370 ? -17.572 15.092 26.911 1.00 89.31 370 ALA A C 1
ATOM 2897 O O . ALA A 1 370 ? -17.238 14.757 28.047 1.00 89.31 370 ALA A O 1
ATOM 2898 N N . LEU A 1 371 ? -16.704 15.670 26.073 1.00 88.19 371 LEU A N 1
ATOM 2899 C CA . LEU A 1 371 ? -15.301 15.933 26.422 1.00 88.19 371 LEU A CA 1
ATOM 29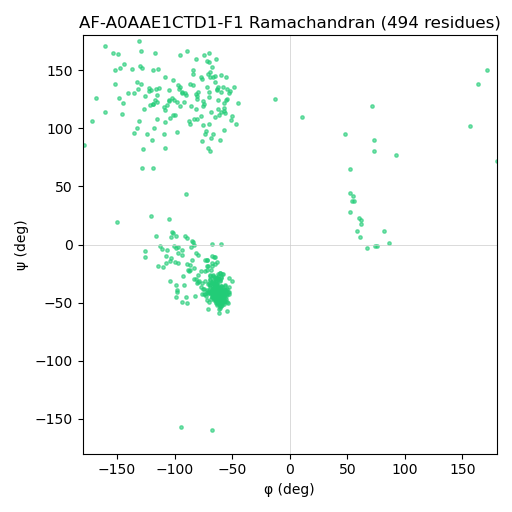00 C C . LEU A 1 371 ? -15.161 16.959 27.556 1.00 88.19 371 LEU A C 1
ATOM 2902 O O . LEU A 1 371 ? -14.316 16.798 28.436 1.00 88.19 371 LEU A O 1
ATOM 2906 N N . ALA A 1 372 ? -16.007 17.993 27.577 1.00 85.06 372 ALA A N 1
ATOM 2907 C CA . ALA A 1 372 ? -15.992 19.013 28.622 1.00 85.06 372 ALA A CA 1
ATOM 2908 C C . ALA A 1 372 ? -16.338 18.452 30.012 1.00 85.06 372 ALA A C 1
ATOM 2910 O O . ALA A 1 372 ? -15.831 18.961 31.012 1.00 85.06 372 ALA A O 1
ATOM 2911 N N . SER A 1 373 ? -17.146 17.388 30.080 1.00 82.19 373 SER A N 1
ATOM 2912 C CA . SER A 1 373 ? -17.499 16.720 31.341 1.00 82.19 373 SER A CA 1
ATOM 2913 C C . SER A 1 373 ? -16.317 16.005 32.019 1.00 82.19 373 SER A C 1
ATOM 2915 O O . SER A 1 373 ? -16.362 15.755 33.221 1.00 82.19 373 SER A O 1
ATOM 2917 N N . PHE A 1 374 ? -15.235 15.719 31.279 1.00 76.44 374 PHE A N 1
ATOM 2918 C CA . PHE A 1 374 ? -14.096 14.918 31.743 1.00 76.44 374 PHE A CA 1
ATOM 2919 C C . PHE A 1 374 ? -12.840 15.743 32.115 1.00 76.44 374 PHE A C 1
ATOM 2921 O O . PHE A 1 374 ? -11.785 15.174 32.392 1.00 76.44 374 PHE A O 1
ATOM 2928 N N . LYS A 1 375 ? -12.893 17.084 32.134 1.00 66.56 375 LYS A N 1
ATOM 2929 C CA . LYS A 1 375 ? -11.696 17.939 32.312 1.00 66.56 375 LYS A CA 1
ATOM 2930 C C . LYS A 1 375 ? -10.819 17.533 33.514 1.00 66.56 375 LYS A C 1
ATOM 2932 O O . LYS A 1 375 ? -11.173 17.777 34.664 1.00 66.56 375 LYS A O 1
ATOM 2937 N N . LYS A 1 376 ? -9.619 16.996 33.234 1.00 61.56 376 LYS A N 1
ATOM 2938 C CA . LYS A 1 376 ? -8.587 16.667 34.243 1.00 61.56 376 LYS A CA 1
ATOM 2939 C C . LYS A 1 376 ? -7.966 17.915 34.898 1.00 61.56 376 LYS A C 1
ATOM 2941 O O . LYS A 1 376 ? -7.415 17.802 35.988 1.00 61.56 376 LYS A O 1
ATOM 2946 N N . SER A 1 377 ? -8.037 19.092 34.261 1.00 55.19 377 SER A N 1
ATOM 2947 C CA . SER A 1 377 ? -7.546 20.364 34.817 1.00 55.19 377 SER A CA 1
ATOM 2948 C C . SER A 1 377 ? -8.391 21.565 34.360 1.00 55.19 377 SER A C 1
ATOM 2950 O O . SER A 1 377 ? -8.990 21.557 33.283 1.00 55.19 377 SER A O 1
ATOM 2952 N N . GLY A 1 378 ? -8.440 22.614 35.187 1.00 54.97 378 GLY A N 1
ATOM 2953 C CA . GLY A 1 378 ? -9.355 23.756 35.044 1.00 54.97 378 GLY A CA 1
ATOM 2954 C C . GLY A 1 378 ? -9.144 24.681 33.835 1.00 54.97 378 GLY A C 1
ATOM 2955 O O . GLY A 1 378 ? -9.900 25.637 33.696 1.00 54.97 378 GLY A O 1
ATOM 2956 N N . GLN A 1 379 ? -8.164 24.424 32.957 1.00 59.12 379 GLN A N 1
ATOM 2957 C CA . GLN A 1 379 ? -7.858 25.284 31.798 1.00 59.12 379 GLN A CA 1
ATOM 2958 C C . GLN A 1 379 ? -7.833 24.570 30.434 1.00 59.12 379 GLN A C 1
ATOM 2960 O O . GLN A 1 379 ? -7.737 25.249 29.417 1.00 59.12 379 GLN A O 1
ATOM 2965 N N . ALA A 1 380 ? -7.968 23.240 30.368 1.00 71.31 380 ALA A N 1
ATOM 2966 C CA . ALA A 1 380 ? -7.926 22.521 29.090 1.00 71.31 380 ALA A CA 1
ATOM 2967 C C . ALA A 1 380 ? -9.197 22.758 28.249 1.00 71.31 380 ALA A C 1
ATOM 2969 O O . ALA A 1 380 ? -10.328 22.695 28.760 1.00 71.31 380 ALA A O 1
ATOM 2970 N N . THR A 1 381 ? -9.026 23.014 26.949 1.00 85.56 381 THR A N 1
ATOM 2971 C CA . THR A 1 381 ? -10.137 23.007 25.989 1.00 85.56 381 THR A CA 1
ATOM 2972 C C . THR A 1 381 ? -10.575 21.561 25.691 1.00 85.56 381 THR A C 1
ATOM 2974 O O . THR A 1 381 ? -9.839 20.607 25.966 1.00 85.56 381 THR A O 1
ATOM 2977 N N . PRO A 1 382 ? -11.778 21.348 25.126 1.00 87.75 382 PRO A N 1
ATOM 2978 C CA . PRO A 1 382 ? -12.211 20.022 24.677 1.00 87.75 382 PRO A CA 1
ATOM 2979 C C . PRO A 1 382 ? -11.241 19.377 23.673 1.00 87.75 382 PRO A C 1
ATOM 2981 O O . PRO A 1 382 ? -11.018 18.170 23.727 1.00 87.75 382 PRO A O 1
ATOM 2984 N N . LEU A 1 383 ? -10.612 20.180 22.804 1.00 89.00 383 LEU A N 1
ATOM 2985 C CA . LEU A 1 383 ? -9.605 19.701 21.853 1.00 89.00 383 LEU A CA 1
ATOM 2986 C C . LEU A 1 383 ? -8.301 19.284 22.538 1.00 89.00 383 LEU A C 1
ATOM 2988 O O . LEU A 1 383 ? -7.746 18.254 22.165 1.00 89.00 383 LEU A O 1
ATOM 2992 N N . ASP A 1 384 ? -7.851 20.025 23.555 1.00 89.06 384 ASP A N 1
ATOM 2993 C CA . ASP A 1 384 ? -6.687 19.624 24.361 1.00 89.06 384 ASP A CA 1
ATOM 2994 C C . ASP A 1 384 ? -6.963 18.294 25.070 1.00 89.06 384 ASP A C 1
ATOM 2996 O O . ASP A 1 384 ? -6.157 17.371 25.020 1.00 89.06 384 ASP A O 1
ATOM 3000 N N . THR A 1 385 ? -8.165 18.153 25.639 1.00 89.88 385 THR A N 1
ATOM 3001 C CA . THR A 1 385 ? -8.594 16.918 26.312 1.00 89.88 385 THR A CA 1
ATOM 3002 C C . THR A 1 385 ? -8.594 15.730 25.346 1.00 89.88 385 THR A C 1
ATOM 3004 O O . THR A 1 385 ? -8.107 14.653 25.688 1.00 89.88 385 THR A O 1
ATOM 3007 N N . LEU A 1 386 ? -9.105 15.915 24.124 1.00 91.75 386 LEU A N 1
ATOM 3008 C CA . LEU A 1 386 ? -9.082 14.875 23.097 1.00 91.75 386 LEU A CA 1
ATOM 3009 C C . LEU A 1 386 ? -7.648 14.521 22.678 1.00 91.75 386 LEU A C 1
ATOM 3011 O O . LEU A 1 386 ? -7.325 13.337 22.577 1.00 91.75 386 LEU A O 1
ATOM 3015 N N . ALA A 1 387 ? -6.787 15.519 22.455 1.00 92.38 387 ALA A N 1
ATOM 3016 C CA . ALA A 1 387 ? -5.388 15.301 22.094 1.00 92.38 387 ALA A CA 1
ATOM 3017 C C . ALA A 1 387 ? -4.636 14.520 23.179 1.00 92.38 387 ALA A C 1
ATOM 3019 O O . ALA A 1 387 ? -3.916 13.571 22.858 1.00 92.38 387 ALA A O 1
ATOM 3020 N N . ASP A 1 388 ? -4.849 14.864 24.449 1.00 91.31 388 ASP A N 1
ATOM 3021 C CA . ASP A 1 388 ? -4.246 14.180 25.591 1.00 91.31 388 ASP A CA 1
ATOM 3022 C C . ASP A 1 388 ? -4.697 12.719 25.668 1.00 91.31 388 ASP A C 1
ATOM 3024 O O . ASP A 1 388 ? -3.862 11.823 25.789 1.00 91.31 388 ASP A O 1
ATOM 3028 N N . LEU A 1 389 ? -6.003 12.456 25.533 1.00 91.94 389 LEU A N 1
ATOM 3029 C CA . LEU A 1 389 ? -6.546 11.094 25.549 1.00 91.94 389 LEU A CA 1
ATOM 3030 C C . LEU A 1 389 ? -5.992 10.254 24.388 1.00 91.94 389 LEU A C 1
ATOM 3032 O O . LEU A 1 389 ? -5.540 9.127 24.597 1.00 91.94 389 LEU A O 1
ATOM 3036 N N . VAL A 1 390 ? -5.982 10.799 23.170 1.00 93.69 390 VAL A N 1
ATOM 3037 C CA . VAL A 1 390 ? -5.427 10.120 21.985 1.00 93.69 390 VAL A CA 1
ATOM 3038 C C . VAL A 1 390 ? -3.926 9.861 22.141 1.00 93.69 390 VAL A C 1
ATOM 3040 O O . VAL A 1 390 ? -3.431 8.827 21.693 1.00 93.69 390 VAL A O 1
ATOM 3043 N N . THR A 1 391 ? -3.199 10.768 22.793 1.00 93.25 391 THR A N 1
ATOM 3044 C CA . THR A 1 391 ? -1.752 10.636 22.986 1.00 93.25 391 THR A CA 1
ATOM 3045 C C . THR A 1 391 ? -1.404 9.622 24.072 1.00 93.25 391 THR A C 1
ATOM 3047 O O . THR A 1 391 ? -0.490 8.825 23.866 1.00 93.25 391 THR A O 1
ATOM 3050 N N . SER A 1 392 ? -2.118 9.628 25.204 1.00 90.25 392 SER A N 1
ATOM 3051 C CA . SER A 1 392 ? -1.790 8.791 26.366 1.00 90.25 392 SER A CA 1
ATOM 3052 C C . SER A 1 392 ? -2.330 7.362 26.287 1.00 90.25 392 SER A C 1
ATOM 3054 O O . SER A 1 392 ? -1.846 6.487 27.000 1.00 90.25 392 SER A O 1
ATOM 3056 N N . HIS A 1 393 ? -3.342 7.117 25.448 1.00 91.31 393 HIS A N 1
ATOM 3057 C CA . HIS A 1 393 ? -4.094 5.855 25.370 1.00 91.31 393 HIS A CA 1
ATOM 3058 C C . HIS A 1 393 ? -4.832 5.457 26.666 1.00 91.31 393 HIS A C 1
ATOM 3060 O O . HIS A 1 393 ? -5.445 4.387 26.718 1.00 91.31 393 HIS A O 1
ATOM 3066 N N . ASP A 1 394 ? -4.853 6.311 27.699 1.00 85.94 394 ASP A N 1
ATOM 3067 C CA . ASP A 1 394 ? -5.446 5.995 29.012 1.00 85.94 394 ASP A CA 1
ATOM 3068 C C . ASP A 1 394 ? -6.938 5.653 28.929 1.00 85.94 394 ASP A C 1
ATOM 3070 O O . ASP A 1 394 ? -7.457 4.880 29.740 1.00 85.94 394 ASP A O 1
ATOM 3074 N N . TRP A 1 395 ? -7.632 6.204 27.929 1.00 89.62 395 TRP A N 1
ATOM 3075 C CA . TRP A 1 395 ? -9.054 5.961 27.705 1.00 89.62 395 TRP A CA 1
ATOM 3076 C C . TRP A 1 395 ? -9.386 4.480 27.505 1.00 89.62 395 TRP A C 1
ATOM 3078 O O . TRP A 1 395 ? -10.493 4.065 27.828 1.00 89.62 395 TRP A O 1
ATOM 3088 N N . CYS A 1 396 ? -8.436 3.659 27.047 1.00 88.31 396 CYS A N 1
ATOM 3089 C CA . CYS A 1 396 ? -8.662 2.234 26.798 1.00 88.31 396 CYS A CA 1
ATOM 3090 C C . CYS A 1 396 ? -8.940 1.438 28.081 1.00 88.31 396 CYS A C 1
ATOM 3092 O O . CYS A 1 396 ? -9.608 0.400 28.034 1.00 88.31 396 CYS A O 1
ATOM 3094 N N . ARG A 1 397 ? -8.421 1.916 29.223 1.00 87.00 397 ARG A N 1
ATOM 3095 C CA . ARG A 1 397 ? -8.486 1.233 30.525 1.00 87.00 397 ARG A CA 1
ATOM 3096 C C . ARG A 1 397 ? -9.752 1.560 31.316 1.00 87.00 397 ARG A C 1
ATOM 3098 O O . ARG A 1 397 ? -10.136 0.779 32.179 1.00 87.00 397 ARG A O 1
ATOM 3105 N N . SER A 1 398 ? -10.397 2.693 31.037 1.00 89.94 398 SER A N 1
ATOM 3106 C CA . SER A 1 398 ? -11.584 3.154 31.764 1.00 89.94 398 SER A CA 1
ATOM 3107 C C . SER A 1 398 ? -12.845 2.950 30.935 1.00 89.94 398 SER A C 1
ATOM 3109 O O . SER A 1 398 ? -12.963 3.482 29.834 1.00 89.94 398 SER A O 1
ATOM 3111 N N . GLN A 1 399 ? -13.816 2.217 31.483 1.00 91.00 399 GLN A N 1
ATOM 3112 C CA . GLN A 1 399 ? -15.090 1.963 30.809 1.00 91.00 399 GLN A CA 1
ATOM 3113 C C . GLN A 1 399 ? -15.829 3.262 30.460 1.00 91.00 399 GLN A C 1
ATOM 3115 O O . GLN A 1 399 ? -16.252 3.434 29.320 1.00 91.00 399 GLN A O 1
ATOM 3120 N N . THR A 1 400 ? -15.886 4.208 31.396 1.00 90.75 400 THR A N 1
ATOM 3121 C CA . THR A 1 400 ? -16.515 5.520 31.190 1.00 90.75 400 THR A CA 1
ATOM 3122 C C . THR A 1 400 ? -15.844 6.301 30.061 1.00 90.75 400 THR A C 1
ATOM 3124 O O . THR A 1 400 ? -16.513 6.896 29.221 1.00 90.75 400 THR A O 1
ATOM 3127 N N . LEU A 1 401 ? -14.508 6.267 29.986 1.00 90.50 401 LEU A N 1
ATOM 3128 C CA . LEU A 1 401 ? -13.786 6.938 28.905 1.00 90.50 401 LEU A CA 1
ATOM 3129 C C . LEU A 1 401 ? -13.997 6.265 27.554 1.00 90.50 401 LEU A C 1
ATOM 3131 O O . LEU A 1 401 ? -14.080 6.960 26.546 1.00 90.50 401 LEU A O 1
ATOM 3135 N N . ARG A 1 402 ? -14.117 4.935 27.516 1.00 94.19 402 ARG A N 1
ATOM 3136 C CA . ARG A 1 402 ? -14.461 4.216 26.284 1.00 94.19 402 ARG A CA 1
ATOM 3137 C C . ARG A 1 402 ? -15.832 4.623 25.757 1.00 94.19 402 ARG A C 1
ATOM 3139 O O . ARG A 1 402 ? -15.976 4.778 24.551 1.00 94.19 402 ARG A O 1
ATOM 3146 N N . GLU A 1 403 ? -16.809 4.817 26.636 1.00 92.81 403 GLU A N 1
ATOM 3147 C CA . GLU A 1 403 ? -18.161 5.248 26.260 1.00 92.81 403 GLU A CA 1
ATOM 3148 C C . GLU A 1 403 ? -18.178 6.664 25.676 1.00 92.81 403 GLU A C 1
ATOM 3150 O O . GLU A 1 403 ? -18.872 6.898 24.691 1.00 92.81 403 GLU A O 1
ATOM 3155 N N . ILE A 1 404 ? -17.346 7.568 26.204 1.00 91.94 404 ILE A N 1
ATOM 3156 C CA . ILE A 1 404 ? -17.165 8.923 25.658 1.00 91.94 404 ILE A CA 1
ATOM 3157 C C . ILE A 1 404 ? -16.398 8.888 24.327 1.00 91.94 404 ILE A C 1
ATOM 3159 O O . ILE A 1 404 ? -16.800 9.515 23.350 1.00 91.94 404 ILE A O 1
ATOM 3163 N N . MET A 1 405 ? -15.288 8.149 24.270 1.00 94.50 405 MET A N 1
ATOM 3164 C CA . MET A 1 405 ? -14.382 8.145 23.117 1.00 94.50 405 MET A CA 1
ATOM 3165 C C . MET A 1 405 ? -14.941 7.386 21.916 1.00 94.50 405 MET A C 1
ATOM 3167 O O . MET A 1 405 ? -14.639 7.748 20.783 1.00 94.50 405 MET A O 1
ATOM 3171 N N . LYS A 1 406 ? -15.745 6.339 22.128 1.00 95.88 406 LYS A N 1
ATOM 3172 C CA . LYS A 1 406 ? -16.292 5.505 21.050 1.00 95.88 406 LYS A CA 1
ATOM 3173 C C . LYS A 1 406 ? -17.043 6.310 19.978 1.00 95.88 406 LYS A C 1
ATOM 3175 O O . LYS A 1 406 ? -16.646 6.194 18.819 1.00 95.88 406 LYS A O 1
ATOM 3180 N N . PRO A 1 407 ? -18.092 7.100 20.287 1.00 95.62 407 PRO A N 1
ATOM 3181 C CA . PRO A 1 407 ? -18.814 7.857 19.262 1.00 95.62 407 PRO A CA 1
ATOM 3182 C C . PRO A 1 407 ? -17.904 8.862 18.540 1.00 95.62 407 PRO A C 1
ATOM 3184 O O . PRO A 1 407 ? -17.924 8.914 17.312 1.00 95.62 407 PRO A O 1
ATOM 3187 N N . ILE A 1 408 ? -17.032 9.553 19.284 1.00 95.44 408 ILE A N 1
ATOM 3188 C CA . ILE A 1 408 ? -16.089 10.551 18.756 1.00 95.44 408 ILE A CA 1
ATOM 3189 C C . ILE A 1 408 ? -15.112 9.911 17.761 1.00 95.44 408 ILE A C 1
ATOM 3191 O O . ILE A 1 408 ? -14.948 10.377 16.635 1.00 95.44 408 ILE A O 1
ATOM 3195 N N . LEU A 1 409 ? -14.463 8.811 18.153 1.00 96.88 409 LEU A N 1
ATOM 3196 C CA . LEU A 1 409 ? -13.480 8.126 17.316 1.00 96.88 409 LEU A CA 1
ATOM 3197 C C . LEU A 1 409 ? -14.124 7.493 16.078 1.00 96.88 409 LEU A C 1
ATOM 3199 O O . LEU A 1 409 ? -13.529 7.541 15.003 1.00 96.88 409 LEU A O 1
ATOM 3203 N N . LEU A 1 410 ? -15.334 6.936 16.198 1.00 97.69 410 LEU A N 1
ATOM 3204 C CA . LEU A 1 410 ? -16.066 6.385 15.056 1.00 97.69 410 LEU A CA 1
ATOM 3205 C C . LEU A 1 410 ? -16.455 7.474 14.047 1.00 97.69 410 LEU A C 1
ATOM 3207 O O . LEU A 1 410 ? -16.224 7.291 12.851 1.00 97.69 410 LEU A O 1
ATOM 3211 N N . HIS A 1 411 ? -16.979 8.609 14.516 1.00 97.00 411 HIS A N 1
ATOM 3212 C CA . HIS A 1 411 ? -17.307 9.762 13.675 1.00 97.00 411 HIS A CA 1
ATOM 3213 C C . HIS A 1 411 ? -16.063 10.312 12.962 1.00 97.00 411 HIS A C 1
ATOM 3215 O O . HIS A 1 411 ? -16.034 10.399 11.731 1.00 97.00 411 HIS A O 1
ATOM 3221 N N . LEU A 1 412 ? -14.995 10.610 13.706 1.00 97.00 412 LEU A N 1
ATOM 3222 C CA . LEU A 1 412 ? -13.757 11.153 13.140 1.00 97.00 412 LEU A CA 1
ATOM 3223 C C . LEU A 1 412 ? -13.091 10.182 12.159 1.00 97.00 412 LEU A C 1
ATOM 3225 O O . LEU A 1 412 ? -12.553 10.605 11.136 1.00 97.00 412 LEU A O 1
ATOM 3229 N N . CYS A 1 413 ? -13.140 8.877 12.434 1.00 98.06 413 CYS A N 1
ATOM 3230 C CA . CYS A 1 413 ? -12.626 7.865 11.517 1.00 98.06 413 CYS A CA 1
ATOM 3231 C C . CYS A 1 413 ? -13.468 7.776 10.239 1.00 98.06 413 CYS A C 1
ATOM 3233 O O . CYS A 1 413 ? -12.906 7.711 9.145 1.00 98.06 413 CYS A O 1
ATOM 3235 N N . ALA A 1 414 ? -14.799 7.848 10.344 1.00 98.00 414 ALA A N 1
ATOM 3236 C CA . ALA A 1 414 ? -15.672 7.923 9.176 1.00 98.00 414 ALA A CA 1
ATOM 3237 C C . ALA A 1 414 ? -15.344 9.157 8.322 1.00 98.00 414 ALA A C 1
ATOM 3239 O O . ALA A 1 414 ? -15.209 9.040 7.101 1.00 98.00 414 ALA A O 1
ATOM 3240 N N . HIS A 1 415 ? -15.137 10.321 8.951 1.00 96.75 415 HIS A N 1
ATOM 3241 C CA . HIS A 1 415 ? -14.723 11.548 8.264 1.00 96.75 415 HIS A CA 1
ATOM 3242 C C . HIS A 1 415 ? -13.373 11.369 7.559 1.00 96.75 415 HIS A C 1
ATOM 3244 O O . HIS A 1 415 ? -13.263 11.624 6.360 1.00 96.75 415 HIS A O 1
ATOM 3250 N N . TYR A 1 416 ? -12.371 10.837 8.257 1.00 97.50 416 TYR A N 1
ATOM 3251 C CA . TYR A 1 416 ? -11.045 10.569 7.697 1.00 97.50 416 TYR A CA 1
ATOM 3252 C C . TYR A 1 416 ? -11.076 9.621 6.487 1.00 97.50 416 TYR A C 1
ATOM 3254 O O . TYR A 1 416 ? -10.395 9.846 5.488 1.00 97.50 416 TYR A O 1
ATOM 3262 N N . LEU A 1 417 ? -11.876 8.557 6.544 1.00 97.94 417 LEU A N 1
ATOM 3263 C CA . LEU A 1 417 ? -11.951 7.567 5.468 1.00 97.94 417 LEU A CA 1
ATOM 3264 C C . LEU A 1 417 ? -12.775 8.057 4.273 1.00 97.94 417 LEU A C 1
ATOM 3266 O O . LEU A 1 417 ? -12.448 7.757 3.121 1.00 97.94 417 LEU A O 1
ATOM 3270 N N . TYR A 1 418 ? -13.851 8.801 4.536 1.00 97.12 418 TYR A N 1
ATOM 3271 C CA . TYR A 1 418 ? -14.832 9.161 3.519 1.00 97.12 418 TYR A CA 1
ATOM 3272 C C . TYR A 1 418 ? -14.626 10.562 2.933 1.00 97.12 418 TYR A C 1
ATOM 3274 O O . TYR A 1 418 ? -14.793 10.742 1.724 1.00 97.12 418 TYR A O 1
ATOM 3282 N N . LYS A 1 419 ? -14.264 11.558 3.748 1.00 95.62 419 LYS A N 1
ATOM 3283 C CA . LYS A 1 419 ? -14.172 12.972 3.344 1.00 95.62 419 LYS A CA 1
ATOM 3284 C C . LYS A 1 419 ? -12.752 13.399 2.996 1.00 95.62 419 LYS A C 1
ATOM 3286 O O . LYS A 1 419 ? -12.584 14.074 1.986 1.00 95.62 419 LYS A O 1
ATOM 3291 N N . GLU A 1 420 ? -11.745 12.974 3.754 1.00 96.06 420 GLU A N 1
ATOM 3292 C CA . GLU A 1 420 ? -10.358 13.392 3.515 1.00 96.06 420 GLU A CA 1
ATOM 3293 C C . GLU A 1 420 ? -9.782 12.773 2.232 1.00 96.06 420 GLU A C 1
ATOM 3295 O O . GLU A 1 420 ? -9.881 11.561 1.992 1.00 96.06 420 GLU A O 1
ATOM 3300 N N . LYS A 1 421 ? -9.165 13.615 1.389 1.00 95.75 421 LYS A N 1
ATOM 3301 C CA . LYS A 1 421 ? -8.659 13.220 0.065 1.00 95.75 421 LYS A CA 1
ATOM 3302 C C . LYS A 1 421 ? -7.204 13.594 -0.168 1.00 95.75 421 LYS A C 1
ATOM 3304 O O . LYS A 1 421 ? -6.713 14.619 0.290 1.00 95.75 421 LYS A O 1
ATOM 3309 N N . ARG A 1 422 ? -6.545 12.807 -1.017 1.00 92.81 422 ARG A N 1
ATOM 3310 C CA . ARG A 1 422 ? -5.275 13.138 -1.664 1.00 92.81 422 ARG A CA 1
ATOM 3311 C C . ARG A 1 422 ? -5.431 12.963 -3.168 1.00 92.81 422 ARG A C 1
ATOM 3313 O O . ARG A 1 422 ? -5.652 11.852 -3.636 1.00 92.81 422 ARG A O 1
ATOM 3320 N N . ARG A 1 423 ? -5.288 14.055 -3.931 1.00 91.06 423 ARG A N 1
ATOM 3321 C CA . ARG A 1 423 ? -5.521 14.061 -5.392 1.00 91.06 423 ARG A CA 1
ATOM 3322 C C . ARG A 1 423 ? -6.898 13.471 -5.753 1.00 91.06 423 ARG A C 1
ATOM 3324 O O . ARG A 1 423 ? -6.996 12.642 -6.646 1.00 91.06 423 ARG A O 1
ATOM 3331 N N . ASN A 1 424 ? -7.932 13.866 -5.009 1.00 93.38 424 ASN A N 1
ATOM 3332 C CA . ASN A 1 424 ? -9.324 13.396 -5.120 1.00 93.38 424 ASN A CA 1
ATOM 3333 C C . ASN A 1 424 ? -9.592 11.923 -4.744 1.00 93.38 424 ASN A C 1
ATOM 3335 O O . ASN A 1 424 ? -10.749 11.526 -4.685 1.00 93.38 424 ASN A O 1
ATOM 3339 N N . PHE A 1 425 ? -8.575 11.130 -4.402 1.00 95.12 425 PHE A N 1
ATOM 3340 C CA . PHE A 1 425 ? -8.737 9.766 -3.881 1.00 95.12 425 PHE A CA 1
ATOM 3341 C C . PHE A 1 425 ? -8.705 9.740 -2.351 1.00 95.12 425 PHE A C 1
ATOM 3343 O O . PHE A 1 425 ? -8.259 10.706 -1.736 1.00 95.12 425 PHE A O 1
ATOM 3350 N N . ALA A 1 426 ? -9.179 8.660 -1.721 1.00 96.44 426 ALA A N 1
ATOM 3351 C CA . ALA A 1 426 ? -9.143 8.502 -0.265 1.00 96.44 426 ALA A CA 1
ATOM 3352 C C . ALA A 1 426 ? -7.727 8.747 0.287 1.00 96.44 426 ALA A C 1
ATOM 3354 O O . ALA A 1 426 ? -6.747 8.214 -0.238 1.00 96.44 426 ALA A O 1
ATOM 3355 N N . LEU A 1 427 ? -7.621 9.566 1.339 1.00 96.44 427 LEU A N 1
ATOM 3356 C CA . LEU A 1 427 ? -6.333 9.914 1.941 1.00 96.44 427 LEU A CA 1
ATOM 3357 C C . LEU A 1 427 ? -5.624 8.680 2.520 1.00 96.44 427 LEU A C 1
ATOM 3359 O O . LEU A 1 427 ? -4.411 8.523 2.354 1.00 96.44 427 LEU A O 1
ATOM 3363 N N . ASN A 1 428 ? -6.383 7.801 3.178 1.00 96.38 428 ASN A N 1
ATOM 3364 C CA . ASN A 1 428 ? -5.852 6.577 3.759 1.00 96.38 428 ASN A CA 1
ATOM 3365 C C . ASN A 1 428 ? -5.439 5.573 2.659 1.00 96.38 428 ASN A C 1
ATOM 3367 O O . ASN A 1 428 ? -6.262 5.219 1.809 1.00 96.38 428 ASN A O 1
ATOM 3371 N N . PRO A 1 429 ? -4.196 5.056 2.673 1.00 92.50 429 PRO A N 1
ATOM 3372 C CA . PRO A 1 429 ? -3.702 4.177 1.613 1.00 92.50 429 PRO A CA 1
ATOM 3373 C C . PRO A 1 429 ? -4.409 2.815 1.570 1.00 92.50 429 PRO A C 1
ATOM 3375 O O . PRO A 1 429 ? -4.581 2.257 0.487 1.00 92.50 429 PRO A O 1
ATOM 3378 N N . VAL A 1 430 ? -4.838 2.290 2.722 1.00 93.81 430 VAL A N 1
ATOM 3379 C CA . VAL A 1 430 ? -5.546 1.005 2.817 1.00 93.81 430 VAL A CA 1
ATOM 3380 C C . VAL A 1 430 ? -6.978 1.151 2.301 1.00 93.81 430 VAL A C 1
ATOM 3382 O O . VAL A 1 430 ? -7.424 0.333 1.498 1.00 93.81 430 VAL A O 1
ATOM 3385 N N . ALA A 1 431 ? -7.661 2.244 2.655 1.00 96.25 431 ALA A N 1
ATOM 3386 C CA . ALA A 1 431 ? -8.948 2.609 2.070 1.00 96.25 431 ALA A CA 1
ATOM 3387 C C . ALA A 1 431 ? -8.847 2.742 0.549 1.00 96.25 431 ALA A C 1
ATOM 3389 O O . ALA A 1 431 ? -9.610 2.115 -0.180 1.00 96.25 431 ALA A O 1
ATOM 3390 N N . ASN A 1 432 ? -7.854 3.494 0.063 1.00 94.31 432 ASN A N 1
ATOM 3391 C CA . ASN A 1 432 ? -7.625 3.677 -1.366 1.00 94.31 432 ASN A CA 1
ATOM 3392 C C . ASN A 1 432 ? -7.406 2.341 -2.094 1.00 94.31 432 ASN A C 1
ATOM 3394 O O . ASN A 1 432 ? -7.945 2.139 -3.180 1.00 94.31 432 ASN A O 1
ATOM 3398 N N . PHE A 1 433 ? -6.668 1.411 -1.480 1.00 92.00 433 PHE A N 1
ATOM 3399 C CA . PHE A 1 433 ? -6.492 0.061 -2.006 1.00 92.00 433 PHE A CA 1
ATOM 3400 C C . PHE A 1 433 ? -7.827 -0.689 -2.101 1.00 92.00 433 PHE A C 1
ATOM 3402 O O . PHE A 1 433 ? -8.191 -1.146 -3.180 1.00 92.00 433 PHE A O 1
ATOM 3409 N N . HIS A 1 434 ? -8.586 -0.821 -1.013 1.00 94.88 434 HIS A N 1
ATOM 3410 C CA . HIS A 1 434 ? -9.825 -1.608 -1.019 1.00 94.88 434 HIS A CA 1
ATOM 3411 C C . HIS A 1 434 ? -10.914 -1.008 -1.921 1.00 94.88 434 HIS A C 1
ATOM 3413 O O . HIS A 1 434 ? -11.551 -1.738 -2.682 1.00 94.88 434 HIS A O 1
ATOM 3419 N N . LEU A 1 435 ? -11.080 0.316 -1.900 1.00 95.44 435 LEU A N 1
ATOM 3420 C CA . LEU A 1 435 ? -12.030 1.035 -2.754 1.00 95.44 435 LEU A CA 1
ATOM 3421 C C . LEU A 1 435 ? -11.640 0.941 -4.235 1.00 95.44 435 LEU A C 1
ATOM 3423 O O . LEU A 1 435 ? -12.487 0.659 -5.081 1.00 95.44 435 LEU A O 1
ATOM 3427 N N . GLY A 1 436 ? -10.343 1.055 -4.546 1.00 92.31 436 GLY A N 1
ATOM 3428 C CA . GLY A 1 436 ? -9.807 0.802 -5.886 1.00 92.31 436 GLY A CA 1
ATOM 3429 C C . GLY A 1 436 ? -10.049 -0.628 -6.375 1.00 92.31 436 GLY A C 1
ATOM 3430 O O . GLY A 1 436 ? -10.153 -0.856 -7.577 1.00 92.31 436 GLY A O 1
ATOM 3431 N N . ASN A 1 437 ? -10.219 -1.578 -5.452 1.00 91.38 437 ASN A N 1
ATOM 3432 C CA . ASN A 1 437 ? -10.589 -2.965 -5.731 1.00 91.38 437 ASN A CA 1
ATOM 3433 C C . ASN A 1 437 ? -12.107 -3.221 -5.729 1.00 91.38 437 ASN A C 1
ATOM 3435 O O . ASN A 1 437 ? -12.522 -4.378 -5.819 1.00 91.38 437 ASN A O 1
ATOM 3439 N N . GLY A 1 438 ? -12.934 -2.176 -5.636 1.00 93.62 438 GLY A N 1
ATOM 3440 C CA . GLY A 1 438 ? -14.393 -2.272 -5.703 1.00 93.62 438 GLY A CA 1
ATOM 3441 C C . GLY A 1 438 ? -15.083 -2.672 -4.398 1.00 93.62 438 GLY A C 1
ATOM 3442 O O . GLY A 1 438 ? -16.276 -2.988 -4.413 1.00 93.62 438 GLY A O 1
ATOM 3443 N N . ALA A 1 439 ? -14.368 -2.668 -3.271 1.00 96.25 439 ALA A N 1
ATOM 3444 C CA . ALA A 1 439 ? -14.984 -2.894 -1.969 1.00 96.25 439 ALA A CA 1
ATOM 3445 C C . ALA A 1 439 ? -15.873 -1.713 -1.549 1.00 96.25 439 ALA A C 1
ATOM 3447 O O . ALA A 1 439 ? -15.686 -0.579 -1.987 1.00 96.25 439 ALA A O 1
ATOM 3448 N N . GLU A 1 440 ? -16.824 -1.984 -0.664 1.00 98.00 440 GLU A N 1
ATOM 3449 C CA . GLU A 1 440 ? -17.594 -0.978 0.063 1.00 98.00 440 GLU A CA 1
ATOM 3450 C C . GLU A 1 440 ? -16.957 -0.735 1.438 1.00 98.00 440 GLU A C 1
ATOM 3452 O O . GLU A 1 440 ? -16.610 -1.690 2.136 1.00 98.00 440 GLU A O 1
ATOM 3457 N N . LEU A 1 441 ? -16.829 0.531 1.847 1.00 98.38 441 LEU A N 1
ATOM 3458 C CA . LEU A 1 441 ? -16.521 0.906 3.227 1.00 98.38 441 LEU A CA 1
ATOM 3459 C C . LEU A 1 441 ? -17.712 0.518 4.117 1.00 98.38 441 LEU A C 1
ATOM 3461 O O . LEU A 1 441 ? -18.703 1.243 4.192 1.00 98.38 441 LEU A O 1
ATOM 3465 N N . TRP A 1 442 ? -17.639 -0.661 4.735 1.00 98.38 442 TRP A N 1
ATOM 3466 C CA . TRP A 1 442 ? -18.830 -1.340 5.241 1.00 98.38 442 TRP A CA 1
ATOM 3467 C C . TRP A 1 442 ? -19.058 -1.144 6.740 1.00 98.38 442 TRP A C 1
ATOM 3469 O O . TRP A 1 442 ? -20.181 -0.861 7.149 1.00 98.38 442 TRP A O 1
ATOM 3479 N N . ARG A 1 443 ? -18.020 -1.269 7.573 1.00 98.06 443 ARG A N 1
ATOM 3480 C CA . ARG A 1 443 ? -18.149 -1.116 9.034 1.00 98.06 443 ARG A CA 1
ATOM 3481 C C . ARG A 1 443 ? -16.847 -0.627 9.657 1.00 98.06 443 ARG A C 1
ATOM 3483 O O . ARG A 1 443 ? -15.781 -1.117 9.295 1.00 98.06 443 ARG A O 1
ATOM 3490 N N . ILE A 1 444 ? -16.939 0.306 10.604 1.00 98.31 444 ILE A N 1
ATOM 3491 C CA . ILE A 1 444 ? -15.815 0.741 11.446 1.00 98.31 444 ILE A CA 1
ATOM 3492 C C . ILE A 1 444 ? -15.954 0.039 12.797 1.00 98.31 444 ILE A C 1
ATOM 3494 O O . ILE A 1 444 ? -17.000 0.121 13.439 1.00 98.31 444 ILE A O 1
ATOM 3498 N N . ASN A 1 445 ? -14.911 -0.671 13.211 1.00 97.62 445 ASN A N 1
ATOM 3499 C CA . ASN A 1 445 ? -14.903 -1.505 14.403 1.00 97.62 445 ASN A CA 1
ATOM 3500 C C . ASN A 1 445 ? -14.072 -0.837 15.502 1.00 97.62 445 ASN A C 1
ATOM 3502 O O . ASN A 1 445 ? -12.877 -0.592 15.329 1.00 97.62 445 ASN A O 1
ATOM 3506 N N . PHE A 1 446 ? -14.711 -0.561 16.638 1.00 96.56 446 PHE A N 1
ATOM 3507 C CA . PHE A 1 446 ? -14.067 -0.012 17.829 1.00 96.56 446 PHE A CA 1
ATOM 3508 C C . PHE A 1 446 ? -13.440 -1.121 18.678 1.00 96.56 446 PHE A C 1
ATOM 3510 O O . PHE A 1 446 ? -14.084 -2.146 18.893 1.00 96.56 446 PHE A O 1
ATOM 3517 N N . LEU A 1 447 ? -12.219 -0.902 19.182 1.00 94.12 447 LEU A N 1
ATOM 3518 C CA . LEU A 1 447 ? -11.431 -1.894 19.934 1.00 94.12 447 LEU A CA 1
ATOM 3519 C C . LEU A 1 447 ? -11.209 -3.209 19.172 1.00 94.12 447 LEU A C 1
ATOM 3521 O O . LEU A 1 447 ? -11.212 -4.293 19.752 1.00 94.12 447 LEU A O 1
ATOM 3525 N N . ALA A 1 448 ? -11.009 -3.104 17.861 1.00 93.94 448 ALA A N 1
ATOM 3526 C CA . ALA A 1 448 ? -10.777 -4.257 17.001 1.00 93.94 448 ALA A CA 1
ATOM 3527 C C . ALA A 1 448 ? -9.322 -4.752 17.038 1.00 93.94 448 ALA A C 1
ATOM 3529 O O . ALA A 1 448 ? -9.092 -5.949 16.874 1.00 93.94 448 ALA A O 1
ATOM 3530 N N . ASP A 1 449 ? -8.369 -3.846 17.286 1.00 92.75 449 ASP A N 1
ATOM 3531 C CA . ASP A 1 449 ? -6.949 -4.149 17.499 1.00 92.75 449 ASP A CA 1
ATOM 3532 C C . ASP A 1 449 ? -6.431 -3.403 18.736 1.00 92.75 449 ASP A C 1
ATOM 3534 O O . ASP A 1 449 ? -6.152 -2.203 18.702 1.00 92.75 449 ASP A O 1
ATOM 3538 N N . THR A 1 450 ? -6.334 -4.112 19.858 1.00 91.12 450 THR A N 1
ATOM 3539 C CA . THR A 1 450 ? -5.859 -3.580 21.145 1.00 91.12 450 THR A CA 1
ATOM 3540 C C . THR A 1 450 ? -4.347 -3.699 21.324 1.00 91.12 450 THR A C 1
ATOM 3542 O O . THR A 1 450 ? -3.831 -3.377 22.396 1.00 91.12 450 THR A O 1
ATOM 3545 N N . SER A 1 451 ? -3.617 -4.148 20.298 1.00 89.81 451 SER A N 1
ATOM 3546 C CA . SER A 1 451 ? -2.159 -4.138 20.326 1.00 89.81 451 SER A CA 1
ATOM 3547 C C . SER A 1 451 ? -1.623 -2.705 20.396 1.00 89.81 451 SER A C 1
ATOM 3549 O O . SER A 1 451 ? -2.290 -1.742 20.008 1.00 89.81 451 SER A O 1
ATOM 3551 N N . GLN A 1 452 ? -0.376 -2.560 20.846 1.00 90.50 452 GLN A N 1
ATOM 3552 C CA . GLN A 1 452 ? 0.301 -1.262 20.858 1.00 90.50 452 GLN A CA 1
ATOM 3553 C C . GLN A 1 452 ? 0.330 -0.631 19.454 1.00 90.50 452 GLN A C 1
ATOM 3555 O O . GLN A 1 452 ? 0.065 0.556 19.301 1.00 90.50 452 GLN A O 1
ATOM 3560 N N . GLN A 1 453 ? 0.543 -1.447 18.417 1.00 89.44 453 GLN A N 1
ATOM 3561 C CA . GLN A 1 453 ? 0.507 -0.998 17.027 1.00 89.44 453 GLN A CA 1
ATOM 3562 C C . GLN A 1 453 ? -0.887 -0.497 16.614 1.00 89.44 453 GLN A C 1
ATOM 3564 O O . GLN A 1 453 ? -0.985 0.546 15.968 1.00 89.44 453 GLN A O 1
ATOM 3569 N N . GLY A 1 454 ? -1.961 -1.198 16.990 1.00 91.56 454 GLY A N 1
ATOM 3570 C CA . GLY A 1 454 ? -3.338 -0.777 16.709 1.00 91.56 454 GLY A CA 1
ATOM 3571 C C . GLY A 1 454 ? -3.702 0.554 17.374 1.00 91.56 454 GLY A C 1
ATOM 3572 O O . GLY A 1 454 ? -4.348 1.411 16.760 1.00 91.56 454 GLY A O 1
ATOM 3573 N N . LEU A 1 455 ? -3.230 0.768 18.606 1.00 93.06 455 LEU A N 1
ATOM 3574 C CA . LEU A 1 455 ? -3.356 2.042 19.320 1.00 93.06 455 LEU A CA 1
ATOM 3575 C C . LEU A 1 455 ? -2.607 3.168 18.598 1.00 93.06 455 LEU A C 1
ATOM 3577 O O . LEU A 1 455 ? -3.215 4.186 18.261 1.00 93.06 455 LEU A O 1
ATOM 3581 N N . ASP A 1 456 ? -1.330 2.946 18.284 1.00 93.06 456 ASP A N 1
ATOM 3582 C CA . ASP A 1 456 ? -0.451 3.942 17.665 1.00 93.06 456 ASP A CA 1
ATOM 3583 C C . ASP A 1 456 ? -0.875 4.308 16.235 1.00 93.06 456 ASP A C 1
ATOM 3585 O O . ASP A 1 456 ? -0.717 5.449 15.805 1.00 93.06 456 ASP A O 1
ATOM 3589 N N . GLN A 1 457 ? -1.438 3.367 15.474 1.00 91.81 457 GLN A N 1
ATOM 3590 C CA . GLN A 1 457 ? -1.863 3.632 14.099 1.00 91.81 457 GLN A CA 1
ATOM 3591 C C . GLN A 1 457 ? -3.235 4.306 14.022 1.00 91.81 457 GLN A C 1
ATOM 3593 O O . GLN A 1 457 ? -3.429 5.226 13.217 1.00 91.81 457 GLN A O 1
ATOM 3598 N N . ALA A 1 458 ? -4.193 3.819 14.816 1.00 95.94 458 ALA A N 1
ATOM 3599 C CA . ALA A 1 458 ? -5.605 4.093 14.587 1.00 95.94 458 ALA A CA 1
ATOM 3600 C C . ALA A 1 458 ? -6.476 4.127 15.851 1.00 95.94 458 ALA A C 1
ATOM 3602 O O . ALA A 1 458 ? -7.692 3.999 15.733 1.00 95.94 458 ALA A O 1
ATOM 3603 N N . CYS A 1 459 ? -5.908 4.296 17.049 1.00 95.94 459 CYS A N 1
ATOM 3604 C CA . CYS A 1 459 ? -6.683 4.307 18.299 1.00 95.94 459 CYS A CA 1
ATOM 3605 C C . CYS A 1 459 ? -7.538 3.032 18.473 1.00 95.94 459 CYS A C 1
ATOM 3607 O O . CYS A 1 459 ? -8.707 3.102 18.853 1.00 95.94 459 CYS A O 1
ATOM 3609 N N . SER A 1 460 ? -6.973 1.867 18.136 1.00 95.12 460 SER A N 1
ATOM 3610 C CA . SER A 1 460 ? -7.648 0.560 18.157 1.00 95.12 460 SER A CA 1
ATOM 3611 C C . SER A 1 460 ? -8.857 0.414 17.227 1.00 95.12 460 SER A C 1
ATOM 3613 O O . SER A 1 460 ? -9.692 -0.478 17.420 1.00 95.12 460 SER A O 1
ATOM 3615 N N . LEU A 1 461 ? -8.955 1.258 16.200 1.00 97.31 461 LEU A N 1
ATOM 3616 C CA . LEU A 1 461 ? -9.939 1.110 15.136 1.00 97.31 461 LEU A CA 1
ATOM 3617 C C . LEU A 1 461 ? -9.427 0.187 14.027 1.00 97.31 461 LEU A C 1
ATOM 3619 O O . LEU A 1 461 ? -8.298 0.314 13.552 1.00 97.31 461 LEU A O 1
ATOM 3623 N N . MET A 1 462 ? -10.310 -0.681 13.544 1.00 97.31 462 MET A N 1
ATOM 3624 C CA . MET A 1 462 ? -10.146 -1.383 12.269 1.00 97.31 462 MET A CA 1
ATOM 3625 C C . MET A 1 462 ? -11.406 -1.227 11.430 1.00 97.31 462 MET A C 1
ATOM 3627 O O . MET A 1 462 ? -12.454 -0.813 11.920 1.00 97.31 462 MET A O 1
ATOM 3631 N N . VAL A 1 463 ? -11.318 -1.567 10.150 1.00 98.19 463 VAL A N 1
ATOM 3632 C CA . VAL A 1 463 ? -12.404 -1.357 9.196 1.00 98.19 463 VAL A CA 1
ATOM 3633 C C . VAL A 1 463 ? -12.652 -2.623 8.401 1.00 98.19 463 VAL A C 1
ATOM 3635 O O . VAL A 1 463 ? -11.723 -3.230 7.870 1.00 98.19 463 VAL A O 1
ATOM 3638 N N . ASN A 1 464 ? -13.920 -2.996 8.273 1.00 98.50 464 ASN A N 1
ATOM 3639 C CA . ASN A 1 464 ? -14.334 -3.988 7.300 1.00 98.50 464 ASN A CA 1
ATOM 3640 C C . ASN A 1 464 ? -14.597 -3.311 5.949 1.00 98.50 464 ASN A C 1
ATOM 3642 O O . ASN A 1 464 ? -15.496 -2.471 5.833 1.00 98.50 464 ASN A O 1
ATOM 3646 N N . TYR A 1 465 ? -13.842 -3.707 4.921 1.00 98.00 465 TYR A N 1
ATOM 3647 C CA . TYR A 1 465 ? -14.168 -3.404 3.529 1.00 98.00 465 TYR A CA 1
ATOM 3648 C C . TYR A 1 465 ? -14.823 -4.629 2.897 1.00 98.00 465 TYR A C 1
ATOM 3650 O O . TYR A 1 465 ? -14.163 -5.654 2.707 1.00 98.00 465 TYR A O 1
ATOM 3658 N N . ARG A 1 466 ? -16.119 -4.539 2.587 1.00 97.62 466 ARG A N 1
ATOM 3659 C CA . ARG A 1 466 ? -16.904 -5.677 2.090 1.00 97.62 466 ARG A CA 1
ATOM 3660 C C . ARG A 1 466 ? -16.874 -5.739 0.567 1.00 97.62 466 ARG A C 1
ATOM 3662 O O . ARG A 1 466 ? -17.145 -4.751 -0.114 1.00 97.62 466 ARG A O 1
ATOM 3669 N N . TYR A 1 467 ? -16.571 -6.911 0.025 1.00 96.12 467 TYR A N 1
ATOM 3670 C CA . TYR A 1 467 ? -16.550 -7.185 -1.407 1.00 96.12 467 TYR A CA 1
ATOM 3671 C C . TYR A 1 467 ? -17.853 -7.857 -1.835 1.00 96.12 467 TYR A C 1
ATOM 3673 O O . TYR A 1 467 ? -18.008 -9.071 -1.746 1.00 96.12 467 TYR A O 1
ATOM 3681 N N . PHE A 1 468 ? -18.790 -7.064 -2.348 1.00 95.31 468 PHE A N 1
ATOM 3682 C CA . PHE A 1 468 ? -19.982 -7.593 -3.007 1.00 95.31 468 PHE A CA 1
ATOM 3683 C C . PHE A 1 468 ? -19.636 -7.997 -4.440 1.00 95.31 468 PHE A C 1
ATOM 3685 O O . PHE A 1 468 ? -19.435 -7.125 -5.287 1.00 95.31 468 PHE A O 1
ATOM 3692 N N . LEU A 1 469 ? -19.579 -9.302 -4.728 1.00 92.00 469 LEU A N 1
ATOM 3693 C CA . LEU A 1 469 ? -19.127 -9.814 -6.031 1.00 92.00 469 LEU A CA 1
ATOM 3694 C C . LEU A 1 469 ? -19.917 -9.225 -7.209 1.00 92.00 469 LEU A C 1
ATOM 3696 O O . LEU A 1 469 ? -19.320 -8.845 -8.210 1.00 92.00 469 LEU A O 1
ATOM 3700 N N . GLN A 1 470 ? -21.231 -9.052 -7.048 1.00 92.81 470 GLN A N 1
ATOM 3701 C CA . GLN A 1 470 ? -22.126 -8.505 -8.076 1.00 92.81 470 GLN A CA 1
ATOM 3702 C C . GLN A 1 470 ? -21.908 -7.011 -8.367 1.00 92.81 470 GLN A C 1
ATOM 3704 O O . GLN A 1 470 ? -22.207 -6.550 -9.463 1.00 92.81 470 GLN A O 1
ATOM 3709 N N . ARG A 1 471 ? -21.408 -6.235 -7.395 1.00 93.38 471 ARG A N 1
ATOM 3710 C CA . ARG A 1 471 ? -21.254 -4.772 -7.518 1.00 93.38 471 ARG A CA 1
ATOM 3711 C C . ARG A 1 471 ? -19.799 -4.313 -7.587 1.00 93.38 471 ARG A C 1
ATOM 3713 O O . ARG A 1 471 ? -19.547 -3.117 -7.731 1.00 93.38 471 ARG A O 1
ATOM 3720 N N . LYS A 1 472 ? -18.843 -5.236 -7.458 1.00 90.25 472 LYS A N 1
ATOM 3721 C CA . LYS A 1 472 ? -17.408 -4.943 -7.373 1.00 90.25 472 LYS A CA 1
ATOM 3722 C C . LYS A 1 472 ? -16.926 -4.087 -8.546 1.00 90.25 472 LYS A C 1
ATOM 3724 O O . LYS A 1 472 ? -16.277 -3.067 -8.324 1.00 90.25 472 LYS A O 1
ATOM 3729 N N . ASP A 1 473 ? -17.254 -4.479 -9.775 1.00 91.44 473 ASP A N 1
ATOM 3730 C CA . ASP A 1 473 ? -16.773 -3.785 -10.974 1.00 91.44 473 ASP A CA 1
ATOM 3731 C C . ASP A 1 473 ? -17.381 -2.378 -11.091 1.00 91.44 473 ASP A C 1
ATOM 3733 O O . ASP A 1 473 ? -16.660 -1.411 -11.341 1.00 91.44 473 ASP A O 1
ATOM 3737 N N . THR A 1 474 ? -18.676 -2.227 -10.788 1.00 95.00 474 THR A N 1
ATOM 3738 C CA . THR A 1 474 ? -19.355 -0.922 -10.735 1.00 95.00 474 THR A CA 1
ATOM 3739 C C . THR A 1 474 ? -18.754 -0.006 -9.668 1.00 95.00 474 THR A C 1
ATOM 3741 O O . THR A 1 474 ? -18.479 1.163 -9.937 1.00 95.00 474 THR A O 1
ATOM 3744 N N . ASN A 1 475 ? -18.505 -0.527 -8.464 1.00 95.25 475 ASN A N 1
ATOM 3745 C CA . ASN A 1 475 ? -17.865 0.220 -7.381 1.00 95.25 475 ASN A CA 1
ATOM 3746 C C . ASN A 1 475 ? -16.454 0.680 -7.773 1.00 95.25 475 ASN A C 1
ATOM 3748 O O . ASN A 1 475 ? -16.106 1.841 -7.570 1.00 95.25 475 ASN A O 1
ATOM 3752 N N . CYS A 1 476 ? -15.661 -0.215 -8.370 1.00 91.88 476 CYS A N 1
ATOM 3753 C CA . CYS A 1 476 ? -14.316 0.086 -8.854 1.00 91.88 476 CYS A CA 1
ATOM 3754 C C . CYS A 1 476 ? -14.350 1.207 -9.902 1.00 91.88 476 CYS A C 1
ATOM 3756 O O . CYS A 1 476 ? -13.620 2.192 -9.783 1.00 91.88 476 CYS A O 1
ATOM 3758 N N . GLN A 1 477 ? -15.247 1.104 -10.885 1.00 93.69 477 GLN A N 1
ATOM 3759 C CA . GLN A 1 477 ? -15.413 2.120 -11.919 1.00 93.69 477 GLN A CA 1
ATOM 3760 C C . GLN A 1 477 ? -15.822 3.477 -11.332 1.00 93.69 477 GLN A C 1
ATOM 3762 O O . GLN A 1 477 ? -15.229 4.499 -11.681 1.00 93.69 477 GLN A O 1
ATOM 3767 N N . ASN A 1 478 ? -16.794 3.499 -10.417 1.00 95.88 478 ASN A N 1
ATOM 3768 C CA . ASN A 1 478 ? -17.246 4.725 -9.757 1.00 95.88 478 ASN A CA 1
ATOM 3769 C C . ASN A 1 478 ? -16.120 5.386 -8.948 1.00 95.88 478 ASN A C 1
ATOM 3771 O O . ASN A 1 478 ? -15.957 6.605 -9.006 1.00 95.88 478 ASN A O 1
ATOM 3775 N N . TYR A 1 479 ? -15.303 4.601 -8.245 1.00 95.81 479 TYR A N 1
ATOM 3776 C CA . TYR A 1 479 ? -14.172 5.133 -7.490 1.00 95.81 479 TYR A CA 1
ATOM 3777 C C . TYR A 1 479 ? -13.077 5.698 -8.407 1.00 95.81 479 TYR A C 1
ATOM 3779 O O . TYR A 1 479 ? -12.600 6.807 -8.186 1.00 95.81 479 TYR A O 1
ATOM 3787 N N . GLN A 1 480 ? -12.716 4.981 -9.473 1.00 91.69 480 GLN A N 1
ATOM 3788 C CA . GLN A 1 480 ? -11.637 5.388 -10.380 1.00 91.69 480 GLN A CA 1
ATOM 3789 C C . GLN A 1 480 ? -12.025 6.575 -11.276 1.00 91.69 480 GLN A C 1
ATOM 3791 O O . GLN A 1 480 ? -11.252 7.517 -11.437 1.00 91.69 480 GLN A O 1
ATOM 3796 N N . GLN A 1 481 ? -13.229 6.550 -11.854 1.00 94.50 481 GLN A N 1
ATOM 3797 C CA . GLN A 1 481 ? -13.661 7.542 -12.847 1.00 94.50 481 GLN A CA 1
ATOM 3798 C C . GLN A 1 481 ? -14.382 8.737 -12.223 1.00 94.50 481 GLN A C 1
ATOM 3800 O O . GLN A 1 481 ? -14.251 9.853 -12.718 1.00 94.50 481 GLN A O 1
ATOM 3805 N N . ARG A 1 482 ? -15.156 8.513 -11.154 1.00 95.88 482 ARG A N 1
ATOM 3806 C CA . ARG A 1 482 ? -16.017 9.539 -10.536 1.00 95.88 482 ARG A CA 1
ATOM 3807 C C . ARG A 1 482 ? -15.557 9.954 -9.139 1.00 95.88 482 ARG A C 1
ATOM 3809 O O . ARG A 1 482 ? -16.217 10.781 -8.521 1.00 95.88 482 ARG A O 1
ATOM 3816 N N . GLN A 1 483 ? -14.477 9.358 -8.621 1.00 95.69 483 GLN A N 1
ATOM 3817 C CA . GLN A 1 483 ? -13.985 9.558 -7.251 1.00 95.69 483 GLN A CA 1
ATOM 3818 C C . GLN A 1 483 ? -15.063 9.346 -6.167 1.00 95.69 483 GLN A C 1
ATOM 3820 O O . GLN A 1 483 ? -15.003 9.922 -5.079 1.00 95.69 483 GLN A O 1
ATOM 3825 N N . GLN A 1 484 ? -16.058 8.498 -6.457 1.00 96.38 484 GLN A N 1
ATOM 3826 C CA . GLN A 1 484 ? -17.164 8.189 -5.551 1.00 96.38 484 GLN A CA 1
ATOM 3827 C C . GLN A 1 484 ? -16.821 6.988 -4.665 1.00 96.38 484 GLN A C 1
ATOM 3829 O O . GLN A 1 484 ? -16.438 5.929 -5.159 1.00 96.38 484 GLN A O 1
ATOM 3834 N N . ILE A 1 485 ? -16.983 7.145 -3.350 1.00 97.38 485 ILE A N 1
ATOM 3835 C CA . ILE A 1 485 ? -16.776 6.071 -2.372 1.00 97.38 485 ILE A CA 1
ATOM 3836 C C . ILE A 1 485 ? -18.096 5.342 -2.129 1.00 97.38 485 ILE A C 1
ATOM 3838 O O . ILE A 1 485 ? -19.066 5.951 -1.685 1.00 97.38 485 ILE A O 1
ATOM 3842 N N . ALA A 1 486 ? -18.113 4.029 -2.362 1.00 97.69 486 ALA A N 1
ATOM 3843 C CA . ALA A 1 486 ? -19.184 3.167 -1.880 1.00 97.69 486 ALA A CA 1
ATOM 3844 C C . AL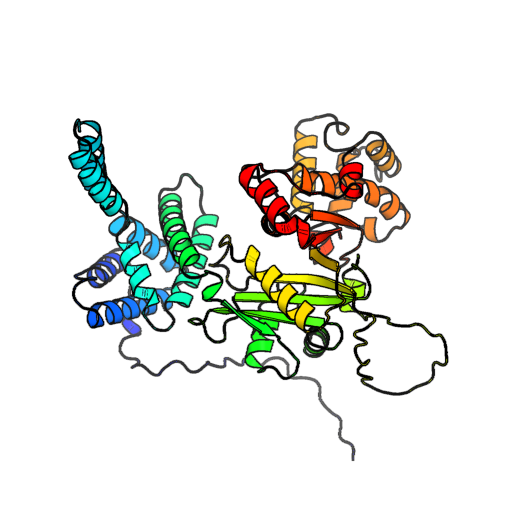A A 1 486 ? -19.021 2.961 -0.366 1.00 97.69 486 ALA A C 1
ATOM 3846 O O . ALA A 1 486 ? -17.986 2.458 0.078 1.00 97.69 486 ALA A O 1
ATOM 3847 N N . ALA A 1 487 ? -20.028 3.337 0.418 1.00 97.94 487 ALA A N 1
ATOM 3848 C CA . ALA A 1 487 ? -20.054 3.160 1.867 1.00 97.94 487 ALA A CA 1
ATOM 3849 C C . ALA A 1 487 ? -21.430 2.669 2.327 1.00 97.94 487 ALA A C 1
ATOM 3851 O O . ALA A 1 487 ? -22.441 2.977 1.692 1.00 97.94 487 ALA A O 1
ATOM 3852 N N . SER A 1 488 ? -21.459 1.925 3.430 1.00 97.81 488 SER A N 1
ATOM 3853 C CA . SER A 1 488 ? -22.705 1.448 4.025 1.00 97.81 488 SER A CA 1
ATOM 3854 C C . SER A 1 488 ? -23.477 2.583 4.691 1.00 97.81 488 SER A C 1
ATOM 3856 O O . SER A 1 488 ? -22.910 3.593 5.119 1.00 97.81 488 SER A O 1
ATOM 3858 N N . GLN A 1 489 ? -24.783 2.381 4.857 1.00 97.31 489 GLN A N 1
ATOM 3859 C CA . GLN A 1 489 ? -25.649 3.345 5.530 1.00 97.31 489 GLN A CA 1
ATOM 3860 C C . GLN A 1 489 ? -25.183 3.643 6.966 1.00 97.31 489 GLN A C 1
ATOM 3862 O O . GLN A 1 489 ? -25.148 4.806 7.358 1.00 97.31 489 GLN A O 1
ATOM 3867 N N . SER A 1 490 ? -24.715 2.630 7.703 1.00 95.88 490 SER A N 1
ATOM 3868 C CA . SER A 1 490 ? -24.180 2.811 9.059 1.00 95.88 490 SER A CA 1
ATOM 3869 C C . SER A 1 490 ? -22.934 3.697 9.103 1.00 95.88 490 SER A C 1
ATOM 3871 O O . SER A 1 490 ? -22.744 4.440 10.059 1.00 95.88 490 SER A O 1
ATOM 3873 N N . VAL A 1 491 ? -22.073 3.653 8.076 1.00 97.38 491 VAL A N 1
ATOM 3874 C CA . VAL A 1 491 ? -20.905 4.548 8.005 1.00 97.38 491 VAL A CA 1
ATOM 3875 C C . VAL A 1 491 ? -21.327 5.962 7.616 1.00 97.38 491 VAL A C 1
ATOM 3877 O O . VAL A 1 491 ? -20.793 6.931 8.147 1.00 97.38 491 VAL A O 1
ATOM 3880 N N . LEU A 1 492 ? -22.299 6.101 6.713 1.00 97.19 492 LEU A N 1
ATOM 3881 C CA . LEU A 1 492 ? -22.828 7.409 6.322 1.00 97.19 492 LEU A CA 1
ATOM 3882 C C . LEU A 1 492 ? -23.568 8.106 7.472 1.00 97.19 492 LEU A C 1
ATOM 3884 O O . LEU A 1 492 ? -23.542 9.330 7.553 1.00 97.19 492 LEU A O 1
ATOM 3888 N N . GLU A 1 493 ? -24.199 7.355 8.372 1.00 96.31 493 GLU A N 1
ATOM 3889 C CA . GLU A 1 493 ? -24.826 7.890 9.586 1.00 96.31 493 GLU A CA 1
ATOM 3890 C C . GLU A 1 493 ? -23.812 8.474 10.565 1.00 96.31 493 GLU A C 1
ATOM 3892 O O . GLU A 1 493 ? -24.082 9.518 11.145 1.00 96.31 493 GLU A O 1
ATOM 3897 N N . LEU A 1 494 ? -22.607 7.902 10.658 1.00 95.50 494 LEU A N 1
ATOM 3898 C CA . LEU A 1 494 ? -21.510 8.486 11.437 1.00 95.50 494 LEU A CA 1
ATOM 3899 C C . LEU A 1 494 ? -21.026 9.837 10.887 1.00 95.50 494 LEU A C 1
ATOM 3901 O O . LEU A 1 494 ? -20.234 10.492 11.549 1.00 95.50 494 LEU A O 1
ATOM 3905 N N . LEU A 1 495 ? -21.452 10.255 9.689 1.00 91.94 495 LEU A N 1
ATOM 3906 C CA . LEU A 1 495 ? -21.096 11.543 9.074 1.00 91.94 495 LEU A CA 1
ATOM 3907 C C . LEU A 1 495 ? -22.209 12.595 9.160 1.00 91.94 495 LEU A C 1
ATOM 3909 O O . LEU A 1 495 ? -21.959 13.749 8.812 1.00 91.94 495 LEU A O 1
ATOM 3913 N N . LYS A 1 496 ? -23.425 12.193 9.540 1.00 85.38 496 LYS A N 1
ATOM 3914 C CA . LYS A 1 496 ? -24.560 13.092 9.792 1.00 85.38 496 LYS A CA 1
ATOM 3915 C C . LYS A 1 496 ? -24.507 13.557 11.228 1.00 85.38 496 LYS A C 1
ATOM 3917 O O . LYS A 1 496 ? -24.626 14.773 11.459 1.00 85.38 496 LYS A O 1
#

InterPro domains:
  IPR007956 Malonyl-CoA decarboxylase, C-terminal [PF05292] (185-467)
  IPR035372 Malonyl-CoA decarboxylase, N-terminal [PF17408] (113-182)
  IPR038351 Malonyl-CoA decarboxylase, N-terminal domain superfamily [G3DSA:1.20.140.90] (42-183)
  IPR038917 Malonyl-CoA decarboxylase [PTHR28641] (27-496)
  IPR042303 Malonyl-CoA decarboxylase, C-terminal catalytic domain superfamily [G3DSA:3.40.630.150] (184-496)

Radius of gyration: 27.68 Å; Cα contacts (8 Å, |Δi|>4): 641; chains: 1; bounding box: 65×72×78 Å